Protein AF-0000000069096314 (afdb_homodimer)

Organism: Magallana gigas (NCBI:txid29159)

Secondary structure (DSSP, 8-state):
--SS-SHHHHHHHHHHHHHHHHHTTTS-HHHHHHHHHHHHHHHHHHHHHS--HHHHHHHHHHHHHHHHHTTTS-HHHHHHHHHHHHHHHHHHHHTB-TTSPBPTT----HHHHHHHHHHHHHHHTTGGG--HHHHHHHHHHHHHHHHHTT-HHHHHHHHHHHHHHHHHHT-HHHHHHHHHHHHHHHHHHHHHHHHHHHHHHS--------S-----TTHHHHHHHHHHHHHHHTT-------------/-----HHHHHHHHHHHHHHHHHHTTTS-HHHHHHHHHHHHHHHHHHHHHS--HHHHHHHHHHHHHHHHHTTTS-HHHHHHHHHHHHHHHHHHHHTB-TTSPBPTT----HHHHHHHHHHHHHHHTTGGG--HHHHHHHHHHHHHHHHHTT-HHHHHHHHHHHHHHHHHHT-HHHHHHHHHHHHHHHHHHHHHHHHHHHHHHS--------S-----SSHHHHHHHHHHHHHH----------------

Structure (mmCIF, N/CA/C/O backbone):
data_AF-0000000069096314-model_v1
#
loop_
_entity.id
_entity.type
_entity.pdbx_description
1 polymer 'Uncharacterized protein'
#
loop_
_atom_site.group_PDB
_atom_site.id
_atom_site.type_symbol
_atom_site.label_atom_id
_atom_site.label_alt_id
_atom_site.label_comp_id
_atom_site.label_asym_id
_atom_site.label_entity_id
_atom_site.label_seq_id
_atom_site.pdbx_PDB_ins_code
_atom_site.Cartn_x
_atom_site.Cartn_y
_atom_site.Cartn_z
_atom_site.occupancy
_atom_site.B_iso_or_equiv
_atom_site.auth_seq_id
_atom_site.auth_comp_id
_atom_site.auth_asym_id
_atom_site.auth_atom_id
_atom_site.pdbx_PDB_model_num
ATOM 1 N N . VAL A 1 1 ? 19.344 18.891 -11.758 1 21.78 1 VAL A N 1
ATOM 2 C CA . VAL A 1 1 ? 18.453 18.422 -12.82 1 21.78 1 VAL A CA 1
ATOM 3 C C . VAL A 1 1 ? 17 18.578 -12.391 1 21.78 1 VAL A C 1
ATOM 5 O O . VAL A 1 1 ? 16.094 18.031 -13.023 1 21.78 1 VAL A O 1
ATOM 8 N N . SER A 1 2 ? 16.719 19.344 -11.344 1 24.03 2 SER A N 1
ATOM 9 C CA . SER A 1 2 ? 15.938 19.688 -10.156 1 24.03 2 SER A CA 1
ATOM 10 C C . SER A 1 2 ? 14.758 20.594 -10.523 1 24.03 2 SER A C 1
ATOM 12 O O . SER A 1 2 ? 13.789 20.688 -9.773 1 24.03 2 SER A O 1
ATOM 14 N N . LEU A 1 3 ? 15.016 21.531 -11.461 1 27.05 3 LEU A N 1
ATOM 15 C CA . LEU A 1 3 ? 14.297 22.766 -11.74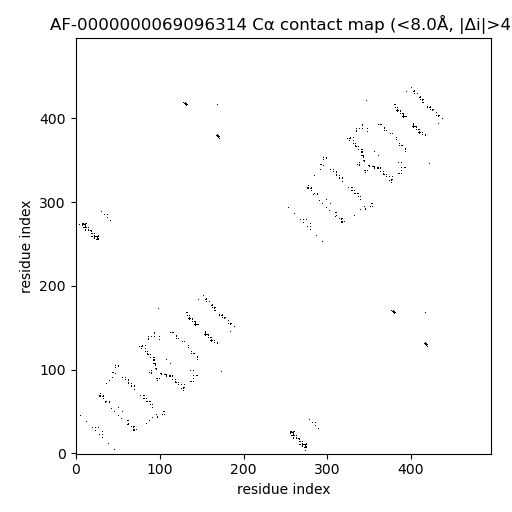2 1 27.05 3 LEU A CA 1
ATOM 16 C C . LEU A 1 3 ? 13.062 22.5 -12.594 1 27.05 3 LEU A C 1
ATOM 18 O O . LEU A 1 3 ? 12.297 23.422 -12.898 1 27.05 3 LEU A O 1
ATOM 22 N N . PHE A 1 4 ? 13.25 21.75 -13.586 1 34.09 4 PHE A N 1
ATOM 23 C CA . PHE A 1 4 ? 12.367 21.672 -14.742 1 34.09 4 PHE A CA 1
ATOM 24 C C . PHE A 1 4 ? 11.016 21.109 -14.359 1 34.09 4 PHE A C 1
ATOM 26 O O . PHE A 1 4 ? 10.711 19.953 -14.672 1 34.09 4 PHE A O 1
ATOM 33 N N . GLN A 1 5 ? 10.445 21.156 -13 1 36.91 5 GLN A N 1
ATOM 34 C CA . GLN A 1 5 ? 10.016 20.75 -11.664 1 36.91 5 GLN A CA 1
ATOM 35 C C . GLN A 1 5 ? 8.492 20.719 -11.562 1 36.91 5 GLN A C 1
ATOM 37 O O . GLN A 1 5 ? 7.91 19.703 -11.188 1 36.91 5 GLN A O 1
ATOM 42 N N . GLY A 1 6 ? 7.855 21.859 -11.016 1 39.91 6 GLY A N 1
ATOM 43 C CA . GLY A 1 6 ? 6.457 22.078 -10.688 1 39.91 6 GLY A CA 1
ATOM 44 C C . GLY A 1 6 ? 5.539 22.016 -11.891 1 39.91 6 GLY A C 1
ATOM 45 O O . GLY A 1 6 ? 4.57 21.266 -11.906 1 39.91 6 GLY A O 1
ATOM 46 N N . GLY A 1 7 ? 5.918 22.859 -12.93 1 44.72 7 GLY A N 1
ATOM 47 C CA . GLY A 1 7 ? 5.098 23.016 -14.117 1 44.72 7 GLY A CA 1
ATOM 48 C C . GLY A 1 7 ? 5.039 21.766 -14.977 1 44.72 7 GLY A C 1
ATOM 49 O O . GLY A 1 7 ? 3.98 21.438 -15.508 1 44.72 7 GLY A O 1
ATOM 50 N N . GLU A 1 8 ? 6.184 21.172 -15.156 1 50.31 8 GLU A N 1
ATOM 51 C CA . GLU A 1 8 ? 6.27 19.984 -16 1 50.31 8 GLU A CA 1
ATOM 52 C C . GLU A 1 8 ? 5.547 18.797 -15.375 1 50.31 8 GLU A C 1
ATOM 54 O O . GLU A 1 8 ? 4.848 18.062 -16.062 1 50.31 8 GLU A O 1
ATOM 59 N N . THR A 1 9 ? 5.582 18.734 -14.117 1 51.94 9 THR A N 1
ATOM 60 C CA . THR A 1 9 ? 4.836 17.688 -13.438 1 51.94 9 THR A CA 1
ATOM 61 C C . THR A 1 9 ? 3.334 17.891 -13.617 1 51.94 9 THR A C 1
ATOM 63 O O . THR A 1 9 ? 2.59 16.922 -13.789 1 51.94 9 THR A O 1
ATOM 66 N N . ASP A 1 10 ? 3.021 19.156 -13.703 1 57.94 10 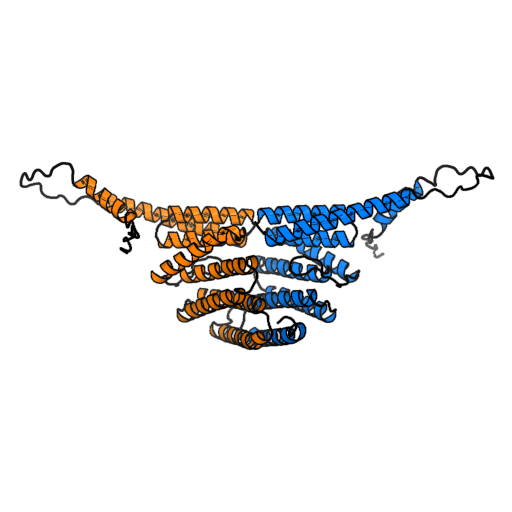ASP A N 1
ATOM 67 C CA . ASP A 1 10 ? 1.611 19.469 -13.906 1 57.94 10 ASP A CA 1
ATOM 68 C C . ASP A 1 10 ? 1.127 18.969 -15.273 1 57.94 10 ASP A C 1
ATOM 70 O O . ASP A 1 10 ? 0.017 18.453 -15.391 1 57.94 10 ASP A O 1
ATOM 74 N N . LYS A 1 11 ? 2.008 19.141 -16.219 1 55.97 11 LYS A N 1
ATOM 75 C CA . LYS A 1 11 ? 1.646 18.688 -17.562 1 55.97 11 LYS A CA 1
ATOM 76 C C . LYS A 1 11 ? 1.526 17.156 -17.609 1 55.97 11 LYS A C 1
ATOM 78 O O . LYS A 1 11 ? 0.611 16.625 -18.234 1 55.97 11 LYS A O 1
ATOM 83 N N . GLY A 1 12 ? 2.449 16.578 -16.953 1 50.84 12 GLY A N 1
ATOM 84 C CA . GLY A 1 12 ? 2.371 15.133 -16.875 1 50.84 12 GLY A CA 1
ATOM 85 C C . GLY A 1 12 ? 1.111 14.633 -16.188 1 50.84 12 GLY A C 1
ATOM 86 O O . GLY A 1 12 ? 0.46 13.711 -16.688 1 50.84 12 GLY A O 1
ATOM 87 N N . LEU A 1 13 ? 0.77 15.297 -15.172 1 59.88 13 LEU A N 1
ATOM 88 C CA . LEU A 1 13 ? -0.439 14.938 -14.438 1 59.88 13 LEU A CA 1
ATOM 89 C C . LEU A 1 13 ? -1.683 15.172 -15.289 1 59.88 13 LEU A C 1
ATOM 91 O O . LEU A 1 13 ? -2.633 14.383 -15.234 1 59.88 13 LEU A O 1
ATOM 95 N N . GLN A 1 14 ? -1.589 16.188 -16.047 1 59.88 14 GLN A N 1
ATOM 96 C CA . GLN A 1 14 ? -2.709 16.484 -16.938 1 59.88 14 GLN A CA 1
ATOM 97 C C . GLN A 1 14 ? -2.873 15.391 -18 1 59.88 14 GLN A C 1
ATOM 99 O O . GLN A 1 14 ? -3.996 15.008 -18.328 1 59.88 14 GLN A O 1
ATOM 104 N N . TYR A 1 15 ? -1.767 14.922 -18.453 1 55.12 15 TYR A N 1
ATOM 105 C CA . TYR A 1 15 ? -1.828 13.852 -19.453 1 55.12 15 TYR A CA 1
ATOM 106 C C . TYR A 1 15 ? -2.455 12.594 -18.859 1 55.12 15 TYR A C 1
ATOM 108 O O . TYR A 1 15 ? -3.346 11.992 -19.469 1 55.12 15 TYR A O 1
ATOM 116 N N . ILE A 1 16 ? -2.09 12.344 -17.688 1 59.66 16 ILE A N 1
ATOM 117 C CA . ILE A 1 16 ? -2.602 11.125 -17.062 1 59.66 16 ILE A CA 1
ATOM 118 C C . ILE A 1 16 ? -4.07 11.312 -16.688 1 59.66 16 ILE A C 1
ATOM 120 O O . ILE A 1 16 ? -4.891 10.414 -16.891 1 59.66 16 ILE A O 1
ATOM 124 N N . SER A 1 17 ? -4.301 12.43 -16.234 1 58.31 17 SER A N 1
ATOM 125 C CA . SER A 1 17 ? -5.68 12.727 -15.867 1 58.31 17 SER A CA 1
ATOM 126 C C . SER A 1 17 ? -6.605 12.672 -17.078 1 58.31 17 SER A C 1
ATOM 128 O O . SER A 1 17 ? -7.715 12.141 -17 1 58.31 17 SER A O 1
ATOM 130 N N . SER A 1 18 ? -6.109 13.211 -18.109 1 57.72 18 SER A N 1
ATOM 131 C CA . SER A 1 18 ? -6.891 13.164 -19.344 1 57.72 18 SER A CA 1
ATOM 132 C C . SER A 1 18 ? -7.082 11.727 -19.812 1 57.72 18 SER A C 1
ATOM 134 O O . SER A 1 18 ? -8.18 11.344 -20.219 1 57.72 18 SER A O 1
ATOM 136 N N . ALA A 1 19 ? -6.027 11.047 -19.688 1 57.69 19 ALA A N 1
ATOM 137 C CA . ALA A 1 19 ? -6.102 9.641 -20.078 1 57.69 19 ALA A CA 1
ATOM 138 C C . ALA A 1 19 ? -7.066 8.867 -19.188 1 57.69 19 ALA A C 1
ATOM 140 O O . ALA A 1 19 ? -7.77 7.969 -19.656 1 57.69 19 ALA A O 1
ATOM 141 N N . LEU A 1 20 ? -7.078 9.234 -18.016 1 59.91 20 LEU A N 1
ATOM 142 C CA . LEU A 1 20 ? -8.016 8.617 -17.078 1 59.91 20 LEU A CA 1
ATOM 143 C C . LEU A 1 20 ? -9.453 8.922 -17.484 1 59.91 20 LEU A C 1
ATOM 145 O O . LEU A 1 20 ? -10.336 8.062 -17.344 1 59.91 20 LEU A O 1
ATOM 149 N N . GLY A 1 21 ? -9.625 10.102 -17.844 1 56.59 21 GLY A N 1
ATOM 150 C CA . GLY A 1 21 ? -10.945 10.461 -18.359 1 56.59 21 GLY A CA 1
ATOM 151 C C . GLY A 1 21 ? -11.398 9.594 -19.516 1 56.59 21 GLY A C 1
ATOM 152 O O . GLY A 1 21 ? -12.539 9.125 -19.531 1 56.59 21 GLY A O 1
ATOM 153 N N . ASP A 1 22 ? -10.461 9.383 -20.344 1 53.47 22 ASP A N 1
ATOM 154 C CA . ASP A 1 22 ? -10.766 8.539 -21.5 1 53.47 22 ASP A CA 1
ATOM 155 C C . ASP A 1 22 ? -10.891 7.074 -21.094 1 53.47 22 ASP A C 1
ATOM 157 O O . ASP A 1 22 ? -11.719 6.344 -21.641 1 53.47 22 ASP A O 1
ATOM 161 N N . ALA A 1 23 ? -10.109 6.777 -20.172 1 51.31 23 ALA A N 1
ATOM 162 C CA . ALA A 1 23 ? -10.078 5.391 -19.734 1 51.31 23 ALA A CA 1
ATOM 163 C C . ALA A 1 23 ? -11.32 5.051 -18.906 1 51.31 23 ALA A C 1
ATOM 165 O O . ALA A 1 23 ? -11.695 3.879 -18.797 1 51.31 23 ALA A O 1
ATOM 166 N N . ASN A 1 24 ? -11.906 6.059 -18.391 1 55.5 24 ASN A N 1
ATOM 167 C CA . ASN A 1 24 ? -13.094 5.887 -17.547 1 55.5 24 ASN A CA 1
ATOM 168 C C . ASN A 1 24 ? -14.18 5.105 -18.266 1 55.5 24 ASN A C 1
ATOM 170 O O . ASN A 1 24 ? -15.008 4.449 -17.641 1 55.5 24 ASN A O 1
ATOM 174 N N . LEU A 1 25 ? -14.039 5.176 -19.438 1 50.81 25 LEU A N 1
ATOM 175 C CA . LEU A 1 25 ? -15.031 4.469 -20.234 1 50.81 25 LEU A CA 1
ATOM 176 C C . LEU A 1 25 ? -14.703 2.98 -20.312 1 50.81 25 LEU A C 1
ATOM 178 O O . LEU A 1 25 ? -15.57 2.168 -20.641 1 50.81 25 LEU A O 1
ATOM 182 N N . PHE A 1 26 ? -13.492 2.787 -19.938 1 52.03 26 PHE A N 1
ATOM 183 C CA . PHE A 1 26 ? -13.047 1.431 -20.234 1 52.03 26 PHE A CA 1
ATOM 184 C C . PHE A 1 26 ? -12.586 0.722 -18.969 1 52.03 26 PHE A C 1
ATOM 186 O O . PHE A 1 26 ? -12.523 -0.508 -18.922 1 52.03 26 PHE A O 1
ATOM 193 N N . LEU A 1 27 ? -12.398 1.479 -17.953 1 63.56 27 LEU A N 1
ATOM 194 C CA . LEU A 1 27 ? -11.875 0.896 -16.734 1 63.56 27 LEU A CA 1
ATOM 195 C C . LEU A 1 27 ? -12.953 0.842 -15.656 1 63.56 27 LEU A C 1
ATOM 197 O O . LEU A 1 27 ? -13.891 1.648 -15.664 1 63.56 27 LEU A O 1
ATOM 201 N N . SER A 1 28 ? -12.836 -0.155 -14.766 1 72 28 SER A N 1
ATOM 202 C CA . SER A 1 28 ? -13.742 -0.231 -13.633 1 72 28 SER A CA 1
ATOM 203 C C . SER A 1 28 ? -13.539 0.937 -12.672 1 72 28 SER A C 1
ATOM 205 O O . SER A 1 28 ? -12.484 1.586 -12.703 1 72 28 SER A O 1
ATOM 207 N N . GLY A 1 29 ? -14.555 1.239 -11.898 1 72.44 29 GLY A N 1
ATOM 208 C CA . GLY A 1 29 ? -14.422 2.256 -10.867 1 72.44 29 GLY A CA 1
ATOM 209 C C . GLY A 1 29 ? -13.242 2.025 -9.953 1 72.44 29 GLY A C 1
ATOM 210 O O . GLY A 1 29 ? -12.523 2.965 -9.609 1 72.44 29 GLY A O 1
ATOM 211 N N . LYS A 1 30 ? -13 0.816 -9.617 1 78.44 30 LYS A N 1
ATOM 212 C CA . LYS A 1 30 ? -11.891 0.444 -8.75 1 78.44 30 LYS A CA 1
ATOM 213 C C . LYS A 1 30 ? -10.555 0.785 -9.391 1 78.44 30 LYS A C 1
ATOM 215 O O . LYS A 1 30 ? -9.656 1.307 -8.727 1 78.44 30 LYS A O 1
ATOM 220 N N . ASP A 1 31 ? -10.523 0.533 -10.656 1 77.06 31 ASP A N 1
ATOM 221 C CA . ASP A 1 31 ? -9.273 0.787 -11.359 1 77.06 31 ASP A CA 1
ATOM 222 C C . ASP A 1 31 ? -9 2.285 -11.469 1 77.06 31 ASP A C 1
ATOM 224 O O . ASP A 1 31 ? -7.871 2.73 -11.234 1 77.06 31 ASP A O 1
ATOM 228 N N . ILE A 1 32 ? -9.977 2.939 -11.695 1 77.56 32 ILE A N 1
ATOM 229 C CA . ILE A 1 32 ? -9.836 4.387 -11.789 1 77.56 32 ILE A CA 1
ATOM 230 C C . ILE A 1 32 ? -9.477 4.961 -10.422 1 77.56 32 ILE A C 1
ATOM 232 O O . ILE A 1 32 ? -8.602 5.82 -10.312 1 77.56 32 ILE A O 1
ATOM 236 N N . GLY A 1 33 ? -10.195 4.449 -9.414 1 81 33 GLY A N 1
ATOM 237 C CA . GLY A 1 33 ? -9.891 4.891 -8.062 1 81 33 GLY A CA 1
ATOM 238 C C . GLY A 1 33 ? -8.445 4.66 -7.668 1 81 33 GLY A C 1
ATOM 239 O O . GLY A 1 33 ? -7.828 5.508 -7.016 1 81 33 GLY A O 1
ATOM 240 N N . ASN A 1 34 ? -7.859 3.625 -8.094 1 81.38 34 ASN A N 1
ATOM 241 C CA . ASN A 1 34 ? -6.465 3.293 -7.812 1 81.38 34 ASN A CA 1
ATOM 242 C C . ASN A 1 34 ? -5.508 4.258 -8.508 1 81.38 34 ASN A C 1
ATOM 244 O O . ASN A 1 34 ? -4.516 4.688 -7.918 1 81.38 34 ASN A O 1
ATOM 248 N N . ILE A 1 35 ? -5.77 4.508 -9.734 1 79 35 ILE A N 1
ATOM 249 C CA . ILE A 1 35 ? -4.922 5.43 -10.477 1 79 35 ILE A CA 1
ATOM 250 C C . ILE A 1 35 ? -5.023 6.828 -9.875 1 79 35 ILE A C 1
ATOM 252 O O . ILE A 1 35 ? -4.016 7.527 -9.742 1 79 35 ILE A O 1
ATOM 256 N N . LEU A 1 36 ? -6.188 7.172 -9.539 1 81.19 36 LEU A N 1
ATOM 257 C CA . LEU A 1 36 ? -6.398 8.469 -8.914 1 81.19 36 LEU A CA 1
ATOM 258 C C . LEU A 1 36 ? -5.609 8.586 -7.613 1 81.19 36 LEU A C 1
ATOM 260 O O . LEU A 1 36 ? -5.102 9.656 -7.285 1 81.19 36 LEU A O 1
ATOM 264 N N . PHE A 1 37 ? -5.543 7.508 -6.922 1 86.75 37 PHE A N 1
ATOM 265 C CA . PHE A 1 37 ? -4.773 7.516 -5.684 1 86.75 37 PHE A CA 1
ATOM 266 C C . PHE A 1 37 ? -3.311 7.844 -5.957 1 86.75 37 PHE A C 1
ATOM 268 O O . PHE A 1 37 ? -2.693 8.609 -5.215 1 86.75 37 PHE A O 1
ATOM 275 N N . ALA A 1 38 ? -2.811 7.281 -6.941 1 81.94 38 ALA A N 1
ATOM 276 C CA . ALA A 1 38 ? -1.432 7.578 -7.32 1 81.94 38 ALA A CA 1
ATOM 277 C C . ALA A 1 38 ? -1.261 9.055 -7.664 1 81.94 38 ALA A C 1
ATOM 279 O O . ALA A 1 38 ? -0.261 9.672 -7.293 1 81.94 38 ALA A O 1
ATOM 280 N N . LEU A 1 39 ? -2.211 9.562 -8.305 1 81.38 39 LEU A N 1
ATOM 281 C CA . LEU A 1 39 ? -2.156 10.969 -8.695 1 81.38 39 LEU A CA 1
ATOM 282 C C . LEU A 1 39 ? -2.23 11.875 -7.469 1 81.38 39 LEU A C 1
ATOM 284 O O . LEU A 1 39 ? -1.54 12.891 -7.402 1 81.38 39 LEU A O 1
ATOM 288 N N . VAL A 1 40 ? -3.094 11.484 -6.574 1 85.31 40 VAL A N 1
ATOM 289 C CA . VAL A 1 40 ? -3.219 12.242 -5.332 1 85.31 40 VAL A CA 1
ATOM 290 C C . VAL A 1 40 ? -1.871 12.281 -4.617 1 85.31 40 VAL A C 1
ATOM 292 O O . VAL A 1 40 ? -1.466 13.328 -4.102 1 85.31 40 VAL A O 1
ATOM 295 N N . ASN A 1 41 ? -1.185 11.188 -4.609 1 84.38 41 ASN A N 1
ATOM 296 C CA . ASN A 1 41 ? 0.117 11.133 -3.951 1 84.38 41 ASN A CA 1
ATOM 297 C C . ASN A 1 41 ? 1.13 12.047 -4.637 1 84.38 41 ASN A C 1
ATOM 299 O O . ASN A 1 41 ? 1.926 12.711 -3.969 1 84.38 41 ASN A O 1
ATOM 303 N N . ILE A 1 42 ? 1.081 12.078 -5.891 1 80.38 42 ILE A N 1
ATOM 304 C CA . ILE A 1 42 ? 1.993 12.938 -6.641 1 80.38 42 ILE A CA 1
ATOM 305 C C . ILE A 1 42 ? 1.676 14.398 -6.355 1 80.38 42 ILE A C 1
ATOM 307 O O . ILE A 1 42 ? 2.582 15.203 -6.125 1 80.38 42 ILE A O 1
ATOM 311 N N . LYS A 1 43 ? 0.451 14.727 -6.391 1 83.75 43 LYS A N 1
ATOM 312 C CA . LYS A 1 43 ? 0.036 16.094 -6.129 1 83.75 43 LYS A CA 1
ATOM 313 C C . LYS A 1 43 ? 0.408 16.531 -4.711 1 83.75 43 LYS A C 1
ATOM 315 O O . LYS A 1 43 ? 0.78 17.672 -4.48 1 83.75 43 LYS A O 1
ATOM 320 N N . LEU A 1 44 ? 0.26 15.609 -3.77 1 87.94 44 LEU A N 1
ATOM 321 C CA . LEU A 1 44 ? 0.63 15.914 -2.393 1 87.94 44 LEU A CA 1
ATOM 322 C C . LEU A 1 44 ? 2.123 16.203 -2.283 1 87.94 44 LEU A C 1
ATOM 324 O O . LEU A 1 44 ? 2.537 17.047 -1.487 1 87.94 44 LEU A O 1
ATOM 328 N N . GLU A 1 45 ? 2.881 15.523 -3.014 1 82.81 45 GLU A N 1
ATOM 329 C CA . GLU A 1 45 ? 4.316 15.781 -3.027 1 82.81 45 GLU A CA 1
ATOM 330 C C . GLU A 1 45 ? 4.629 17.156 -3.627 1 82.81 45 GLU A C 1
ATOM 332 O O . GLU A 1 45 ? 5.516 17.859 -3.143 1 82.81 45 GLU A O 1
ATOM 337 N N . LEU A 1 46 ? 3.943 17.484 -4.664 1 82.88 46 LEU A N 1
ATOM 338 C CA . LEU A 1 46 ? 4.098 18.812 -5.258 1 82.88 46 LEU A CA 1
ATOM 339 C C . LEU A 1 46 ? 3.688 19.891 -4.27 1 82.88 46 LEU A C 1
ATOM 341 O O . LEU A 1 46 ? 4.359 20.922 -4.156 1 82.88 46 LEU A O 1
ATOM 345 N N . TYR A 1 47 ? 2.59 19.641 -3.645 1 87.88 47 TYR A N 1
ATOM 346 C CA . TYR A 1 47 ? 2.107 20.578 -2.631 1 87.88 47 TYR A CA 1
ATOM 347 C C . TYR A 1 47 ? 3.143 20.766 -1.528 1 87.88 47 TYR A C 1
ATOM 349 O O . TYR A 1 47 ? 3.32 21.875 -1.02 1 87.88 47 TYR A O 1
ATOM 357 N N . ALA A 1 48 ? 3.789 19.688 -1.136 1 88.56 48 ALA A N 1
ATOM 358 C CA . ALA A 1 48 ? 4.801 19.75 -0.083 1 88.56 48 ALA A CA 1
ATOM 359 C C . ALA A 1 48 ? 5.973 20.641 -0.5 1 88.56 48 ALA A C 1
ATOM 361 O O . ALA A 1 48 ? 6.609 21.266 0.342 1 88.56 48 ALA A O 1
ATOM 362 N N . GLN A 1 49 ? 6.219 20.656 -1.752 1 84.81 49 GLN A N 1
ATOM 363 C CA . GLN A 1 49 ? 7.332 21.453 -2.252 1 84.81 49 GLN A CA 1
ATOM 364 C C . GLN A 1 49 ? 6.949 22.922 -2.371 1 84.81 49 GLN A C 1
ATOM 366 O O . GLN A 1 49 ? 7.758 23.812 -2.07 1 84.81 49 GLN A O 1
ATOM 371 N N . ASN A 1 50 ? 5.777 23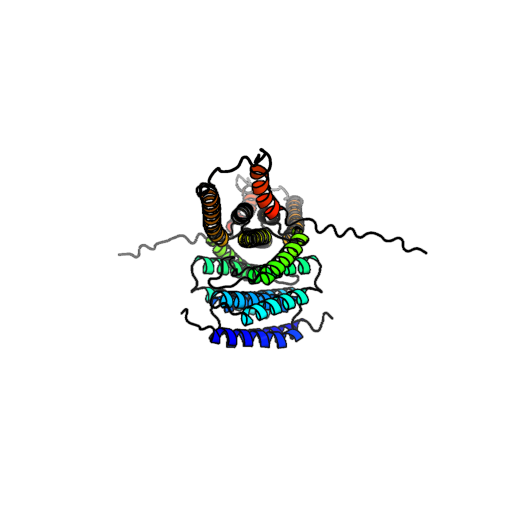.141 -2.859 1 86.62 50 ASN A N 1
ATOM 372 C CA . ASN A 1 50 ? 5.258 24.484 -3.021 1 86.62 50 ASN A CA 1
ATOM 373 C C . ASN A 1 50 ? 3.785 24.578 -2.629 1 86.62 50 ASN A C 1
ATOM 375 O O . ASN A 1 50 ? 2.904 24.531 -3.492 1 86.62 50 ASN A O 1
ATOM 379 N N . PRO A 1 51 ? 3.607 24.812 -1.329 1 89.88 51 PRO A N 1
ATOM 380 C CA . PRO A 1 51 ? 2.215 24.859 -0.875 1 89.88 51 PRO A CA 1
ATOM 381 C C . PRO A 1 51 ? 1.412 25.969 -1.564 1 89.88 51 PRO A C 1
ATOM 383 O O . PRO A 1 51 ? 1.859 27.109 -1.629 1 89.88 51 PRO A O 1
ATOM 386 N N . ASP A 1 52 ? 0.341 25.625 -2.141 1 87.75 52 ASP A N 1
ATOM 387 C CA . ASP A 1 52 ? -0.56 26.469 -2.908 1 87.75 52 ASP A CA 1
ATOM 388 C C . ASP A 1 52 ? -2.018 26.094 -2.664 1 87.75 52 ASP A C 1
ATOM 390 O O . ASP A 1 52 ? -2.385 24.922 -2.768 1 87.75 52 ASP A O 1
ATOM 394 N N . ASP A 1 53 ? -2.816 27.094 -2.398 1 88.69 53 ASP A N 1
ATOM 395 C CA . ASP A 1 53 ? -4.203 26.844 -2.016 1 88.69 53 ASP A CA 1
ATOM 396 C C . ASP A 1 53 ? -4.977 26.188 -3.152 1 88.69 53 ASP A C 1
ATOM 398 O O . ASP A 1 53 ? -5.867 25.375 -2.908 1 88.69 53 ASP A O 1
ATOM 402 N N . GLU A 1 54 ? -4.676 26.594 -4.316 1 86.88 54 GLU A N 1
ATOM 403 C CA . GLU A 1 54 ? -5.359 26 -5.457 1 86.88 54 GLU A CA 1
ATOM 404 C C . GLU A 1 54 ? -5.008 24.516 -5.598 1 86.88 54 GLU A C 1
ATOM 406 O O . GLU A 1 54 ? -5.883 23.688 -5.863 1 86.88 54 GLU A O 1
ATOM 411 N N . LEU A 1 55 ? -3.758 24.219 -5.418 1 88.06 55 LEU A N 1
ATOM 412 C CA . LEU A 1 55 ? -3.326 22.828 -5.473 1 88.06 55 LEU A CA 1
ATOM 413 C C . LEU A 1 55 ? -3.949 22.016 -4.336 1 88.06 55 LEU A C 1
ATOM 415 O O . LEU A 1 55 ? -4.359 20.875 -4.535 1 88.06 55 LEU A O 1
ATOM 419 N N . LYS A 1 56 ? -4.012 22.578 -3.191 1 92.94 56 LYS A N 1
ATOM 420 C CA . LYS A 1 56 ? -4.676 21.922 -2.061 1 92.94 56 LYS A CA 1
ATOM 421 C C . LYS A 1 56 ? -6.121 21.578 -2.398 1 92.94 56 LYS A C 1
ATOM 423 O O . LYS A 1 56 ? -6.562 20.453 -2.15 1 92.94 56 LYS A O 1
ATOM 428 N N . LYS A 1 57 ? -6.777 22.516 -2.951 1 92.06 57 LYS A N 1
ATOM 429 C CA . LYS A 1 57 ? -8.164 22.297 -3.344 1 92.06 57 LYS A CA 1
ATOM 430 C C . LYS A 1 57 ? -8.273 21.172 -4.379 1 92.06 57 LYS A C 1
ATOM 432 O O . LYS A 1 57 ? -9.172 20.328 -4.301 1 92.06 57 LYS A O 1
ATOM 437 N N . GLU A 1 58 ? -7.426 21.125 -5.324 1 87.38 58 GLU A N 1
ATOM 438 C CA . GLU A 1 58 ? -7.414 20.094 -6.352 1 87.38 58 GLU A CA 1
ATOM 439 C C . GLU A 1 58 ? -7.215 18.703 -5.734 1 87.38 58 GLU A C 1
ATOM 441 O O . GLU A 1 58 ? -7.84 17.734 -6.156 1 87.38 58 GLU A O 1
ATOM 446 N N . ILE A 1 59 ? -6.285 18.609 -4.793 1 90.69 59 ILE A N 1
ATOM 447 C CA . ILE A 1 59 ? -6.031 17.359 -4.102 1 90.69 59 ILE A CA 1
ATOM 448 C C . ILE A 1 59 ? -7.301 16.891 -3.391 1 90.69 59 ILE A C 1
ATOM 450 O O . ILE A 1 59 ? -7.719 15.742 -3.537 1 90.69 59 ILE A O 1
ATOM 454 N N . LEU A 1 60 ? -7.926 17.812 -2.699 1 94.88 60 LEU A N 1
ATOM 455 C CA . LEU A 1 60 ? -9.117 17.484 -1.92 1 94.88 60 LEU A CA 1
ATOM 456 C C . LEU A 1 60 ? -10.258 17.047 -2.83 1 94.88 60 LEU A C 1
ATOM 458 O O . LEU A 1 60 ? -10.984 16.094 -2.518 1 94.88 60 LEU A O 1
ATOM 462 N N . ASP A 1 61 ? -10.406 17.734 -3.963 1 90.88 61 ASP A N 1
ATOM 463 C CA . ASP A 1 61 ? -11.414 17.344 -4.941 1 90.88 61 ASP A CA 1
ATOM 464 C C . ASP A 1 61 ? -11.141 15.945 -5.496 1 90.88 61 ASP A C 1
ATOM 466 O O . ASP A 1 61 ? -12.062 15.148 -5.676 1 90.88 61 ASP A O 1
ATOM 470 N N . SER A 1 62 ? -9.914 15.656 -5.762 1 88.31 62 SER A N 1
ATOM 471 C CA . SER A 1 62 ? -9.516 14.344 -6.281 1 88.31 62 SER A CA 1
ATOM 472 C C . SER A 1 62 ? -9.773 13.242 -5.258 1 88.31 62 SER A C 1
ATOM 474 O O . SER A 1 62 ? -10.172 12.133 -5.621 1 88.31 62 SER A O 1
ATOM 476 N N . VAL A 1 63 ? -9.516 13.531 -4.016 1 93.44 63 VAL A N 1
ATOM 477 C CA . VAL A 1 63 ? -9.758 12.578 -2.939 1 93.44 63 VAL A CA 1
ATOM 478 C C . VAL A 1 63 ? -11.242 12.25 -2.865 1 93.44 63 VAL A C 1
ATOM 480 O O . VAL A 1 63 ? -11.625 11.078 -2.76 1 93.44 63 VAL A O 1
ATOM 483 N N . GLU A 1 64 ? -12.055 13.289 -2.939 1 93 64 GLU A N 1
ATOM 484 C CA . GLU A 1 64 ? -13.492 13.07 -2.893 1 93 64 GLU A CA 1
ATOM 485 C C . GLU A 1 64 ? -13.969 12.234 -4.074 1 93 64 GLU A C 1
ATOM 487 O O . GLU A 1 64 ? -14.82 11.352 -3.92 1 93 64 GLU A O 1
ATOM 492 N N . LEU A 1 65 ? -13.438 12.547 -5.207 1 89.56 65 LEU A N 1
ATOM 493 C CA . LEU A 1 65 ? -13.758 11.766 -6.398 1 89.56 65 LEU A CA 1
ATOM 494 C C . LEU A 1 65 ? -13.305 10.32 -6.238 1 89.56 65 LEU A C 1
ATOM 496 O O . LEU A 1 65 ? -14.031 9.391 -6.609 1 89.56 65 LEU A O 1
ATOM 500 N N . GLY A 1 66 ? -12.102 10.109 -5.734 1 88.75 66 GLY A N 1
ATOM 501 C CA . GLY A 1 66 ? -11.602 8.766 -5.488 1 88.75 66 GLY A CA 1
ATOM 502 C C . GLY A 1 66 ? -12.492 7.949 -4.578 1 88.75 66 GLY A C 1
ATOM 503 O O . GLY A 1 66 ? -12.781 6.785 -4.867 1 88.75 66 GLY A O 1
ATOM 504 N N . ILE A 1 67 ? -12.977 8.547 -3.52 1 92.44 67 ILE A N 1
ATOM 505 C CA . ILE A 1 67 ? -13.875 7.871 -2.586 1 92.44 67 ILE A CA 1
ATOM 506 C C . ILE A 1 67 ? -15.148 7.438 -3.311 1 92.44 67 ILE A C 1
ATOM 508 O O . ILE A 1 67 ? -15.625 6.316 -3.123 1 92.44 67 ILE A O 1
ATOM 512 N N . ARG A 1 68 ? -15.648 8.242 -4.199 1 90.5 68 ARG A N 1
ATOM 513 C CA . ARG A 1 68 ? -16.891 7.973 -4.91 1 90.5 68 ARG A CA 1
ATOM 514 C C . ARG A 1 68 ? -16.734 6.785 -5.852 1 90.5 68 ARG A C 1
ATOM 516 O O . ARG A 1 68 ? -17.688 6.02 -6.055 1 90.5 68 ARG A O 1
ATOM 523 N N . TYR A 1 69 ? -15.609 6.57 -6.406 1 87.31 69 TYR A N 1
ATOM 524 C CA . TYR A 1 69 ? -15.383 5.484 -7.355 1 87.31 69 TYR A CA 1
ATOM 525 C C . TYR A 1 69 ? -15.469 4.129 -6.664 1 87.31 69 TYR A C 1
ATOM 527 O O . TYR A 1 69 ? -15.68 3.104 -7.316 1 87.31 69 TYR A O 1
ATOM 535 N N . PHE A 1 70 ? -15.297 4.152 -5.32 1 89.94 70 PHE A N 1
ATOM 536 C CA . PHE A 1 70 ? -15.32 2.879 -4.609 1 89.94 70 PHE A CA 1
ATOM 537 C C . PHE A 1 70 ? -16.672 2.654 -3.945 1 89.94 70 PHE A C 1
ATOM 539 O O . PHE A 1 70 ? -16.875 1.648 -3.264 1 89.94 70 PHE A O 1
ATOM 546 N N . GLU A 1 71 ? -17.656 3.52 -4.168 1 88.25 71 GLU A N 1
ATOM 547 C CA . GLU A 1 71 ? -18.938 3.463 -3.482 1 88.25 71 GLU A CA 1
ATOM 548 C C . GLU A 1 71 ? -19.703 2.201 -3.855 1 88.25 71 GLU A C 1
ATOM 550 O O . GLU A 1 71 ? -20.453 1.661 -3.039 1 88.25 71 GLU A O 1
ATOM 555 N N . ASN A 1 72 ? -19.469 1.696 -5.031 1 87.12 72 ASN A N 1
ATOM 556 C CA . ASN A 1 72 ? -20.234 0.55 -5.496 1 87.12 72 ASN A CA 1
ATOM 557 C C . ASN A 1 72 ? -19.484 -0.759 -5.285 1 87.12 72 ASN A C 1
ATOM 559 O O . ASN A 1 72 ? -19.953 -1.825 -5.68 1 87.12 72 ASN A O 1
ATOM 563 N N . GLU A 1 73 ? -18.375 -0.705 -4.68 1 87 73 GLU A N 1
ATOM 564 C CA . GLU A 1 73 ? -17.641 -1.919 -4.344 1 87 73 GLU A CA 1
ATOM 565 C C . GLU A 1 73 ? -18.234 -2.6 -3.109 1 87 73 GLU A C 1
ATOM 567 O O . GLU A 1 73 ? -19.109 -2.041 -2.443 1 87 73 GLU A O 1
ATOM 572 N N . ASN A 1 74 ? -17.812 -3.848 -2.916 1 86.44 74 ASN A N 1
ATOM 573 C CA . ASN A 1 74 ? -18.234 -4.504 -1.683 1 86.44 74 ASN A CA 1
ATOM 574 C C . ASN A 1 74 ? -17.781 -3.723 -0.451 1 86.44 74 ASN A C 1
ATOM 576 O O . ASN A 1 74 ? -16.844 -2.934 -0.522 1 86.44 74 ASN A O 1
ATOM 580 N N . GLU A 1 75 ? -18.391 -3.916 0.657 1 86.69 75 GLU A N 1
ATOM 581 C CA . GLU A 1 75 ? -18.234 -3.117 1.868 1 86.69 75 GLU A CA 1
ATOM 582 C C . GLU A 1 75 ? -16.781 -3.094 2.328 1 86.69 75 GLU A C 1
ATOM 584 O O . GLU A 1 75 ? -16.25 -2.035 2.668 1 86.69 75 GLU A O 1
ATOM 589 N N . ASP A 1 76 ? -16.141 -4.184 2.355 1 82.56 76 ASP A N 1
ATOM 590 C CA . ASP A 1 76 ? -14.766 -4.27 2.82 1 82.56 76 ASP A CA 1
ATOM 591 C C . ASP A 1 76 ? -13.836 -3.416 1.957 1 82.56 76 ASP A C 1
ATOM 593 O O . ASP A 1 76 ? -13.023 -2.658 2.48 1 82.56 76 ASP A O 1
ATOM 597 N N . THR A 1 77 ? -14.031 -3.559 0.641 1 85.94 77 THR A N 1
ATOM 598 C CA . THR A 1 77 ? -13.219 -2.793 -0.297 1 85.94 77 THR A CA 1
ATOM 599 C C . THR A 1 77 ? -13.531 -1.303 -0.193 1 85.94 77 THR A C 1
ATOM 601 O O . THR A 1 77 ? -12.617 -0.474 -0.157 1 85.94 77 THR A O 1
ATOM 604 N N . ARG A 1 78 ? -14.742 -1.043 -0.105 1 91.5 78 ARG A N 1
ATOM 605 C CA . ARG A 1 78 ? -15.195 0.339 0.001 1 91.5 78 ARG A CA 1
ATOM 606 C C . ARG A 1 78 ? -14.633 1.009 1.248 1 91.5 78 ARG A C 1
ATOM 608 O O . ARG A 1 78 ? -14.062 2.1 1.168 1 91.5 78 ARG A O 1
ATOM 615 N N . ASN A 1 79 ? -14.727 0.338 2.35 1 92 79 ASN A N 1
ATOM 616 C CA . ASN A 1 79 ? -14.289 0.912 3.617 1 92 79 ASN A CA 1
ATOM 617 C C . ASN A 1 79 ? -12.766 1.021 3.688 1 92 79 ASN A C 1
ATOM 619 O O . ASN A 1 79 ? -12.234 1.988 4.234 1 92 79 ASN A O 1
ATOM 623 N N . ASN A 1 80 ? -12.102 0.099 3.133 1 89.56 80 ASN A N 1
ATOM 624 C CA . ASN A 1 80 ? -10.641 0.142 3.094 1 89.56 80 ASN A CA 1
ATOM 625 C C . ASN A 1 80 ? -10.141 1.352 2.312 1 89.56 80 ASN A C 1
ATOM 627 O O . ASN A 1 80 ? -9.273 2.088 2.791 1 89.56 80 ASN A O 1
ATOM 631 N N . TRP A 1 81 ? -10.688 1.489 1.209 1 91.5 81 TRP A N 1
ATOM 632 C CA . TRP A 1 81 ? -10.219 2.578 0.359 1 91.5 81 TRP A CA 1
ATOM 633 C C . TRP A 1 81 ? -10.68 3.928 0.897 1 91.5 81 TRP A C 1
ATOM 635 O O . TRP A 1 81 ? -9.977 4.93 0.76 1 91.5 81 TRP A O 1
ATOM 645 N N . ARG A 1 82 ? -11.828 3.908 1.507 1 93.56 82 ARG A N 1
ATOM 646 C CA . ARG A 1 82 ? -12.258 5.133 2.17 1 93.56 82 ARG A CA 1
ATOM 647 C C . ARG A 1 82 ? -11.266 5.555 3.244 1 93.56 82 ARG A C 1
ATOM 649 O O . ARG A 1 82 ? -10.883 6.727 3.32 1 93.56 82 ARG A O 1
ATOM 656 N N . CYS A 1 83 ? -10.805 4.621 3.98 1 93.5 83 CYS A N 1
ATOM 657 C CA . CYS A 1 83 ? -9.812 4.906 5.008 1 93.5 83 CYS A CA 1
ATOM 658 C C . CYS A 1 83 ? -8.523 5.441 4.391 1 93.5 83 CYS A C 1
ATOM 660 O O . CYS A 1 83 ? -7.926 6.383 4.91 1 93.5 83 CYS A O 1
ATOM 662 N N . ILE A 1 84 ? -8.164 4.867 3.322 1 93.44 84 ILE A N 1
ATOM 663 C CA . ILE A 1 84 ? -6.934 5.238 2.631 1 93.44 84 ILE A CA 1
ATOM 664 C C . ILE A 1 84 ? -7.027 6.684 2.145 1 93.44 84 ILE A C 1
ATOM 666 O O . ILE A 1 84 ? -6.102 7.473 2.336 1 93.44 84 ILE A O 1
ATOM 670 N N . TYR A 1 85 ? -8.148 7.031 1.619 1 95.06 85 TYR A N 1
ATOM 671 C CA . TYR A 1 85 ? -8.328 8.383 1.09 1 95.06 85 TYR A CA 1
ATOM 672 C C . TYR A 1 85 ? -8.5 9.391 2.217 1 95.06 85 TYR A C 1
ATOM 674 O O . TYR A 1 85 ? -8.047 10.531 2.111 1 95.06 85 TYR A O 1
ATOM 682 N N . LEU A 1 86 ? -9.164 8.984 3.246 1 95.94 86 LEU A N 1
ATOM 683 C CA . LEU A 1 86 ? -9.32 9.859 4.398 1 95.94 86 LEU A CA 1
ATOM 684 C C . LEU A 1 86 ? -7.965 10.227 4.996 1 95.94 86 LEU A C 1
ATOM 686 O O . LEU A 1 86 ? -7.773 11.344 5.473 1 95.94 86 LEU A O 1
ATOM 690 N N . ASP A 1 87 ? -7.09 9.32 4.965 1 95.25 87 ASP A N 1
ATOM 691 C CA . ASP A 1 87 ? -5.734 9.578 5.441 1 95.25 87 ASP A CA 1
ATOM 692 C C . ASP A 1 87 ? -5.082 10.711 4.656 1 95.25 87 ASP A C 1
ATOM 694 O O . ASP A 1 87 ? -4.512 11.633 5.242 1 95.25 87 ASP A O 1
ATOM 698 N N . LYS A 1 88 ? -5.207 10.633 3.365 1 95.25 88 LYS A N 1
ATOM 699 C CA . LYS A 1 88 ? -4.613 11.664 2.521 1 95.25 88 LYS A CA 1
ATOM 700 C C . LYS A 1 88 ? -5.312 13.008 2.725 1 95.25 88 LYS A C 1
ATOM 702 O O . LYS A 1 88 ? -4.664 14.055 2.75 1 95.25 88 LYS A O 1
ATOM 707 N N . LYS A 1 89 ? -6.613 12.922 2.844 1 96.5 89 LYS A N 1
ATOM 708 C CA . LYS A 1 89 ? -7.41 14.117 3.102 1 96.5 89 LYS A CA 1
ATOM 709 C C . LYS A 1 89 ? -6.988 14.789 4.402 1 96.5 89 LYS A C 1
ATOM 711 O O . LYS A 1 89 ? -6.801 16 4.445 1 96.5 89 LYS A O 1
ATOM 716 N N . THR A 1 90 ? -6.848 14.016 5.383 1 97.38 90 THR A N 1
ATOM 717 C CA . THR A 1 90 ? -6.445 14.516 6.695 1 97.38 90 THR A CA 1
ATOM 718 C C . THR A 1 90 ? -5.055 15.141 6.629 1 97.38 90 THR A C 1
ATOM 720 O O . THR A 1 90 ? -4.82 16.203 7.203 1 97.38 90 THR A O 1
ATOM 723 N N . CYS A 1 91 ? -4.16 14.492 5.953 1 95.38 91 CYS A N 1
ATOM 724 C CA . CYS A 1 91 ? -2.812 15.031 5.789 1 95.38 91 CYS A CA 1
ATOM 725 C C . CYS A 1 91 ? -2.848 16.406 5.125 1 95.38 91 CYS A C 1
ATOM 727 O O . CYS A 1 91 ? -2.17 17.328 5.566 1 95.38 91 CYS A O 1
ATOM 729 N N . CYS A 1 92 ? -3.656 16.5 4.168 1 95.62 92 CYS A N 1
ATOM 730 C CA . CYS A 1 92 ? -3.771 17.75 3.443 1 95.62 92 CYS A CA 1
ATOM 731 C C . CYS A 1 92 ? -4.277 18.859 4.355 1 95.62 92 CYS A C 1
ATOM 733 O O . CYS A 1 92 ? -3.729 19.969 4.355 1 95.62 92 CYS A O 1
ATOM 735 N N . TYR A 1 93 ? -5.223 18.609 5.141 1 97.12 93 TYR A N 1
ATOM 736 C CA . TYR A 1 93 ? -5.793 19.609 6.043 1 97.12 93 TYR A CA 1
ATOM 737 C C . TYR A 1 93 ? -4.805 19.984 7.141 1 97.12 93 TYR A C 1
ATOM 739 O O . TYR A 1 93 ? -4.758 21.125 7.586 1 97.12 93 TYR A O 1
ATOM 747 N N . LEU A 1 94 ? -4.035 19 7.516 1 97.19 94 LEU A N 1
ATOM 748 C CA . LEU A 1 94 ? -3.162 19.203 8.672 1 97.19 94 LEU A CA 1
ATOM 749 C C . LEU A 1 94 ? -1.791 19.719 8.227 1 97.19 94 LEU A C 1
ATOM 751 O O . LEU A 1 94 ? -0.896 19.891 9.055 1 97.19 94 LEU A O 1
ATOM 755 N N . GLY A 1 95 ? -1.57 19.906 6.992 1 95.25 95 GLY A N 1
ATOM 756 C CA . GLY A 1 95 ? -0.292 20.375 6.484 1 95.25 95 GLY A CA 1
ATOM 757 C C . GLY A 1 95 ? 0.81 19.344 6.59 1 95.25 95 GLY A C 1
ATOM 758 O O . GLY A 1 95 ? 1.937 19.656 6.977 1 95.25 95 GLY A O 1
ATOM 759 N N . LEU A 1 96 ? 0.457 18.141 6.324 1 93.81 96 LEU A N 1
ATOM 760 C CA . LEU A 1 96 ? 1.413 17.047 6.324 1 93.81 96 LEU A CA 1
ATOM 761 C C . LEU A 1 96 ? 1.612 16.5 4.91 1 93.81 96 LEU A C 1
ATOM 763 O O . LEU A 1 96 ? 0.67 16.453 4.117 1 93.81 96 LEU A O 1
ATOM 767 N N . ASN A 1 97 ? 2.836 16.109 4.664 1 89.94 97 ASN A N 1
ATOM 768 C CA . ASN A 1 97 ? 3.074 15.43 3.396 1 89.94 97 ASN A CA 1
ATOM 769 C C . ASN A 1 97 ? 2.734 13.938 3.486 1 89.94 97 ASN A C 1
ATOM 771 O O . ASN A 1 97 ? 2.189 13.484 4.492 1 89.94 97 ASN A O 1
ATOM 775 N N . SER A 1 98 ? 3.072 13.211 2.426 1 83.06 98 SER A N 1
ATOM 776 C CA . SER A 1 98 ? 2.684 11.812 2.332 1 83.06 98 SER A CA 1
ATOM 777 C C . SER A 1 98 ? 3.4 10.969 3.381 1 83.06 98 SER A C 1
ATOM 779 O O . SER A 1 98 ? 2.908 9.906 3.775 1 83.06 98 SER A O 1
ATOM 781 N N . ASP A 1 99 ? 4.504 11.477 3.936 1 81.12 99 ASP A N 1
ATOM 782 C CA . ASP A 1 99 ? 5.27 10.75 4.945 1 81.12 99 ASP A CA 1
ATOM 783 C C . ASP A 1 99 ? 4.844 11.156 6.355 1 81.12 99 ASP A C 1
ATOM 785 O O . ASP A 1 99 ? 5.336 10.602 7.34 1 81.12 99 ASP A O 1
ATOM 789 N N . GLY A 1 100 ? 3.932 12.047 6.395 1 86.19 100 GLY A N 1
ATOM 790 C CA . GLY A 1 100 ? 3.473 12.5 7.695 1 86.19 100 GLY A CA 1
ATOM 791 C C . GLY A 1 100 ? 4.324 13.617 8.273 1 86.19 100 GLY A C 1
ATOM 792 O O . GLY A 1 100 ? 4.16 14 9.43 1 86.19 100 GLY A O 1
ATOM 793 N N . LYS A 1 101 ? 5.191 14.117 7.473 1 87.69 101 LYS A N 1
ATOM 794 C CA . LYS A 1 101 ? 6.012 15.242 7.922 1 87.69 101 LYS A CA 1
ATOM 795 C C . LYS A 1 101 ? 5.305 16.578 7.672 1 87.69 101 LYS A C 1
ATOM 797 O O . LYS A 1 101 ? 4.59 16.734 6.68 1 87.69 101 LYS A O 1
ATOM 802 N N . PRO A 1 102 ? 5.586 17.5 8.586 1 90.25 102 PRO A N 1
ATOM 803 C CA . PRO A 1 102 ? 5.016 18.828 8.352 1 90.25 102 PRO A CA 1
ATOM 804 C C . PRO A 1 102 ? 5.539 19.469 7.07 1 90.25 102 PRO A C 1
ATOM 806 O O . PRO A 1 102 ? 6.727 19.359 6.758 1 90.25 102 PRO A O 1
ATOM 809 N N . ILE A 1 103 ? 4.633 20.078 6.363 1 92.31 103 ILE A N 1
ATOM 810 C CA . ILE A 1 103 ? 4.988 20.812 5.16 1 92.31 103 ILE A CA 1
ATOM 811 C C . ILE A 1 103 ? 5.379 22.25 5.531 1 92.31 103 ILE A C 1
ATOM 813 O O . ILE A 1 103 ? 4.57 22.984 6.094 1 92.31 103 ILE A O 1
ATOM 817 N N . GLU A 1 104 ? 6.605 22.531 5.137 1 89.81 104 GLU A N 1
ATOM 818 C CA . GLU A 1 104 ? 7.078 23.875 5.434 1 89.81 104 GLU A CA 1
ATOM 819 C C . GLU A 1 104 ? 6.301 24.922 4.645 1 89.81 104 GLU A C 1
ATOM 821 O O . GLU A 1 104 ? 6.098 24.781 3.438 1 89.81 104 GLU A O 1
ATOM 826 N N . GLY A 1 105 ? 5.793 25.906 5.355 1 88.56 105 GLY A N 1
ATOM 827 C CA . GLY A 1 105 ? 5.094 27 4.695 1 88.56 105 GLY A CA 1
ATOM 828 C C . GLY A 1 105 ? 3.602 26.75 4.562 1 88.56 105 GLY A C 1
ATOM 829 O O . GLY A 1 105 ? 2.85 27.656 4.195 1 88.56 105 GLY A O 1
ATOM 830 N N . ALA A 1 106 ? 3.213 25.609 4.828 1 91.69 106 ALA A N 1
ATOM 831 C CA . ALA A 1 106 ? 1.778 25.328 4.762 1 91.69 106 ALA A CA 1
ATOM 832 C C . ALA A 1 106 ? 1.041 26 5.922 1 91.69 106 ALA A C 1
ATOM 834 O O . ALA A 1 106 ? 1.494 25.938 7.066 1 91.69 106 ALA A O 1
ATOM 835 N N . VAL A 1 107 ? -0.036 26.625 5.555 1 90.81 107 VAL A N 1
ATOM 836 C CA . VAL A 1 107 ? -0.866 27.281 6.559 1 90.81 107 VAL A CA 1
ATOM 837 C C . VAL A 1 107 ? -2.09 26.422 6.859 1 90.81 107 VAL A C 1
ATOM 839 O O . VAL A 1 107 ? -2.816 26.031 5.945 1 90.81 107 VAL A O 1
ATOM 842 N N . VAL A 1 108 ? -2.248 26.188 8.117 1 95.81 108 VAL A N 1
ATOM 843 C CA . VAL A 1 108 ? -3.398 25.406 8.562 1 95.81 108 VAL A CA 1
ATOM 844 C C . VAL A 1 108 ? -4.422 26.328 9.227 1 95.81 108 VAL A C 1
ATOM 846 O O . VAL A 1 108 ? -4.191 26.812 10.336 1 95.81 108 VAL A O 1
ATOM 849 N N . SER A 1 109 ? -5.52 26.516 8.57 1 95 109 SER A N 1
ATOM 850 C CA . SER A 1 109 ? -6.57 27.391 9.086 1 95 109 SER A CA 1
ATOM 851 C C . SER A 1 109 ? -7.434 26.672 10.117 1 95 109 SER A C 1
ATOM 853 O O . SER A 1 109 ? -7.332 25.453 10.273 1 95 109 SER A O 1
ATOM 855 N N . GLU A 1 110 ? -8.234 27.422 10.789 1 95.12 110 GLU A N 1
ATOM 856 C CA . GLU A 1 110 ? -9.195 26.828 11.711 1 95.12 110 GLU A CA 1
ATOM 857 C C . GLU A 1 110 ? -10.195 25.938 10.977 1 95.12 110 GLU A C 1
ATOM 859 O O . GLU A 1 110 ? -10.609 24.906 11.492 1 95.12 110 GLU A O 1
ATOM 864 N N . GLU A 1 111 ? -10.547 26.391 9.82 1 96.31 111 GLU A N 1
ATOM 865 C CA . GLU A 1 111 ? -11.43 25.594 8.992 1 96.31 111 GLU A CA 1
ATOM 866 C C . GLU A 1 111 ? -10.789 24.25 8.633 1 96.31 111 GLU A C 1
ATOM 868 O O . GLU A 1 111 ? -11.453 23.219 8.625 1 96.31 111 GLU A O 1
ATOM 873 N N . ASP A 1 112 ? -9.531 24.312 8.336 1 96.81 112 ASP A N 1
ATOM 874 C CA . ASP A 1 112 ? -8.789 23.078 8.047 1 96.81 112 ASP A CA 1
ATOM 875 C C . ASP A 1 112 ? -8.812 22.141 9.242 1 96.81 112 ASP A C 1
ATOM 877 O O . ASP A 1 112 ? -8.977 20.922 9.078 1 96.81 112 ASP A O 1
ATOM 881 N N . LEU A 1 113 ? -8.617 22.656 10.383 1 97.62 113 LEU A N 1
ATOM 882 C CA . LEU A 1 113 ? -8.602 21.844 11.594 1 97.62 113 LEU A CA 1
ATOM 883 C C . LEU A 1 113 ? -9.961 21.188 11.828 1 97.62 113 LEU A C 1
ATOM 885 O O . LEU A 1 113 ? -10.039 20.016 12.211 1 97.62 113 LEU A O 1
ATOM 889 N N . ASP A 1 114 ? -10.977 21.938 11.594 1 97.75 114 ASP A N 1
ATOM 890 C CA . ASP A 1 114 ? -12.32 21.406 11.75 1 97.75 114 ASP A CA 1
ATOM 891 C C . ASP A 1 114 ? -12.57 20.266 10.766 1 97.75 114 ASP A C 1
ATOM 893 O O . ASP A 1 114 ? -13.133 19.219 11.133 1 97.75 114 ASP A O 1
ATOM 897 N N . ARG A 1 115 ? -12.164 20.469 9.562 1 97.81 115 ARG A N 1
ATOM 898 C CA . ARG A 1 115 ? -12.336 19.438 8.539 1 97.81 115 ARG A CA 1
ATOM 899 C C . ARG A 1 115 ? -11.484 18.203 8.852 1 97.81 115 ARG A C 1
ATOM 901 O O . ARG A 1 115 ? -11.914 17.078 8.617 1 97.81 115 ARG A O 1
ATOM 908 N N . ALA A 1 116 ? -10.289 18.406 9.32 1 98 116 ALA A N 1
ATOM 909 C CA . ALA A 1 116 ? -9.438 17.297 9.734 1 98 116 ALA A CA 1
ATOM 910 C C . ALA A 1 116 ? -10.094 16.484 10.852 1 98 116 ALA A C 1
ATOM 912 O O . ALA A 1 116 ? -10.039 15.258 10.844 1 98 116 ALA A O 1
ATOM 913 N N . LYS A 1 117 ? -10.68 17.203 11.766 1 97.56 117 LYS A N 1
ATOM 914 C CA . LYS A 1 117 ? -11.383 16.547 12.859 1 97.56 117 LYS A CA 1
ATOM 915 C C . LYS A 1 117 ? -12.5 15.648 12.328 1 97.56 117 LYS A C 1
ATOM 917 O O . LYS A 1 117 ? -12.656 14.516 12.789 1 97.56 117 LYS A O 1
ATOM 922 N N . ASP A 1 118 ? -13.234 16.219 11.43 1 97.81 118 ASP A N 1
ATOM 923 C CA . ASP A 1 118 ? -14.312 15.43 10.828 1 97.81 118 ASP A CA 1
ATOM 924 C C . ASP A 1 118 ? -13.773 14.172 10.156 1 97.81 118 ASP A C 1
ATOM 926 O O . ASP A 1 118 ? -14.344 13.094 10.297 1 97.81 118 ASP A O 1
ATOM 930 N N . CYS A 1 119 ? -12.703 14.273 9.438 1 97.56 119 CYS A N 1
ATOM 931 C CA . CYS A 1 119 ? -12.078 13.141 8.766 1 97.56 119 CYS A CA 1
ATOM 932 C C . CYS A 1 119 ? -11.617 12.102 9.781 1 97.56 119 CYS A C 1
ATOM 934 O O . CYS A 1 119 ? -11.812 10.898 9.578 1 97.56 119 CYS A O 1
ATOM 936 N N . LEU A 1 120 ? -11.023 12.602 10.844 1 97.5 120 LEU A N 1
ATOM 937 C CA . LEU A 1 120 ? -10.508 11.703 11.875 1 97.5 120 LEU A CA 1
ATOM 938 C C . LEU A 1 120 ? -11.648 10.969 12.57 1 97.5 120 LEU A C 1
ATOM 940 O O . LEU A 1 120 ? -11.523 9.789 12.891 1 97.5 120 LEU A O 1
ATOM 944 N N . GLN A 1 121 ? -12.695 11.656 12.797 1 97.06 121 GLN A N 1
ATOM 945 C CA . GLN A 1 121 ? -13.867 11.031 13.398 1 97.06 121 GLN A CA 1
ATOM 946 C C . GLN A 1 121 ? -14.461 9.961 12.484 1 97.06 121 GLN A C 1
ATOM 948 O O . GLN A 1 121 ? -14.844 8.883 12.938 1 97.06 121 GLN A O 1
ATOM 953 N N . GLU A 1 122 ? -14.562 10.289 11.258 1 96.62 122 GLU A N 1
ATOM 954 C CA . GLU A 1 122 ? -15.055 9.305 10.289 1 96.62 122 GLU A CA 1
ATOM 955 C C . GLU A 1 122 ? -14.141 8.086 10.234 1 96.62 122 GLU A C 1
ATOM 957 O O . GLU A 1 122 ? -14.609 6.945 10.203 1 96.62 122 GLU A O 1
ATOM 962 N N . ALA A 1 123 ? -12.812 8.32 10.172 1 95.75 123 ALA A N 1
ATOM 963 C CA . ALA A 1 123 ? -11.836 7.227 10.141 1 95.75 123 ALA A CA 1
ATOM 964 C C . ALA A 1 123 ? -11.961 6.348 11.383 1 95.75 123 ALA A C 1
ATOM 966 O O . ALA A 1 123 ? -11.781 5.129 11.305 1 95.75 123 ALA A O 1
ATOM 967 N N . GLU A 1 124 ? -12.219 6.961 12.492 1 93.88 124 GLU A N 1
ATOM 968 C CA . GLU A 1 124 ? -12.359 6.23 13.75 1 93.88 124 GLU A CA 1
ATOM 969 C C . GLU A 1 124 ? -13.508 5.223 13.68 1 93.88 124 GLU A C 1
ATOM 971 O O . GLU A 1 124 ? -13.43 4.148 14.281 1 93.88 124 GLU A O 1
ATOM 976 N N . GLN A 1 125 ? -14.492 5.539 12.938 1 93.88 125 GLN A N 1
ATOM 977 C CA . GLN A 1 125 ? -15.625 4.637 12.766 1 93.88 125 GLN A CA 1
ATOM 978 C C . GLN A 1 125 ? -15.25 3.434 11.906 1 93.88 125 GLN A C 1
ATOM 980 O O . GLN A 1 125 ? -15.945 2.418 11.914 1 93.88 125 GLN A O 1
ATOM 985 N N . LEU A 1 126 ? -14.172 3.555 11.227 1 92.56 126 LEU A N 1
ATOM 986 C CA . LEU A 1 126 ? -13.711 2.484 10.352 1 92.56 126 LEU A CA 1
ATOM 987 C C . LEU A 1 126 ? -12.531 1.744 10.969 1 92.56 126 LEU A C 1
ATOM 989 O O . LEU A 1 126 ? -11.766 1.086 10.266 1 92.56 126 LEU A O 1
ATOM 993 N N . ASP A 1 127 ? -12.359 1.801 12.211 1 88.38 127 ASP A N 1
ATOM 994 C CA . ASP A 1 127 ? -11.219 1.255 12.938 1 88.38 127 ASP A CA 1
ATOM 995 C C . ASP A 1 127 ? -11.102 -0.252 12.719 1 88.38 127 ASP A C 1
ATOM 997 O O . ASP A 1 127 ? -9.992 -0.786 12.633 1 88.38 127 ASP A O 1
ATOM 1001 N N . SER A 1 128 ? -12.227 -0.861 12.578 1 85.56 128 SER A N 1
ATOM 1002 C CA . SER A 1 128 ? -12.242 -2.316 12.469 1 85.56 128 SER A CA 1
ATOM 1003 C C . SER A 1 128 ? -11.602 -2.775 11.164 1 85.56 128 SER A C 1
ATOM 1005 O O . SER A 1 128 ? -11.156 -3.918 11.055 1 85.56 128 SER A O 1
ATOM 1007 N N . VAL A 1 129 ? -11.516 -1.907 10.211 1 87.25 129 VAL A N 1
ATOM 1008 C CA . VAL A 1 129 ? -10.992 -2.318 8.906 1 87.25 129 VAL A CA 1
ATOM 1009 C C . VAL A 1 129 ? -9.562 -1.811 8.742 1 87.25 129 VAL A C 1
ATOM 1011 O O . VAL A 1 129 ? -8.883 -2.156 7.77 1 87.25 129 VAL A O 1
ATOM 1014 N N . MET A 1 130 ? -9.031 -1.104 9.734 1 92 130 MET A N 1
ATOM 1015 C CA . MET A 1 130 ? -7.691 -0.548 9.602 1 92 130 MET A CA 1
ATOM 1016 C C . MET A 1 130 ? -6.633 -1.61 9.875 1 92 130 MET A C 1
ATOM 1018 O O . MET A 1 130 ? -6.652 -2.254 10.93 1 92 130 MET A O 1
ATOM 1022 N N . ASP A 1 131 ? -5.812 -1.739 8.953 1 93.69 131 ASP A N 1
ATOM 1023 C CA . ASP A 1 131 ? -4.637 -2.555 9.234 1 93.69 131 ASP A CA 1
ATOM 1024 C C . ASP A 1 131 ? -3.615 -1.78 10.07 1 93.69 131 ASP A C 1
ATOM 1026 O O . ASP A 1 131 ? -3.852 -0.627 10.43 1 93.69 131 ASP A O 1
ATOM 1030 N N . ILE A 1 132 ? -2.545 -2.379 10.375 1 95.19 132 ILE A N 1
ATOM 1031 C CA . ILE A 1 132 ? -1.563 -1.846 11.312 1 95.19 132 ILE A CA 1
ATOM 1032 C C . ILE A 1 132 ? -0.979 -0.544 10.766 1 95.19 132 ILE A C 1
ATOM 1034 O O . ILE A 1 132 ? -0.717 0.391 11.531 1 95.19 132 ILE A O 1
ATOM 1038 N N . ARG A 1 133 ? -0.727 -0.494 9.508 1 94.62 133 ARG A N 1
ATOM 1039 C CA . ARG A 1 133 ? -0.134 0.711 8.938 1 94.62 133 ARG A CA 1
ATOM 1040 C C . ARG A 1 133 ? -1.13 1.866 8.938 1 94.62 133 ARG A C 1
ATOM 1042 O O . ARG A 1 133 ? -0.772 3 9.266 1 94.62 133 ARG A O 1
ATOM 1049 N N . ARG A 1 134 ? -2.359 1.531 8.578 1 94.44 134 ARG A N 1
ATOM 1050 C CA . ARG A 1 134 ? -3.398 2.557 8.578 1 94.44 134 ARG A CA 1
ATOM 1051 C C . ARG A 1 134 ? -3.641 3.096 9.984 1 94.44 134 ARG A C 1
ATOM 1053 O O . ARG A 1 134 ? -3.842 4.297 10.164 1 94.44 134 ARG A O 1
ATOM 1060 N N . ARG A 1 135 ? -3.627 2.254 10.883 1 95.5 135 ARG A N 1
ATOM 1061 C CA . ARG A 1 135 ? -3.791 2.674 12.273 1 95.5 135 ARG A CA 1
ATOM 1062 C C . ARG A 1 135 ? -2.631 3.559 12.719 1 95.5 135 ARG A C 1
ATOM 1064 O O . ARG A 1 135 ? -2.832 4.539 13.438 1 95.5 135 ARG A O 1
ATOM 1071 N N . MET A 1 136 ? -1.441 3.158 12.305 1 96.5 136 MET A N 1
ATOM 1072 C CA . MET A 1 136 ? -0.271 3.982 12.586 1 96.5 136 MET A CA 1
ATOM 1073 C C . MET A 1 136 ? -0.454 5.395 12.039 1 96.5 136 MET A C 1
ATOM 1075 O O . MET A 1 136 ? -0.223 6.375 12.75 1 96.5 136 MET A O 1
ATOM 1079 N N . HIS A 1 137 ? -0.897 5.504 10.734 1 95.94 137 HIS A N 1
ATOM 1080 C CA . HIS A 1 137 ? -1.119 6.797 10.102 1 95.94 137 HIS A CA 1
ATOM 1081 C C . HIS A 1 137 ? -2.217 7.578 10.82 1 95.94 137 HIS A C 1
ATOM 1083 O O . HIS A 1 137 ? -2.117 8.797 10.969 1 95.94 137 HIS A O 1
ATOM 1089 N N . PHE A 1 138 ? -3.221 6.875 11.234 1 96.12 138 PHE A N 1
ATOM 1090 C CA . PHE A 1 138 ? -4.336 7.48 11.953 1 96.12 138 PHE A CA 1
ATOM 1091 C C . PHE A 1 138 ? -3.859 8.133 13.242 1 96.12 138 PHE A C 1
ATOM 1093 O O . PHE A 1 138 ? -4.199 9.281 13.531 1 96.12 138 PHE A O 1
ATOM 1100 N N . TYR A 1 139 ? -3.057 7.434 13.984 1 97.12 139 TYR A N 1
ATOM 1101 C CA . TYR A 1 139 ? -2.541 7.965 15.242 1 97.12 139 TYR A CA 1
ATOM 1102 C C . TYR A 1 139 ? -1.589 9.125 14.992 1 97.12 139 TYR A C 1
ATOM 1104 O O . TYR A 1 139 ? -1.567 10.094 15.758 1 97.12 139 TYR A O 1
ATOM 1112 N N . ARG A 1 140 ? -0.83 9 13.938 1 96.62 140 ARG A N 1
ATOM 1113 C CA . ARG A 1 140 ? 0.067 10.094 13.57 1 96.62 140 ARG A CA 1
ATOM 1114 C C . ARG A 1 140 ? -0.716 11.359 13.25 1 96.62 140 ARG A C 1
ATOM 1116 O O . ARG A 1 140 ? -0.341 12.453 13.688 1 96.62 140 ARG A O 1
ATOM 1123 N N . ALA A 1 141 ? -1.744 11.203 12.492 1 96.38 141 ALA A N 1
ATOM 1124 C CA . ALA A 1 141 ? -2.586 12.344 12.141 1 96.38 141 ALA A CA 1
ATOM 1125 C C . ALA A 1 141 ? -3.273 12.922 13.367 1 96.38 141 ALA A C 1
ATOM 1127 O O . ALA A 1 141 ? -3.365 14.141 13.523 1 96.38 141 ALA A O 1
ATOM 1128 N N . ARG A 1 142 ? -3.758 12.055 14.219 1 96.44 142 ARG A N 1
ATOM 1129 C CA . ARG A 1 142 ? -4.367 12.5 15.461 1 96.44 142 ARG A CA 1
ATOM 1130 C C . ARG A 1 142 ? -3.375 13.305 16.297 1 96.44 142 ARG A C 1
ATOM 1132 O O . ARG A 1 142 ? -3.742 14.305 16.922 1 96.44 142 ARG A O 1
ATOM 1139 N N . ALA A 1 143 ? -2.186 12.82 16.359 1 96.31 143 ALA A N 1
ATOM 1140 C CA . ALA A 1 143 ? -1.138 13.531 17.094 1 96.31 143 ALA A CA 1
ATOM 1141 C C . ALA A 1 143 ? -0.959 14.945 16.562 1 96.31 143 ALA A C 1
ATOM 1143 O O . ALA A 1 143 ? -0.893 15.906 17.344 1 96.31 143 ALA A O 1
ATOM 1144 N N . LYS A 1 144 ? -0.876 15.094 15.266 1 96.06 144 LYS A N 1
ATOM 1145 C CA . LYS A 1 144 ? -0.695 16.406 14.648 1 96.06 144 LYS A CA 1
ATOM 1146 C C . LYS A 1 144 ? -1.89 17.312 14.93 1 96.06 144 LYS A C 1
ATOM 1148 O O . LYS A 1 144 ? -1.723 18.5 15.18 1 96.06 144 LYS A O 1
ATOM 1153 N N . TYR A 1 145 ? -3.016 16.734 14.836 1 96.75 145 TYR A N 1
ATOM 1154 C CA . TYR A 1 145 ? -4.223 17.484 15.148 1 96.75 145 TYR A CA 1
ATOM 1155 C C . TYR A 1 145 ? -4.164 18.047 16.562 1 96.75 145 TYR A C 1
ATOM 1157 O O . TYR A 1 145 ? -4.371 19.25 16.781 1 96.75 145 TYR A O 1
ATOM 1165 N N . HIS A 1 146 ? -3.852 17.203 17.5 1 95.75 146 HIS A N 1
ATOM 1166 C CA . HIS A 1 146 ? -3.766 17.625 18.906 1 95.75 146 HIS A CA 1
ATOM 1167 C C . HIS A 1 146 ? -2.623 18.609 19.109 1 95.75 146 HIS A C 1
ATOM 1169 O O . HIS A 1 146 ? -2.717 19.516 19.938 1 95.75 146 HIS A O 1
ATOM 1175 N N . ASN A 1 147 ? -1.604 18.484 18.328 1 94 147 ASN A N 1
ATOM 1176 C CA . ASN A 1 147 ? -0.505 19.438 18.406 1 94 147 ASN A CA 1
ATOM 1177 C C . ASN A 1 147 ? -0.951 20.828 17.984 1 94 147 ASN A C 1
ATOM 1179 O O . ASN A 1 147 ? -0.566 21.828 18.609 1 94 147 ASN A O 1
ATOM 1183 N N . HIS A 1 148 ? -1.71 20.906 16.969 1 93.38 148 HIS A N 1
ATOM 1184 C CA . HIS A 1 148 ? -2.262 22.188 16.516 1 93.38 148 HIS A CA 1
ATOM 1185 C C . HIS A 1 148 ? -3.148 22.797 17.594 1 93.38 148 HIS A C 1
ATOM 1187 O O . HIS A 1 148 ? -3.23 24.031 17.703 1 93.38 148 HIS A O 1
ATOM 1193 N N . GLN A 1 149 ? -3.764 21.906 18.359 1 92 149 GLN A N 1
ATOM 1194 C CA . GLN A 1 149 ? -4.648 22.359 19.438 1 92 149 GLN A CA 1
ATOM 1195 C C . GLN A 1 149 ? -3.861 22.656 20.703 1 92 149 GLN A C 1
ATOM 1197 O O . GLN A 1 149 ? -4.449 22.953 21.75 1 92 149 GLN A O 1
ATOM 1202 N N . LYS A 1 150 ? -2.539 22.453 20.672 1 89.44 150 LYS A N 1
ATOM 1203 C CA . LYS A 1 150 ? -1.615 22.688 21.766 1 89.44 150 LYS A CA 1
ATOM 1204 C C . LYS A 1 150 ? -1.867 21.719 22.922 1 89.44 150 LYS A C 1
ATOM 1206 O O . LYS A 1 150 ? -1.612 22.047 24.078 1 89.44 150 LYS A O 1
ATOM 1211 N N . ASN A 1 151 ? -2.6 20.625 22.594 1 91.69 151 ASN A N 1
ATOM 1212 C CA . ASN A 1 151 ? -2.676 19.484 23.516 1 91.69 151 ASN A CA 1
ATOM 1213 C C . ASN A 1 151 ? -1.457 18.578 23.391 1 91.69 151 ASN A C 1
ATOM 1215 O O . ASN A 1 151 ? -1.569 17.453 22.922 1 91.69 151 ASN A O 1
ATOM 1219 N N . TYR A 1 152 ? -0.354 18.984 23.891 1 89.69 152 TYR A N 1
ATOM 1220 C CA . TYR A 1 152 ? 0.945 18.406 23.594 1 89.69 152 TYR A CA 1
ATOM 1221 C C . TYR A 1 152 ? 1.075 17.016 24.219 1 89.69 152 TYR A C 1
ATOM 1223 O O . TYR A 1 152 ? 1.598 16.094 23.594 1 89.69 152 TYR A O 1
ATOM 1231 N N . LYS A 1 153 ? 0.595 16.844 25.469 1 88.62 153 LYS A N 1
ATOM 1232 C CA . LYS A 1 153 ? 0.696 15.547 26.125 1 88.62 153 LYS A CA 1
ATOM 1233 C C . LYS A 1 153 ? -0.054 14.469 25.344 1 88.62 153 LYS A C 1
ATOM 1235 O O . LYS A 1 153 ? 0.474 13.383 25.125 1 88.62 153 LYS A O 1
ATOM 1240 N N . ILE A 1 154 ? -1.269 14.812 25 1 93.5 154 ILE A N 1
ATOM 1241 C CA . ILE A 1 154 ? -2.084 13.891 24.219 1 93.5 154 ILE A CA 1
ATOM 1242 C C . ILE A 1 154 ? -1.421 13.633 22.859 1 93.5 154 ILE A C 1
ATOM 1244 O O . ILE A 1 154 ? -1.406 12.5 22.375 1 93.5 154 ILE A O 1
ATOM 1248 N N . SER A 1 155 ? -0.874 14.68 22.266 1 95.5 155 SER A N 1
ATOM 1249 C CA . SER A 1 155 ? -0.182 14.594 20.984 1 95.5 155 SER A CA 1
ATOM 1250 C C . SER A 1 155 ? 0.978 13.609 21.047 1 95.5 155 SER A C 1
ATOM 1252 O O . SER A 1 155 ? 1.085 12.711 20.203 1 95.5 155 SER A O 1
ATOM 1254 N N . VAL A 1 156 ? 1.78 13.727 22.062 1 93.12 156 VAL A N 1
ATOM 1255 C CA . VAL A 1 156 ? 2.943 12.859 22.219 1 93.12 156 VAL A CA 1
ATOM 1256 C C . VAL A 1 156 ? 2.488 11.43 22.453 1 93.12 156 VAL A C 1
ATOM 1258 O O . VAL A 1 156 ? 3.09 10.477 21.953 1 93.12 156 VAL A O 1
ATOM 1261 N N . GLY A 1 157 ? 1.418 11.281 23.234 1 93.88 157 GLY A N 1
ATOM 1262 C CA . GLY A 1 157 ? 0.872 9.953 23.453 1 93.88 157 GLY A CA 1
ATOM 1263 C C . GLY A 1 157 ? 0.496 9.242 22.172 1 93.88 157 GLY A C 1
ATOM 1264 O O . GLY A 1 157 ? 0.81 8.062 22 1 93.88 157 GLY A O 1
ATOM 1265 N N . PHE A 1 158 ? -0.158 9.938 21.312 1 96.19 158 PHE A N 1
ATOM 1266 C CA . PHE A 1 158 ? -0.554 9.352 20.031 1 96.19 158 PHE A CA 1
ATOM 1267 C C . PHE A 1 158 ? 0.668 9.031 19.188 1 96.19 158 PHE A C 1
ATOM 1269 O O . PHE A 1 158 ? 0.679 8.039 18.453 1 96.19 158 PHE A O 1
ATOM 1276 N N . LEU A 1 159 ? 1.724 9.836 19.219 1 96.25 159 LEU A N 1
ATOM 1277 C CA . LEU A 1 159 ? 2.941 9.555 18.469 1 96.25 159 LEU A CA 1
ATOM 1278 C C . LEU A 1 159 ? 3.615 8.281 18.984 1 96.25 159 LEU A C 1
ATOM 1280 O O . LEU A 1 159 ? 4.156 7.5 18.203 1 96.25 159 LEU A O 1
ATOM 1284 N N . GLU A 1 160 ? 3.574 8.133 20.281 1 95.06 160 GLU A N 1
ATOM 1285 C CA . GLU A 1 160 ? 4.168 6.938 20.875 1 95.06 160 GLU A CA 1
ATOM 1286 C C . GLU A 1 160 ? 3.428 5.676 20.422 1 95.06 160 GLU A C 1
ATOM 1288 O O . GLU A 1 160 ? 4.055 4.656 20.125 1 95.06 160 GLU A O 1
ATOM 1293 N N . GLU A 1 161 ? 2.111 5.773 20.438 1 96.38 161 GLU A N 1
ATOM 1294 C CA . GLU A 1 161 ? 1.323 4.652 19.938 1 96.38 161 GLU A CA 1
ATOM 1295 C C . GLU A 1 161 ? 1.639 4.363 18.469 1 96.38 161 GLU A C 1
ATOM 1297 O O . GLU A 1 161 ? 1.775 3.201 18.078 1 96.38 161 GLU A O 1
ATOM 1302 N N . ALA A 1 162 ? 1.725 5.391 17.656 1 96.94 162 ALA A N 1
ATOM 1303 C CA . ALA A 1 162 ? 2.07 5.234 16.25 1 96.94 162 ALA A CA 1
ATOM 1304 C C . ALA A 1 162 ? 3.447 4.59 16.094 1 96.94 162 ALA A C 1
ATOM 1306 O O . ALA A 1 162 ? 3.645 3.738 15.219 1 96.94 162 ALA A O 1
ATOM 1307 N N . LEU A 1 163 ? 4.379 5.023 16.906 1 96.44 163 LEU A N 1
ATOM 1308 C CA . LEU A 1 163 ? 5.738 4.496 16.859 1 96.44 163 LEU A CA 1
ATOM 1309 C C . LEU A 1 163 ? 5.754 3.006 17.188 1 96.44 163 LEU A C 1
ATOM 1311 O O . LEU A 1 163 ? 6.48 2.236 16.562 1 96.44 163 LEU A O 1
ATOM 1315 N N . GLU A 1 164 ? 5.008 2.619 18.188 1 96.19 164 GLU A N 1
ATOM 1316 C CA . GLU A 1 164 ? 4.914 1.202 18.531 1 96.19 164 GLU A CA 1
ATOM 1317 C C . GLU A 1 164 ? 4.383 0.385 17.359 1 96.19 164 GLU A C 1
ATOM 1319 O O . GLU A 1 164 ? 4.879 -0.709 17.078 1 96.19 164 GLU A O 1
ATOM 1324 N N . LEU A 1 165 ? 3.402 0.875 16.719 1 96.56 165 LEU A N 1
ATOM 1325 C CA . LEU A 1 165 ? 2.84 0.187 15.562 1 96.56 165 LEU A CA 1
ATOM 1326 C C . LEU A 1 165 ? 3.854 0.121 14.422 1 96.56 165 LEU A C 1
ATOM 1328 O O . LEU A 1 165 ? 3.93 -0.883 13.711 1 96.56 165 LEU A O 1
ATOM 1332 N N . ALA A 1 166 ? 4.617 1.232 14.211 1 96.19 166 ALA A N 1
ATOM 1333 C CA . ALA A 1 166 ? 5.648 1.241 13.18 1 96.19 166 ALA A CA 1
ATOM 1334 C C . ALA A 1 166 ? 6.688 0.152 13.43 1 96.19 166 ALA A C 1
ATOM 1336 O O . ALA A 1 166 ? 7.133 -0.521 12.5 1 96.19 166 ALA A O 1
ATOM 1337 N N . LYS A 1 167 ? 7.047 -0.016 14.695 1 94 167 LYS A N 1
ATOM 1338 C CA . LYS A 1 167 ? 7.996 -1.055 15.086 1 94 167 LYS A CA 1
ATOM 1339 C C . LYS A 1 167 ? 7.422 -2.445 14.836 1 94 167 LYS A C 1
ATOM 1341 O O . LYS A 1 167 ? 8.086 -3.303 14.25 1 94 167 LYS A O 1
ATOM 1346 N N . MET A 1 168 ? 6.191 -2.582 15.227 1 93.38 168 MET A N 1
ATOM 1347 C CA . MET A 1 168 ? 5.527 -3.871 15.07 1 93.38 168 MET A CA 1
ATOM 1348 C C . MET A 1 168 ? 5.41 -4.246 13.594 1 93.38 168 MET A C 1
ATOM 1350 O O . MET A 1 168 ? 5.555 -5.414 13.234 1 93.38 168 MET A O 1
ATOM 1354 N N . GLY A 1 169 ? 5.094 -3.312 12.797 1 95.75 169 GLY A N 1
ATOM 1355 C CA . GLY A 1 169 ? 4.918 -3.561 11.375 1 95.75 169 GLY A CA 1
ATOM 1356 C C . GLY A 1 169 ? 6.223 -3.551 10.602 1 95.75 169 GLY A C 1
ATOM 1357 O O . GLY A 1 169 ? 6.242 -3.846 9.406 1 95.75 169 GLY A O 1
ATOM 1358 N N . SER A 1 170 ? 7.371 -3.18 11.211 1 92.81 170 SER A N 1
ATOM 1359 C CA . SER A 1 170 ? 8.68 -3.025 10.586 1 92.81 170 SER A CA 1
ATOM 1360 C C . SER A 1 170 ? 8.656 -1.965 9.492 1 92.81 170 SER A C 1
ATOM 1362 O O . SER A 1 170 ? 9.133 -2.199 8.383 1 92.81 170 SER A O 1
ATOM 1364 N N . PHE A 1 171 ? 7.926 -0.875 9.781 1 93.25 171 PHE A N 1
ATOM 1365 C CA . PHE A 1 171 ? 7.914 0.266 8.875 1 93.25 171 PHE A CA 1
ATOM 1366 C C . PHE A 1 171 ? 9.102 1.186 9.148 1 93.25 171 PHE A C 1
ATOM 1368 O O . PHE A 1 171 ? 8.938 2.273 9.703 1 93.25 171 PHE A O 1
ATOM 1375 N N . HIS A 1 172 ? 10.18 0.909 8.648 1 88.38 172 HIS A N 1
ATOM 1376 C CA . HIS A 1 172 ? 11.453 1.504 9.047 1 88.38 172 HIS A CA 1
ATOM 1377 C C . HIS A 1 172 ? 11.5 2.988 8.695 1 88.38 172 HIS A C 1
ATOM 1379 O O . HIS A 1 172 ? 11.977 3.801 9.492 1 88.38 172 HIS A O 1
ATOM 1385 N N . HIS A 1 173 ? 11.016 3.27 7.539 1 87.25 173 HIS A N 1
ATOM 1386 C CA . HIS A 1 173 ? 10.992 4.672 7.137 1 87.25 173 HIS A CA 1
ATOM 1387 C C . HIS A 1 173 ? 10.102 5.492 8.07 1 87.25 173 HIS A C 1
ATOM 1389 O O . HIS A 1 173 ? 10.508 6.547 8.555 1 87.25 173 HIS A O 1
ATOM 1395 N N . ASP A 1 174 ? 8.961 4.992 8.367 1 91.25 174 ASP A N 1
ATOM 1396 C CA . ASP A 1 174 ? 8.016 5.676 9.25 1 91.25 174 ASP A CA 1
ATOM 1397 C C . ASP A 1 174 ? 8.57 5.777 10.664 1 91.25 174 ASP A C 1
ATOM 1399 O O . ASP A 1 174 ? 8.359 6.785 11.344 1 91.25 174 ASP A O 1
ATOM 1403 N N . GLU A 1 175 ? 9.188 4.727 11.055 1 92.25 175 GLU A N 1
ATOM 1404 C CA . GLU A 1 175 ? 9.773 4.707 12.398 1 92.25 175 GLU A CA 1
ATOM 1405 C C . GLU A 1 175 ? 10.742 5.871 12.586 1 92.25 175 GLU A C 1
ATOM 1407 O O . GLU A 1 175 ? 10.688 6.57 13.602 1 92.25 175 GLU A O 1
ATOM 1412 N N . LYS A 1 176 ? 11.547 6.059 11.594 1 89.19 176 LYS A N 1
ATOM 1413 C CA . LYS A 1 176 ? 12.523 7.141 11.656 1 89.19 176 LYS A CA 1
ATOM 1414 C C . LYS A 1 176 ? 11.836 8.5 11.75 1 89.19 176 LYS A C 1
ATOM 1416 O O . LYS A 1 176 ? 12.234 9.344 12.547 1 89.19 176 LYS A O 1
ATOM 1421 N N . ILE A 1 177 ? 10.844 8.648 10.945 1 89.94 177 ILE A N 1
ATOM 1422 C CA . ILE A 1 177 ? 10.117 9.914 10.93 1 89.94 177 ILE A CA 1
ATOM 1423 C C . ILE A 1 177 ? 9.414 10.117 12.273 1 89.94 177 ILE A C 1
ATOM 1425 O O . ILE A 1 177 ? 9.438 11.219 12.828 1 89.94 177 ILE A O 1
ATOM 1429 N N . LEU A 1 178 ? 8.82 9.094 12.805 1 93.69 178 LEU A N 1
ATOM 1430 C CA . LEU A 1 178 ? 8.062 9.18 14.047 1 93.69 178 LEU A CA 1
ATOM 1431 C C . LEU A 1 178 ? 8.984 9.477 15.227 1 93.69 178 LEU A C 1
ATOM 1433 O O . LEU A 1 178 ? 8.617 10.219 16.141 1 93.69 178 LEU A O 1
ATOM 1437 N N . ILE A 1 179 ? 10.117 8.961 15.219 1 92.12 179 ILE A N 1
ATOM 1438 C CA . ILE A 1 179 ? 11.094 9.234 16.266 1 92.12 179 ILE A CA 1
ATOM 1439 C C . ILE A 1 179 ? 11.445 10.727 16.266 1 92.12 179 ILE A C 1
ATOM 1441 O O . ILE A 1 179 ? 11.492 11.359 17.328 1 92.12 179 ILE A O 1
ATOM 1445 N N . GLN A 1 180 ? 11.648 11.234 15.094 1 89.88 180 GLN A N 1
ATOM 1446 C CA . GLN A 1 180 ? 11.945 12.656 14.969 1 89.88 180 GLN A CA 1
ATOM 1447 C C . GLN A 1 180 ? 10.773 13.508 15.445 1 89.88 180 GLN A C 1
ATOM 1449 O O . GLN A 1 180 ? 10.969 14.523 16.125 1 89.88 180 GLN A O 1
ATOM 1454 N N . GLN A 1 181 ? 9.633 13.133 15.125 1 89.62 181 GLN A N 1
ATOM 1455 C CA . GLN A 1 181 ? 8.438 13.867 15.516 1 89.62 181 GLN A CA 1
ATOM 1456 C C . GLN A 1 181 ? 8.227 13.812 17.031 1 89.62 181 GLN A C 1
ATOM 1458 O O . GLN A 1 181 ? 7.828 14.812 17.641 1 89.62 181 GLN A O 1
ATOM 1463 N N . CYS A 1 182 ? 8.438 12.648 17.578 1 88.88 182 CYS A N 1
ATOM 1464 C CA . CYS A 1 182 ? 8.336 12.523 19.016 1 88.88 182 CYS A CA 1
ATOM 1465 C C . CYS A 1 182 ? 9.281 13.5 19.719 1 88.88 182 CYS A C 1
ATOM 1467 O O . CYS A 1 182 ? 8.891 14.172 20.672 1 88.88 182 CYS A O 1
ATOM 1469 N N . SER A 1 183 ? 10.453 13.602 19.203 1 86.81 183 SER A N 1
ATOM 1470 C CA . SER A 1 183 ? 11.43 14.523 19.766 1 86.81 183 SER A CA 1
ATOM 1471 C C . SER A 1 183 ? 10.977 15.969 19.625 1 86.81 183 SER A C 1
ATOM 1473 O O . SER A 1 183 ? 11.078 16.766 20.562 1 86.81 183 SER A O 1
ATOM 1475 N N . SER A 1 184 ? 10.523 16.297 18.484 1 86.19 184 SER A N 1
ATOM 1476 C CA . SER A 1 184 ? 10.086 17.656 18.203 1 86.19 184 SER A CA 1
ATOM 1477 C C . SER A 1 184 ? 8.867 18.031 19.047 1 86.19 184 SER A C 1
ATOM 1479 O O . SER A 1 184 ? 8.812 19.125 19.625 1 86.19 184 SER A O 1
ATOM 1481 N N . PHE A 1 185 ? 7.953 17.188 19.141 1 84.69 185 PHE A N 1
ATOM 1482 C CA . PHE A 1 185 ? 6.727 17.469 19.875 1 84.69 185 PHE A CA 1
ATOM 1483 C C . PHE A 1 185 ? 6.992 17.516 21.375 1 84.69 185 PHE A C 1
ATOM 1485 O O . PHE A 1 185 ? 6.387 18.328 22.094 1 84.69 185 PHE A O 1
ATOM 1492 N N . SER A 1 186 ? 7.871 16.703 21.797 1 79.81 186 SER A N 1
ATOM 1493 C CA . SER A 1 186 ? 8.242 16.734 23.219 1 79.81 186 SER A CA 1
ATOM 1494 C C . SER A 1 186 ? 8.914 18.047 23.578 1 79.81 186 SER A C 1
ATOM 1496 O O . SER A 1 186 ? 8.703 18.578 24.672 1 79.81 186 SER A O 1
ATOM 1498 N N . ARG A 1 187 ? 9.695 18.516 22.734 1 81.31 187 ARG A N 1
ATOM 1499 C CA . ARG A 1 187 ? 10.32 19.812 22.969 1 81.31 187 ARG A CA 1
ATOM 1500 C C . ARG A 1 187 ? 9.273 20.922 23.062 1 81.31 187 ARG A C 1
ATOM 1502 O O . ARG A 1 187 ? 9.375 21.797 23.922 1 81.31 187 ARG A O 1
ATOM 1509 N N . SER A 1 188 ? 8.398 20.828 22.188 1 74.5 188 SER A N 1
ATOM 1510 C CA . SER A 1 188 ? 7.32 21.812 22.219 1 74.5 188 SER A CA 1
ATOM 1511 C C . SER A 1 188 ? 6.539 21.734 23.531 1 74.5 188 SER A C 1
ATOM 1513 O O . SER A 1 188 ? 6.133 22.766 24.078 1 74.5 188 SER A O 1
ATOM 1515 N N . GLU A 1 189 ? 6.348 20.578 24 1 73.75 189 GLU A N 1
ATOM 1516 C CA . GLU A 1 189 ? 5.66 20.375 25.266 1 73.75 189 GLU A CA 1
ATOM 1517 C C . GLU A 1 189 ? 6.438 21 26.422 1 73.75 189 GLU A C 1
ATOM 1519 O O . GLU A 1 189 ? 5.863 21.703 27.25 1 73.75 189 GLU A O 1
ATOM 1524 N N . LYS A 1 190 ? 7.645 20.75 26.344 1 73.75 190 LYS A N 1
ATOM 1525 C CA . LYS A 1 190 ? 8.492 21.297 27.406 1 73.75 190 LYS A CA 1
ATOM 1526 C C . LYS A 1 190 ? 8.516 22.828 27.359 1 73.75 190 LYS A C 1
ATOM 1528 O O . LYS A 1 190 ? 8.438 23.484 28.406 1 73.75 190 LYS A O 1
ATOM 1533 N N . GLU A 1 191 ? 8.664 23.344 26.234 1 72.44 191 GLU A N 1
ATOM 1534 C CA . GLU A 1 191 ? 8.664 24.797 26.078 1 72.44 191 GLU A CA 1
ATOM 1535 C C . GLU A 1 191 ? 7.336 25.391 26.531 1 72.44 191 GLU A C 1
ATOM 1537 O O . GLU A 1 191 ? 7.316 26.453 27.172 1 72.44 191 GLU A O 1
ATOM 1542 N N . ALA A 1 192 ? 6.34 24.703 26.266 1 67.06 192 ALA A N 1
ATOM 1543 C CA . ALA A 1 192 ? 5.02 25.172 26.672 1 67.06 192 ALA A CA 1
ATOM 1544 C C . ALA A 1 192 ? 4.863 25.125 28.188 1 67.06 192 ALA A C 1
ATOM 1546 O O . ALA A 1 192 ? 4.289 26.047 28.781 1 67.06 192 ALA A O 1
ATOM 1547 N N . ILE A 1 193 ? 5.41 24.141 28.766 1 66.88 193 ILE A N 1
ATOM 1548 C CA . ILE A 1 193 ? 5.363 23.984 30.219 1 66.88 193 ILE A CA 1
ATOM 1549 C C . ILE A 1 193 ? 6.219 25.062 30.891 1 66.88 193 ILE A C 1
ATOM 1551 O O . ILE A 1 193 ? 5.801 25.672 31.875 1 66.88 193 ILE A O 1
ATOM 1555 N N . GLU A 1 194 ? 7.387 25.344 30.312 1 67.19 194 GLU A N 1
ATOM 1556 C CA . GLU A 1 194 ? 8.281 26.375 30.844 1 67.19 194 GLU A CA 1
ATOM 1557 C C . GLU A 1 194 ? 7.668 27.766 30.719 1 67.19 194 GLU A C 1
ATOM 1559 O O . GLU A 1 194 ? 7.727 28.562 31.656 1 67.19 194 GLU A O 1
ATOM 1564 N N . HIS A 1 195 ? 7.102 28.031 29.625 1 65 195 HIS A N 1
ATOM 1565 C CA . HIS A 1 195 ? 6.449 29.312 29.422 1 65 195 HIS A CA 1
ATOM 1566 C C . HIS A 1 195 ? 5.277 29.5 30.375 1 65 195 HIS A C 1
ATOM 1568 O O . HIS A 1 195 ? 5.07 30.594 30.906 1 65 195 HIS A O 1
ATOM 1574 N N . ALA A 1 196 ? 4.625 28.484 30.625 1 61.06 196 ALA A N 1
ATOM 1575 C CA . ALA A 1 196 ? 3.502 28.516 31.547 1 61.06 196 ALA A CA 1
ATOM 1576 C C . ALA A 1 196 ? 3.986 28.734 32.969 1 61.06 196 ALA A C 1
ATOM 1578 O O . ALA A 1 196 ? 3.35 29.453 33.75 1 61.06 196 ALA A O 1
ATOM 1579 N N . THR A 1 197 ? 5.086 28.188 33.281 1 61.22 197 THR A N 1
ATOM 1580 C CA . THR A 1 197 ? 5.66 28.359 34.594 1 61.22 197 THR A CA 1
ATOM 1581 C C . THR A 1 197 ? 6.211 29.766 34.781 1 61.22 197 THR A C 1
ATOM 1583 O O . THR A 1 197 ? 6.098 30.344 35.875 1 61.22 197 THR A O 1
ATOM 1586 N N . GLU A 1 198 ? 6.801 30.422 33.812 1 57.19 198 GLU A N 1
ATOM 1587 C CA . GLU A 1 198 ? 7.312 31.781 33.875 1 57.19 198 GLU A CA 1
ATOM 1588 C C . GLU A 1 198 ? 6.184 32.781 34.062 1 57.19 198 GLU A C 1
ATOM 1590 O O . GLU A 1 198 ? 6.32 33.75 34.781 1 57.19 198 GLU A O 1
ATOM 1595 N N . ILE A 1 199 ? 5.148 32.594 33.469 1 52.41 199 ILE A N 1
ATOM 1596 C CA . ILE A 1 199 ? 3.994 33.469 33.594 1 52.41 199 ILE A CA 1
ATOM 1597 C C . ILE A 1 199 ? 3.463 33.375 35.031 1 52.41 199 ILE A C 1
ATOM 1599 O O . ILE A 1 199 ? 3.07 34.406 35.625 1 52.41 199 ILE A O 1
ATOM 1603 N N . VAL A 1 200 ? 3.613 32.281 35.562 1 50.38 200 VAL A N 1
ATOM 1604 C CA . VAL A 1 200 ? 3.164 32.125 36.938 1 50.38 200 VAL A CA 1
ATOM 1605 C C . VAL A 1 200 ? 4.16 32.781 37.875 1 50.38 200 VAL A C 1
ATOM 1607 O O . VAL A 1 200 ? 3.77 33.406 38.875 1 50.38 200 VAL A O 1
ATOM 1610 N N . ASN A 1 201 ? 5.418 32.906 37.562 1 46.91 201 ASN A N 1
ATOM 1611 C CA . ASN A 1 201 ? 6.418 33.531 38.406 1 46.91 201 ASN A CA 1
ATOM 1612 C C . ASN A 1 201 ? 6.523 35.031 38.188 1 46.91 201 ASN A C 1
ATOM 1614 O O . ASN A 1 201 ? 7.387 35.688 38.75 1 46.91 201 ASN A O 1
ATOM 1618 N N . GLU A 1 202 ? 5.891 35.625 37.25 1 42.88 202 GLU A N 1
ATOM 1619 C CA . GLU A 1 202 ? 5.938 37.094 37.219 1 42.88 202 GLU A CA 1
ATOM 1620 C C . GLU A 1 202 ? 5.461 37.719 38.5 1 42.88 202 GLU A C 1
ATOM 1622 O O . GLU A 1 202 ? 4.41 37.344 39.031 1 42.88 202 GLU A O 1
ATOM 1627 N N . PRO A 1 203 ? 6.309 38.5 39.25 1 40.22 203 PRO A N 1
ATOM 1628 C CA . PRO A 1 203 ? 6.023 39.125 40.562 1 40.22 203 PRO A CA 1
ATOM 1629 C C . PRO A 1 203 ? 4.676 39.844 40.594 1 40.22 203 PRO A C 1
ATOM 1631 O O . PRO A 1 203 ? 4.227 40.344 39.562 1 40.22 203 PRO A O 1
ATOM 1634 N N . GLU A 1 204 ? 3.775 39.562 41.5 1 40.06 204 GLU A N 1
ATOM 1635 C CA . GLU A 1 204 ? 2.57 40.312 41.844 1 40.06 204 GLU A CA 1
ATOM 1636 C C . GLU A 1 204 ? 2.871 41.781 42 1 40.06 204 GLU A C 1
ATOM 1638 O O . GLU A 1 204 ? 3.807 42.188 42.688 1 40.06 204 GLU A O 1
ATOM 1643 N N . TYR A 1 205 ? 2.641 42.719 41.219 1 32.72 205 TYR A N 1
ATOM 1644 C CA . TYR A 1 205 ? 2.619 44.125 41.562 1 32.72 205 TYR A CA 1
ATOM 1645 C C . TYR A 1 205 ? 2.053 44.344 42.969 1 32.72 205 TYR A C 1
ATOM 1647 O O . TYR A 1 205 ? 1.126 43.656 43.375 1 32.72 205 TYR A O 1
ATOM 1655 N N . SER A 1 206 ? 2.783 44.938 43.938 1 30.55 206 SER A N 1
ATOM 1656 C CA . SER A 1 206 ? 2.49 45.438 45.281 1 30.55 206 SER A CA 1
ATOM 1657 C C . SER A 1 206 ? 1.166 46.219 45.312 1 30.55 206 SER A C 1
ATOM 1659 O O . SER A 1 206 ? 1.062 47.312 44.781 1 30.55 206 SER A O 1
ATOM 1661 N N . VAL A 1 207 ? 0.033 45.625 45.281 1 30.56 207 VAL A N 1
ATOM 1662 C CA . VAL A 1 207 ? -1.196 46.312 45.625 1 30.56 207 VAL A CA 1
ATOM 1663 C C . VAL A 1 207 ? -1.073 46.938 47.031 1 30.56 207 VAL A C 1
ATOM 1665 O O . VAL A 1 207 ? -0.744 46.219 48 1 30.56 207 VAL A O 1
ATOM 1668 N N . ASP A 1 208 ? -0.794 48.219 47.25 1 30.06 208 ASP A N 1
ATOM 1669 C CA . ASP A 1 208 ? -0.945 49.094 48.406 1 30.06 208 ASP A CA 1
ATOM 1670 C C . ASP A 1 208 ? -2.219 48.781 49.156 1 30.06 208 ASP A C 1
ATOM 1672 O O . ASP A 1 208 ? -3.309 48.75 48.594 1 30.06 208 ASP A O 1
ATOM 1676 N N . THR A 1 209 ? -2.111 48.156 50.406 1 29.45 209 THR A N 1
ATOM 1677 C CA . THR A 1 209 ? -3.076 47.75 51.438 1 29.45 209 THR A CA 1
ATOM 1678 C C . THR A 1 209 ? -3.879 48.938 51.906 1 29.45 209 THR A C 1
ATOM 1680 O O . THR A 1 209 ? -4.445 48.906 53 1 29.45 209 THR A O 1
ATOM 1683 N N . GLY A 1 210 ? -3.916 50.188 51.5 1 26.91 210 GLY A N 1
ATOM 1684 C CA . GLY A 1 210 ? -4.715 51.031 52.375 1 26.91 210 GLY A CA 1
ATOM 1685 C C . GLY A 1 210 ? -5.941 50.312 52.906 1 26.91 210 GLY A C 1
ATOM 1686 O O . GLY A 1 210 ? -5.953 49.906 54.062 1 26.91 210 GLY A O 1
ATOM 1687 N N . GLY A 1 211 ? -7.188 50.938 52.812 1 25.27 211 GLY A N 1
ATOM 1688 C CA . GLY A 1 211 ? -8.453 50.906 53.531 1 25.27 211 GLY A CA 1
ATOM 1689 C C . GLY A 1 211 ? -9.031 49.5 53.594 1 25.27 211 GLY A C 1
ATOM 1690 O O . GLY A 1 211 ? -8.648 48.594 52.844 1 25.27 211 GLY A O 1
ATOM 1691 N N . SER A 1 212 ? -9.664 49.094 54.875 1 26.28 212 SER A N 1
ATOM 1692 C CA . SER A 1 212 ? -10.219 47.906 55.469 1 26.28 212 SER A CA 1
ATOM 1693 C C . SER A 1 212 ? -11.031 47.094 54.5 1 26.28 212 SER A C 1
ATOM 1695 O O . SER A 1 212 ? -12.094 46.562 54.812 1 26.28 212 SER A O 1
ATOM 1697 N N . ARG A 1 213 ? -11.117 47.469 53.312 1 26.73 213 ARG A N 1
ATOM 1698 C CA . ARG A 1 213 ? -12.312 46.781 52.812 1 26.73 213 ARG A CA 1
ATOM 1699 C C . ARG A 1 213 ? -12.188 45.25 52.969 1 26.73 213 ARG A C 1
ATOM 1701 O O . ARG A 1 213 ? -11.141 44.688 52.656 1 26.73 213 ARG A O 1
ATOM 1708 N N . GLU A 1 214 ? -12.875 44.562 53.969 1 25.81 214 GLU A N 1
ATOM 1709 C CA . GLU A 1 214 ? -13.203 43.188 54.25 1 25.81 214 GLU A CA 1
ATOM 1710 C C . GLU A 1 214 ? -13.203 42.344 52.969 1 25.81 214 GLU A C 1
ATOM 1712 O O . GLU A 1 214 ? -14.133 42.406 52.156 1 25.81 214 GLU A O 1
ATOM 1717 N N . LEU A 1 215 ? -12.227 42.406 52.25 1 21.72 215 LEU A N 1
ATOM 1718 C CA . LEU A 1 215 ? -12.438 41.531 51.094 1 21.72 215 LEU A CA 1
ATOM 1719 C C . LEU A 1 215 ? -12.516 40.062 51.5 1 21.72 215 LEU A C 1
ATOM 1721 O O . LEU A 1 215 ? -11.555 39.531 52.062 1 21.72 215 LEU A O 1
ATOM 1725 N N . ASP A 1 216 ? -13.578 39.5 51.938 1 22.59 216 ASP A N 1
ATOM 1726 C CA . ASP A 1 216 ? -14.203 38.219 52.188 1 22.59 216 ASP A CA 1
ATOM 1727 C C . ASP A 1 216 ? -13.555 37.125 51.344 1 22.59 216 ASP A C 1
ATOM 1729 O O . ASP A 1 216 ? -12.812 37.406 50.406 1 22.59 216 ASP A O 1
ATOM 1733 N N . THR A 1 217 ? -14.312 35.969 50.906 1 25.02 217 THR A N 1
ATOM 1734 C CA . THR A 1 217 ? -14.281 34.562 50.594 1 25.02 217 THR A CA 1
ATOM 1735 C C . THR A 1 217 ? -13.5 34.312 49.312 1 25.02 217 THR A C 1
ATOM 1737 O O . THR A 1 217 ? -12.789 33.312 49.219 1 25.02 217 THR A O 1
ATOM 1740 N N . LYS A 1 218 ? -14.102 34.812 48.188 1 28.5 218 LYS A N 1
ATOM 1741 C CA . LYS A 1 218 ? -14.539 34.562 46.844 1 28.5 218 LYS A CA 1
ATOM 1742 C C . LYS A 1 218 ? -13.367 34.656 45.844 1 28.5 218 LYS A C 1
ATOM 1744 O O . LYS A 1 218 ? -13.406 34.062 44.75 1 28.5 218 LYS A O 1
ATOM 1749 N N . ASP A 1 219 ? -12.539 35.531 45.938 1 27.39 219 ASP A N 1
ATOM 1750 C CA . ASP A 1 219 ? -11.852 36.031 44.75 1 27.39 219 ASP A CA 1
ATOM 1751 C C . ASP A 1 219 ? -10.766 35.062 44.281 1 27.39 219 ASP A C 1
ATOM 1753 O O . ASP A 1 219 ? -10.57 34.875 43.094 1 27.39 219 ASP A O 1
ATOM 1757 N N . LEU A 1 220 ? -9.859 34.875 45.156 1 26.8 220 LEU A N 1
ATOM 1758 C CA . LEU A 1 220 ? -8.672 34.312 44.531 1 26.8 220 LEU A CA 1
ATOM 1759 C C . LEU A 1 220 ? -8.875 32.844 44.156 1 26.8 220 LEU A C 1
ATOM 1761 O O . LEU A 1 220 ? -8.008 32.219 43.531 1 26.8 220 LEU A O 1
ATOM 1765 N N . ASP A 1 221 ? -9.828 32.094 44.75 1 28.81 221 ASP A N 1
ATOM 1766 C CA . ASP A 1 221 ? -10.195 30.75 44.25 1 28.81 221 ASP A CA 1
ATOM 1767 C C . ASP A 1 221 ? -10.586 30.781 42.781 1 28.81 221 ASP A C 1
ATOM 1769 O O . ASP A 1 221 ? -10.328 29.828 42.062 1 28.81 221 ASP A O 1
ATOM 1773 N N . LYS A 1 222 ? -11.164 31.953 42.375 1 30.59 222 LYS A N 1
ATOM 1774 C CA . LYS A 1 222 ? -11.812 32.094 41.094 1 30.59 222 LYS A CA 1
ATOM 1775 C C . LYS A 1 222 ? -10.789 32.156 39.938 1 30.59 222 LYS A C 1
ATOM 1777 O O . LYS A 1 222 ? -11.008 31.609 38.875 1 30.59 222 LYS A O 1
ATOM 1782 N N . ARG A 1 223 ? -9.859 32.875 40.156 1 31.22 223 ARG A N 1
ATOM 1783 C CA . ARG A 1 223 ? -9.016 33.188 39 1 31.22 223 ARG A CA 1
ATOM 1784 C C . ARG A 1 223 ? -8.328 31.906 38.469 1 31.22 223 ARG A C 1
ATOM 1786 O O . ARG A 1 223 ? -8.297 31.672 37.281 1 31.22 223 ARG A O 1
ATOM 1793 N N . ALA A 1 224 ? -7.684 31.344 39.281 1 30.17 224 ALA A N 1
ATOM 1794 C CA . ALA A 1 224 ? -6.934 30.172 38.844 1 30.17 224 ALA A CA 1
ATOM 1795 C C . ALA A 1 224 ? -7.875 29.062 38.375 1 30.17 224 ALA A C 1
ATOM 1797 O O . ALA A 1 224 ? -7.605 28.391 37.375 1 30.17 224 ALA A O 1
ATOM 1798 N N . LEU A 1 225 ? -9.008 28.922 38.969 1 30.2 225 LEU A N 1
ATOM 1799 C CA . LEU A 1 225 ? -10.016 28 38.438 1 30.2 225 LEU A CA 1
ATOM 1800 C C . LEU A 1 225 ? -10.586 28.5 37.125 1 30.2 225 LEU A C 1
ATOM 1802 O O . LEU A 1 225 ? -10.898 27.703 36.219 1 30.2 225 LEU A O 1
ATOM 1806 N N . GLU A 1 226 ? -10.617 29.781 36.875 1 30.61 226 GLU A N 1
ATOM 1807 C CA . GLU A 1 226 ? -11.039 30.359 35.594 1 30.61 226 GLU A CA 1
ATOM 1808 C C . GLU A 1 226 ? -10.023 30.062 34.5 1 30.61 226 GLU A C 1
ATOM 1810 O O . GLU A 1 226 ? -10.406 29.781 33.344 1 30.61 226 GLU A O 1
ATOM 1815 N N . VAL A 1 227 ? -8.93 30.125 34.75 1 31.27 227 VAL A N 1
ATOM 1816 C CA . VAL A 1 227 ? -7.973 29.844 33.688 1 31.27 227 VAL A CA 1
ATOM 1817 C C . VAL A 1 227 ? -8.102 28.391 33.25 1 31.27 227 VAL A C 1
ATOM 1819 O O . VAL A 1 227 ? -8.133 28.078 32.062 1 31.27 227 VAL A O 1
ATOM 1822 N N . ILE A 1 228 ? -8.227 27.453 34.125 1 31.03 228 ILE A N 1
ATOM 1823 C CA . ILE A 1 228 ? -8.461 26.062 33.781 1 31.03 228 ILE A CA 1
ATOM 1824 C C . ILE A 1 228 ? -9.867 25.891 33.219 1 31.03 228 ILE A C 1
ATOM 1826 O O . ILE A 1 228 ? -10.062 25.219 32.219 1 31.03 228 ILE A O 1
ATOM 1830 N N . ALA A 1 229 ? -10.883 26.5 33.812 1 28.22 229 ALA A N 1
ATOM 1831 C CA . ALA A 1 229 ? -12.25 26.469 33.281 1 28.22 229 ALA A CA 1
ATOM 1832 C C . ALA A 1 229 ? -12.344 27.172 31.938 1 28.22 229 ALA A C 1
ATOM 1834 O O . ALA A 1 229 ? -13.039 26.688 31.047 1 28.22 229 ALA A O 1
ATOM 1835 N N . ALA A 1 230 ? -11.797 28.266 31.75 1 28.48 230 ALA A N 1
ATOM 1836 C CA . ALA A 1 230 ? -11.82 28.938 30.453 1 28.48 230 ALA A CA 1
ATOM 1837 C C . ALA A 1 230 ? -11.156 28.062 29.375 1 28.48 230 ALA A C 1
ATOM 1839 O O . ALA A 1 230 ? -11.625 28.016 28.234 1 28.48 230 ALA A O 1
ATOM 1840 N N . ALA A 1 231 ? -10.156 27.391 29.562 1 27.8 231 ALA A N 1
ATOM 1841 C CA . ALA A 1 231 ? -9.555 26.422 28.656 1 27.8 231 ALA A CA 1
ATOM 1842 C C . ALA A 1 231 ? -10.461 25.203 28.484 1 27.8 231 ALA A C 1
ATOM 1844 O O . ALA A 1 231 ? -10.555 24.625 27.391 1 27.8 231 ALA A O 1
ATOM 1845 N N . LEU A 1 232 ? -11.234 24.734 29.391 1 27.69 232 LEU A N 1
ATOM 1846 C CA . LEU A 1 232 ? -12.312 23.766 29.266 1 27.69 232 LEU A CA 1
ATOM 1847 C C . LEU A 1 232 ? -13.531 24.391 28.609 1 27.69 232 LEU A C 1
ATOM 1849 O O . LEU A 1 232 ? -14.281 23.703 27.891 1 27.69 232 LEU A O 1
ATOM 1853 N N . HIS A 1 233 ? -13.984 25.516 29.016 1 26.25 233 HIS A N 1
ATOM 1854 C CA . HIS A 1 233 ? -15.227 26.125 28.547 1 26.25 233 HIS A CA 1
ATOM 1855 C C . HIS A 1 233 ? -15.18 26.344 27.031 1 26.25 233 HIS A C 1
ATOM 1857 O O . HIS A 1 233 ? -16.172 26.797 26.438 1 26.25 233 HIS A O 1
ATOM 1863 N N . MET A 1 234 ? -14.258 26.594 26.406 1 25.25 234 MET A N 1
ATOM 1864 C CA . MET A 1 234 ? -14.664 26.938 25.047 1 25.25 234 MET A CA 1
ATOM 1865 C C . MET A 1 234 ? -15.484 25.812 24.422 1 25.25 234 MET A C 1
ATOM 1867 O O . MET A 1 234 ? -16.547 26.047 23.844 1 25.25 234 MET A O 1
ATOM 1871 N N . ASP A 1 235 ? -15.258 24.656 23.828 1 23.77 235 ASP A N 1
ATOM 1872 C CA . ASP A 1 235 ? -16.297 24 23.062 1 23.77 235 ASP A CA 1
ATOM 1873 C C . ASP A 1 235 ? -17.203 23.156 23.969 1 23.77 235 ASP A C 1
ATOM 1875 O O . ASP A 1 235 ? -16.812 22.062 24.375 1 23.77 235 ASP A O 1
ATOM 1879 N N . THR A 1 236 ? -17.734 23.719 24.969 1 22.7 236 THR A N 1
ATOM 1880 C CA . THR A 1 236 ? -18.953 23.125 25.5 1 22.7 236 THR A CA 1
ATOM 1881 C C . THR A 1 236 ? -20.062 23.125 24.438 1 22.7 236 THR A C 1
ATOM 1883 O O . THR A 1 236 ? -20.656 24.172 24.172 1 22.7 236 THR A O 1
ATOM 1886 N N . PHE A 1 237 ? -20 22.703 23.266 1 21.44 237 PHE A N 1
ATOM 1887 C CA . PHE A 1 237 ? -21.234 22.594 22.5 1 21.44 237 PHE A CA 1
ATOM 1888 C C . PHE A 1 237 ? -22.312 21.875 23.297 1 21.44 237 PHE A C 1
ATOM 1890 O O . PHE A 1 237 ? -22.203 20.656 23.531 1 21.44 237 PHE A O 1
ATOM 1897 N N . THR A 1 238 ? -22.922 22.547 24.266 1 20.06 238 THR A N 1
ATOM 1898 C CA . THR A 1 238 ? -24.172 22.219 24.953 1 20.06 238 THR A CA 1
ATOM 1899 C C . THR A 1 238 ? -25.312 22.125 23.953 1 20.06 238 THR A C 1
ATOM 1901 O O . THR A 1 238 ? -26.469 21.938 24.344 1 20.06 238 THR A O 1
ATOM 1904 N N . HIS A 1 239 ? -25.281 22.547 22.703 1 20.03 239 HIS A N 1
ATOM 1905 C CA . HIS A 1 239 ? -26.609 22.578 22.094 1 20.03 239 HIS A CA 1
ATOM 1906 C C . HIS A 1 239 ? -27.391 21.312 22.406 1 20.03 239 HIS A C 1
ATOM 1908 O O . HIS A 1 239 ? -27.062 20.234 21.906 1 20.03 239 HIS A O 1
ATOM 1914 N N . VAL A 1 240 ? -27.922 21.234 23.547 1 19.39 240 VAL A N 1
ATOM 1915 C CA . VAL A 1 240 ? -28.969 20.359 24.094 1 19.39 240 VAL A CA 1
ATOM 1916 C C . VAL A 1 240 ? -30.109 20.25 23.094 1 19.39 240 VAL A C 1
ATOM 1918 O O . VAL A 1 240 ? -30.297 21.125 22.234 1 19.39 240 VAL A O 1
ATOM 1921 N N . ILE A 1 241 ? -31.125 19.188 23.266 1 21.45 241 ILE A N 1
ATOM 1922 C CA . ILE A 1 241 ? -32.312 18.453 22.812 1 21.45 241 ILE A CA 1
ATOM 1923 C C . ILE A 1 241 ? -33.531 19.344 22.906 1 21.45 241 ILE A C 1
ATOM 1925 O O . ILE A 1 241 ? -34.656 18.891 22.656 1 21.45 241 ILE A O 1
ATOM 1929 N N . LYS A 1 242 ? -33.531 20.641 23.125 1 20.44 242 LYS A N 1
ATOM 1930 C CA . LYS A 1 242 ? -34.844 21.031 23.625 1 20.44 242 LYS A CA 1
ATOM 1931 C C . LYS A 1 242 ? -35.906 20.781 22.578 1 20.44 242 LYS A C 1
ATOM 1933 O O . LYS A 1 242 ? -35.875 21.359 21.484 1 20.44 242 LYS A O 1
ATOM 1938 N N . ARG A 1 243 ? -36.5 19.531 22.641 1 22.05 243 ARG A N 1
ATOM 1939 C CA . ARG A 1 243 ? -37.812 19.156 22.109 1 22.05 243 ARG A CA 1
ATOM 1940 C C . ARG A 1 243 ? -38.875 20.156 22.516 1 22.05 243 ARG A C 1
ATOM 1942 O O . ARG A 1 243 ? -39.094 20.391 23.703 1 22.05 243 ARG A O 1
ATOM 1949 N N . GLU A 1 244 ? -38.938 21.344 21.875 1 20.84 244 GLU A N 1
ATOM 1950 C CA . GLU A 1 244 ? -40.125 22.156 22.047 1 20.84 244 GLU A CA 1
ATOM 1951 C C . GLU A 1 244 ? -41.375 21.312 22.047 1 20.84 244 GLU A C 1
ATOM 1953 O O . GLU A 1 244 ? -41.531 20.391 21.234 1 20.84 244 GLU A O 1
ATOM 1958 N N . PRO A 1 245 ? -42.125 21.297 23.141 1 27.19 245 PRO A N 1
ATOM 1959 C CA . PRO A 1 245 ? -43.5 20.797 23.281 1 27.19 245 PRO A CA 1
ATOM 1960 C C . PRO A 1 245 ? -44.438 21.406 22.266 1 27.19 245 PRO A C 1
ATOM 1962 O O . PRO A 1 245 ? -44.562 22.625 22.172 1 27.19 245 PRO A O 1
ATOM 1965 N N . THR A 1 246 ? -44.188 21.312 21 1 22.19 246 THR A N 1
ATOM 1966 C CA . THR A 1 246 ? -45.25 21.953 20.234 1 22.19 246 THR A CA 1
ATOM 1967 C C . THR A 1 246 ? -46.625 21.688 20.891 1 22.19 246 THR A C 1
ATOM 1969 O O . THR A 1 246 ? -46.969 20.547 21.156 1 22.19 246 THR A O 1
ATOM 1972 N N . GLU A 1 247 ? -47.156 22.719 21.688 1 22.47 247 GLU A N 1
ATOM 1973 C CA . GLU A 1 247 ? -48.469 23.078 22.156 1 22.47 247 GLU A CA 1
ATOM 1974 C C . GLU A 1 247 ? -49.562 22.656 21.172 1 22.47 247 GLU A C 1
ATOM 1976 O O . GLU A 1 247 ? -49.406 22.891 19.969 1 22.47 247 GLU A O 1
ATOM 1981 N N . ASN A 1 248 ? -50.594 21.953 21.953 1 20.56 248 ASN A N 1
ATOM 1982 C CA . ASN A 1 248 ? -52 22.297 22.141 1 20.56 248 ASN A CA 1
ATOM 1983 C C . ASN A 1 248 ? -52.156 23.641 22.859 1 20.56 248 ASN A C 1
ATOM 1985 O O . ASN A 1 248 ? -51.5 23.891 23.859 1 20.56 248 ASN A O 1
ATOM 1989 N N . VAL B 1 1 ? -22.875 -4.543 -13.43 1 21.8 1 VAL B N 1
ATOM 1990 C CA . VAL B 1 1 ? -22.172 -3.344 -13.859 1 21.8 1 VAL B CA 1
ATOM 1991 C C . VAL B 1 1 ? -20.719 -3.697 -14.211 1 21.8 1 VAL B C 1
ATOM 1993 O O . VAL B 1 1 ? -19.875 -2.811 -14.344 1 21.8 1 VAL B O 1
ATOM 1996 N N . SER B 1 2 ? -20.422 -4.941 -14.227 1 26.77 2 SER B N 1
ATOM 1997 C CA . SER B 1 2 ? -19.531 -6.094 -14.297 1 26.77 2 SER B CA 1
ATOM 1998 C C . SER B 1 2 ? -18.875 -6.191 -15.664 1 26.77 2 SER B C 1
ATOM 2000 O O . SER B 1 2 ? -17.922 -6.965 -15.844 1 26.77 2 SER B O 1
ATOM 2002 N N . LEU B 1 3 ? -19.672 -5.781 -16.641 1 27.08 3 LEU B N 1
ATOM 2003 C CA . LEU B 1 3 ? -19.438 -6.328 -17.969 1 27.08 3 LEU B CA 1
ATOM 2004 C C . LEU B 1 3 ? -18.266 -5.645 -18.641 1 27.08 3 LEU B C 1
ATOM 2006 O O . LEU B 1 3 ? -18.266 -5.449 -19.859 1 27.08 3 LEU B O 1
ATOM 2010 N N . PHE B 1 4 ? -17.75 -4.602 -18.047 1 33.53 4 PHE B N 1
ATOM 2011 C CA . PHE B 1 4 ? -16.781 -3.967 -18.938 1 33.53 4 PHE B CA 1
ATOM 2012 C C . PHE B 1 4 ? -15.734 -4.965 -19.406 1 33.53 4 PHE B C 1
ATOM 2014 O O . PHE B 1 4 ? -15 -5.527 -18.594 1 33.53 4 PHE B O 1
ATOM 2021 N N . GLN B 1 5 ? -15.859 -5.52 -20.516 1 35.84 5 GLN B N 1
ATOM 2022 C CA . GLN B 1 5 ? -15.219 -6.562 -21.312 1 35.84 5 GLN B CA 1
ATOM 2023 C C . GLN B 1 5 ? -13.719 -6.305 -21.453 1 35.84 5 GLN B C 1
ATOM 2025 O O . GLN B 1 5 ? -13.273 -5.16 -21.391 1 35.84 5 GLN B O 1
ATOM 2030 N N . GLY B 1 6 ? -12.859 -7.328 -21.469 1 40.88 6 GLY B N 1
ATOM 2031 C CA . GLY B 1 6 ? -11.438 -7.488 -21.703 1 40.88 6 GLY B CA 1
ATOM 2032 C C . GLY B 1 6 ? -10.867 -6.441 -22.641 1 40.88 6 GLY B C 1
ATOM 2033 O O . GLY B 1 6 ? -9.867 -5.797 -22.328 1 40.88 6 GLY B O 1
ATOM 2034 N N . GLY B 1 7 ? -11.648 -6.203 -23.672 1 44.81 7 GLY B N 1
ATOM 2035 C CA . GLY B 1 7 ? -11.195 -5.312 -24.734 1 44.81 7 GLY B CA 1
ATOM 2036 C C . GLY B 1 7 ? -11.195 -3.85 -24.328 1 44.81 7 GLY B C 1
ATOM 2037 O O . GLY B 1 7 ? -10.289 -3.1 -24.688 1 44.81 7 GLY B O 1
ATOM 2038 N N . GLU B 1 8 ? -12.211 -3.428 -23.578 1 50.44 8 GLU B N 1
ATOM 2039 C CA . GLU B 1 8 ? -12.367 -2.027 -23.188 1 50.44 8 GLU B CA 1
ATOM 2040 C C . GLU B 1 8 ? -11.359 -1.633 -22.125 1 50.44 8 GLU B C 1
ATOM 2042 O O . GLU B 1 8 ? -10.781 -0.545 -22.172 1 50.44 8 GLU B O 1
ATOM 2047 N N . THR B 1 9 ? -11.008 -2.51 -21.297 1 52.16 9 THR B N 1
ATOM 2048 C CA . THR B 1 9 ? -9.977 -2.24 -20.297 1 52.16 9 THR B CA 1
ATOM 2049 C C . THR B 1 9 ? -8.617 -2.039 -20.953 1 52.16 9 THR B C 1
ATOM 2051 O O . THR B 1 9 ? -7.84 -1.182 -20.531 1 52.16 9 THR B O 1
ATOM 2054 N N . ASP B 1 10 ? -8.5 -2.73 -22.047 1 58.06 10 ASP B N 1
ATOM 2055 C CA . ASP B 1 10 ? -7.242 -2.607 -22.781 1 58.06 10 ASP B CA 1
ATOM 2056 C C . ASP B 1 10 ? -7.078 -1.203 -23.359 1 58.06 10 ASP B C 1
ATOM 2058 O O . ASP B 1 10 ? -5.98 -0.641 -23.344 1 58.06 10 ASP B O 1
ATOM 2062 N N . LYS B 1 11 ? -8.203 -0.699 -23.812 1 56.31 11 LYS B N 1
ATOM 2063 C CA . LYS B 1 11 ? -8.148 0.647 -24.391 1 56.31 11 LYS B CA 1
ATOM 2064 C C . LYS B 1 11 ? -7.859 1.685 -23.297 1 56.31 11 LYS B C 1
ATOM 2066 O O . LYS B 1 11 ? -7.082 2.615 -23.516 1 56.31 11 LYS B O 1
ATOM 2071 N N . GLY B 1 12 ? -8.477 1.442 -22.219 1 50.38 12 GLY B N 1
ATOM 2072 C CA . GLY B 1 12 ? -8.211 2.344 -21.109 1 50.38 12 GLY B CA 1
ATOM 2073 C C . GLY B 1 12 ? -6.762 2.311 -20.641 1 50.38 12 GLY B C 1
ATOM 2074 O O . GLY B 1 12 ? -6.156 3.357 -20.422 1 50.38 12 GLY B O 1
ATOM 2075 N N . LEU B 1 13 ? -6.238 1.16 -20.609 1 59.03 13 LEU B N 1
ATOM 2076 C CA . LEU B 1 13 ? -4.844 0.99 -20.203 1 59.03 13 LEU B CA 1
ATOM 2077 C C . LEU B 1 13 ? -3.906 1.632 -21.219 1 59.03 13 LEU B C 1
ATOM 2079 O O . LEU B 1 13 ? -2.887 2.217 -20.844 1 59.03 13 LEU B O 1
ATOM 2083 N N . GLN B 1 14 ? -4.324 1.537 -22.422 1 59.16 14 GLN B N 1
ATOM 2084 C CA . GLN B 1 14 ? -3.521 2.148 -23.469 1 59.16 14 GLN B CA 1
ATOM 2085 C C . GLN B 1 14 ? -3.508 3.668 -23.344 1 59.16 14 GLN B C 1
ATOM 2087 O O . GLN B 1 14 ? -2.471 4.305 -23.547 1 59.16 14 GLN B O 1
ATOM 2092 N N . TYR B 1 15 ? -4.617 4.172 -22.969 1 55.28 15 TYR B N 1
ATOM 2093 C CA . TYR B 1 15 ? -4.684 5.617 -22.797 1 55.28 15 TYR B CA 1
ATOM 2094 C C . TYR B 1 15 ? -3.773 6.074 -21.656 1 55.28 15 TYR B C 1
ATOM 2096 O O . TYR B 1 15 ? -3.008 7.027 -21.812 1 55.28 15 TYR B O 1
ATOM 2104 N N . ILE B 1 16 ? -3.785 5.32 -20.672 1 59.41 16 ILE B N 1
ATOM 2105 C CA . ILE B 1 16 ? -2.979 5.707 -19.516 1 59.41 16 ILE B CA 1
ATOM 2106 C C . ILE B 1 16 ? -1.499 5.488 -19.828 1 59.41 16 ILE B C 1
ATOM 2108 O O . ILE B 1 16 ? -0.659 6.332 -19.5 1 59.41 16 ILE B O 1
ATOM 2112 N N . SER B 1 17 ? -1.274 4.441 -20.453 1 58.59 17 SER B N 1
ATOM 2113 C CA . SER B 1 17 ? 0.107 4.141 -20.812 1 58.59 17 SER B CA 1
ATOM 2114 C C . SER B 1 17 ? 0.673 5.203 -21.75 1 58.59 17 SER B C 1
ATOM 2116 O O . SER B 1 17 ? 1.822 5.621 -21.609 1 58.59 17 SER B O 1
ATOM 2118 N N . SER B 1 18 ? -0.156 5.57 -22.641 1 57.91 18 SER B N 1
ATOM 2119 C CA . SER B 1 18 ? 0.272 6.617 -23.562 1 57.91 18 SER B CA 1
ATOM 2120 C C . SER B 1 18 ? 0.51 7.934 -22.828 1 57.91 18 SER B C 1
ATOM 2122 O O . SER B 1 18 ? 1.498 8.625 -23.094 1 57.91 18 SER B O 1
ATOM 2124 N N . ALA B 1 19 ? -0.368 8.164 -21.953 1 58.41 19 ALA B N 1
ATOM 2125 C CA . ALA B 1 19 ? -0.225 9.383 -21.172 1 58.41 19 ALA B CA 1
ATOM 2126 C C . ALA B 1 19 ? 1.032 9.336 -20.312 1 58.41 19 ALA B C 1
ATOM 2128 O O . ALA B 1 19 ? 1.696 10.359 -20.109 1 58.41 19 ALA B O 1
ATOM 2129 N N . LEU B 1 20 ? 1.314 8.195 -19.875 1 59.97 20 LEU B N 1
ATOM 2130 C CA . LEU B 1 20 ? 2.533 8.023 -19.094 1 59.97 20 LEU B CA 1
ATOM 2131 C C . LEU B 1 20 ? 3.77 8.289 -19.938 1 59.97 20 LEU B C 1
ATOM 2133 O O . LEU B 1 20 ? 4.75 8.859 -19.453 1 59.97 20 LEU B O 1
ATOM 2137 N N . GLY B 1 21 ? 3.684 7.809 -21.094 1 57.12 21 GLY B N 1
ATOM 2138 C CA . GLY B 1 21 ? 4.762 8.109 -22.031 1 57.12 21 GLY B CA 1
ATOM 2139 C C . GLY B 1 21 ? 4.996 9.594 -22.203 1 57.12 21 GLY B C 1
ATOM 2140 O O . GLY B 1 21 ? 6.137 10.055 -22.172 1 57.12 21 GLY B O 1
ATOM 2141 N N . ASP B 1 22 ? 3.93 10.266 -22.328 1 54.91 22 ASP B N 1
ATOM 2142 C CA . ASP B 1 22 ? 4.02 11.719 -22.5 1 54.91 22 ASP B CA 1
ATOM 2143 C C . ASP B 1 22 ? 4.426 12.391 -21.188 1 54.91 22 ASP B C 1
ATOM 2145 O O . ASP B 1 22 ? 5.168 13.375 -21.203 1 54.91 22 ASP B O 1
ATOM 2149 N N . ALA B 1 23 ? 3.947 11.797 -20.188 1 51.97 23 ALA B N 1
ATOM 2150 C CA . ALA B 1 23 ? 4.203 12.367 -18.875 1 51.97 23 ALA B CA 1
ATOM 2151 C C . ALA B 1 23 ? 5.648 12.141 -18.453 1 51.97 23 ALA B C 1
ATOM 2153 O O . ALA B 1 23 ? 6.176 12.859 -17.594 1 51.97 23 ALA B O 1
ATOM 2154 N N . ASN B 1 24 ? 6.219 11.141 -19.016 1 55.94 24 ASN B N 1
ATOM 2155 C CA . ASN B 1 24 ? 7.59 10.773 -18.672 1 55.94 24 ASN B CA 1
ATOM 2156 C C . ASN B 1 24 ? 8.539 11.961 -18.828 1 55.94 24 ASN B C 1
ATOM 2158 O O . ASN B 1 24 ? 9.57 12.031 -18.172 1 55.94 24 ASN B O 1
ATOM 2162 N N . LEU B 1 25 ? 8.086 12.758 -19.578 1 51.19 25 LEU B N 1
ATOM 2163 C CA . LEU B 1 25 ? 8.906 13.945 -19.797 1 51.19 25 LEU B CA 1
ATOM 2164 C C . LEU B 1 25 ? 8.758 14.938 -18.656 1 51.19 25 LEU B C 1
ATOM 2166 O O . LEU B 1 25 ? 9.602 15.812 -18.484 1 51.19 25 LEU B O 1
ATOM 2170 N N . PHE B 1 26 ? 7.734 14.617 -17.953 1 52.31 26 PHE B N 1
ATOM 2171 C CA . PHE B 1 26 ? 7.398 15.672 -17.016 1 52.31 26 PHE B CA 1
ATOM 2172 C C . PHE B 1 26 ? 7.379 15.141 -15.586 1 52.31 26 PHE B C 1
ATOM 2174 O O . PHE B 1 26 ? 7.469 15.906 -14.625 1 52.31 26 PHE B O 1
ATOM 2181 N N . LEU B 1 27 ? 7.375 13.875 -15.484 1 63.66 27 LEU B N 1
ATOM 2182 C CA . LEU B 1 27 ? 7.277 13.273 -14.156 1 63.66 27 LEU B CA 1
ATOM 2183 C C . LEU B 1 27 ? 8.602 12.648 -13.742 1 63.66 27 LEU B C 1
ATOM 2185 O O . LEU B 1 27 ? 9.398 12.25 -14.602 1 63.66 27 LEU B O 1
ATOM 2189 N N . SER B 1 28 ? 8.836 12.633 -12.438 1 71.94 28 SER B N 1
ATOM 2190 C CA . SER B 1 28 ? 10.023 11.953 -11.93 1 71.94 28 SER B CA 1
ATOM 2191 C C . SER B 1 28 ? 9.93 10.445 -12.156 1 71.94 28 SER B C 1
ATOM 2193 O O . SER B 1 28 ? 8.844 9.914 -12.383 1 71.94 28 SER B O 1
ATOM 2195 N N . GLY B 1 29 ? 11.062 9.797 -12.164 1 72.69 29 GLY B N 1
ATOM 2196 C CA . GLY B 1 29 ? 11.094 8.344 -12.258 1 72.69 29 GLY B CA 1
ATOM 2197 C C . GLY B 1 29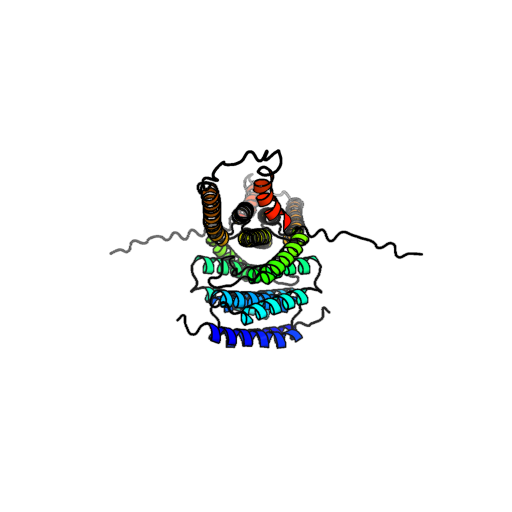 ? 10.227 7.664 -11.211 1 72.69 29 GLY B C 1
ATOM 2198 O O . GLY B 1 29 ? 9.516 6.707 -11.516 1 72.69 29 GLY B O 1
ATOM 2199 N N . LYS B 1 30 ? 10.234 8.18 -10.039 1 78.88 30 LYS B N 1
ATOM 2200 C CA . LYS B 1 30 ? 9.445 7.637 -8.938 1 78.88 30 LYS B CA 1
ATOM 2201 C C . LYS B 1 30 ? 7.953 7.73 -9.234 1 78.88 30 LYS B C 1
ATOM 2203 O O . LYS B 1 30 ? 7.203 6.789 -8.969 1 78.88 30 LYS B O 1
ATOM 2208 N N . ASP B 1 31 ? 7.617 8.828 -9.805 1 77.25 31 ASP B N 1
ATOM 2209 C CA . ASP B 1 31 ? 6.203 9.039 -10.102 1 77.25 31 ASP B CA 1
ATOM 2210 C C . ASP B 1 31 ? 5.727 8.102 -11.203 1 77.25 31 ASP B C 1
ATOM 2212 O O . ASP B 1 31 ? 4.66 7.492 -11.094 1 77.25 31 ASP B O 1
ATOM 2216 N N . ILE B 1 32 ? 6.527 7.973 -12.094 1 77.69 32 ILE B N 1
ATOM 2217 C CA . ILE B 1 32 ? 6.195 7.078 -13.195 1 77.69 32 ILE B CA 1
ATOM 2218 C C . ILE B 1 32 ? 6.141 5.637 -12.695 1 77.69 32 ILE B C 1
ATOM 2220 O O . ILE B 1 32 ? 5.223 4.887 -13.039 1 77.69 32 ILE B O 1
ATOM 2224 N N . GLY B 1 33 ? 7.156 5.301 -11.883 1 81.38 33 GLY B N 1
ATOM 2225 C CA . GLY B 1 33 ? 7.168 3.965 -11.305 1 81.38 33 GLY B CA 1
ATOM 2226 C C . GLY B 1 33 ? 5.918 3.646 -10.516 1 81.38 33 GLY B C 1
ATOM 2227 O O . GLY B 1 33 ? 5.395 2.533 -10.594 1 81.38 33 GLY B O 1
ATOM 2228 N N . ASN B 1 34 ? 5.383 4.574 -9.844 1 81.38 34 ASN B N 1
ATOM 2229 C CA . ASN B 1 34 ? 4.164 4.41 -9.055 1 81.38 34 ASN B CA 1
ATOM 2230 C C . ASN B 1 34 ? 2.945 4.184 -9.938 1 81.38 34 ASN B C 1
ATOM 2232 O O . ASN B 1 34 ? 2.096 3.346 -9.633 1 81.38 34 ASN B O 1
ATOM 2236 N N . ILE B 1 35 ? 2.836 4.969 -10.953 1 79 35 ILE B N 1
ATOM 2237 C CA . ILE B 1 35 ? 1.712 4.824 -11.875 1 79 35 ILE B CA 1
ATOM 2238 C C . ILE B 1 35 ? 1.794 3.471 -12.578 1 79 35 ILE B C 1
ATOM 2240 O O . ILE B 1 35 ? 0.78 2.789 -12.742 1 79 35 ILE B O 1
ATOM 2244 N N . LEU B 1 36 ? 2.951 3.137 -12.938 1 81.31 36 LEU B N 1
ATOM 2245 C CA . LEU B 1 36 ? 3.158 1.843 -13.578 1 81.31 36 LEU B CA 1
ATOM 2246 C C . LEU B 1 36 ? 2.729 0.704 -12.664 1 81.31 36 LEU B C 1
ATOM 2248 O O . LEU B 1 36 ? 2.195 -0.306 -13.125 1 81.31 36 LEU B O 1
ATOM 2252 N N . PHE B 1 37 ? 2.988 0.882 -11.414 1 86.81 37 PHE B N 1
ATOM 2253 C CA . PHE B 1 37 ? 2.58 -0.142 -10.461 1 86.81 37 PHE B CA 1
ATOM 2254 C C . PHE B 1 37 ? 1.068 -0.332 -10.484 1 86.81 37 PHE B C 1
ATOM 2256 O O . PHE B 1 37 ? 0.579 -1.462 -10.445 1 86.81 37 PHE B O 1
ATOM 2263 N N . ALA B 1 38 ? 0.385 0.711 -10.523 1 81.62 38 ALA B N 1
ATOM 2264 C CA . ALA B 1 38 ? -1.07 0.632 -10.609 1 81.62 38 ALA B CA 1
ATOM 2265 C C . ALA B 1 38 ? -1.506 -0.104 -11.875 1 81.62 38 ALA B C 1
ATOM 2267 O O . ALA B 1 38 ? -2.439 -0.908 -11.844 1 81.62 38 ALA B O 1
ATOM 2268 N N . LEU B 1 39 ? -0.822 0.155 -12.906 1 81.31 39 LEU B N 1
ATOM 2269 C CA . LEU B 1 39 ? -1.15 -0.489 -14.18 1 81.31 39 LEU B CA 1
ATOM 2270 C C . LEU B 1 39 ? -0.865 -1.985 -14.117 1 81.31 39 LEU B C 1
ATOM 2272 O O . LEU B 1 39 ? -1.637 -2.791 -14.641 1 81.31 39 LEU B O 1
ATOM 2276 N N . VAL B 1 40 ? 0.25 -2.281 -13.508 1 85.19 40 VAL B N 1
ATOM 2277 C CA . VAL B 1 40 ? 0.607 -3.686 -13.344 1 85.19 40 VAL B CA 1
ATOM 2278 C C . VAL B 1 40 ? -0.493 -4.41 -12.57 1 85.19 40 VAL B C 1
ATOM 2280 O O . VAL B 1 40 ? -0.875 -5.531 -12.93 1 85.19 40 VAL B O 1
ATOM 2283 N N . ASN B 1 41 ? -1.009 -3.795 -11.578 1 84.19 41 ASN B N 1
ATOM 2284 C CA . ASN B 1 41 ? -2.07 -4.406 -10.781 1 84.19 41 ASN B CA 1
ATOM 2285 C C . ASN B 1 41 ? -3.334 -4.625 -11.609 1 84.19 41 ASN B C 1
ATOM 2287 O O . ASN B 1 41 ? -3.996 -5.652 -11.484 1 84.19 41 ASN B O 1
ATOM 2291 N N . ILE B 1 42 ? -3.635 -3.695 -12.406 1 80 42 ILE B N 1
ATOM 2292 C CA . ILE B 1 42 ? -4.812 -3.812 -13.258 1 80 42 ILE B CA 1
ATOM 2293 C C . ILE B 1 42 ? -4.617 -4.945 -14.258 1 80 42 ILE B C 1
ATOM 2295 O O . ILE B 1 42 ? -5.52 -5.758 -14.469 1 80 42 ILE B O 1
ATOM 2299 N N . LYS B 1 43 ? -3.488 -4.984 -14.859 1 83.56 43 LYS B N 1
ATOM 2300 C CA . LYS B 1 43 ? -3.193 -6.031 -15.836 1 83.56 43 LYS B CA 1
ATOM 2301 C C . LYS B 1 43 ? -3.221 -7.41 -15.188 1 83.56 43 LYS B C 1
ATOM 2303 O O . LYS B 1 43 ? -3.656 -8.383 -15.805 1 83.56 43 LYS B O 1
ATOM 2308 N N . LEU B 1 44 ? -2.713 -7.496 -13.953 1 87.62 44 LEU B N 1
ATOM 2309 C CA . LEU B 1 44 ? -2.738 -8.773 -13.242 1 87.62 44 LEU B CA 1
ATOM 2310 C C . LEU B 1 44 ? -4.172 -9.227 -13 1 87.62 44 LEU B C 1
ATOM 2312 O O . LEU B 1 44 ? -4.461 -10.422 -13.039 1 87.62 44 LEU B O 1
ATOM 2316 N N . GLU B 1 45 ? -5.012 -8.328 -12.742 1 82.62 45 GLU B N 1
ATOM 2317 C CA . GLU B 1 45 ? -6.418 -8.664 -12.555 1 82.62 45 GLU B CA 1
ATOM 2318 C C . GLU B 1 45 ? -7.047 -9.148 -13.859 1 82.62 45 GLU B C 1
ATOM 2320 O O . GLU B 1 45 ? -7.855 -10.078 -13.859 1 82.62 45 GLU B O 1
ATOM 2325 N N . LEU B 1 46 ? -6.707 -8.516 -14.914 1 82.69 46 LEU B N 1
ATOM 2326 C CA . LEU B 1 46 ? -7.176 -8.953 -16.219 1 82.69 46 LEU B CA 1
ATOM 2327 C C . LEU B 1 46 ? -6.66 -10.352 -16.547 1 82.69 46 LEU B C 1
ATOM 2329 O O . LEU B 1 46 ? -7.402 -11.188 -17.062 1 82.69 46 LEU B O 1
ATOM 2333 N N . TYR B 1 47 ? -5.414 -10.516 -16.281 1 87.69 47 TYR B N 1
ATOM 2334 C CA . TYR B 1 47 ? -4.801 -11.82 -16.484 1 87.69 47 TYR B CA 1
ATOM 2335 C C . TYR B 1 47 ? -5.523 -12.898 -15.688 1 87.69 47 TYR B C 1
ATOM 2337 O O . TYR B 1 47 ? -5.695 -14.023 -16.156 1 87.69 47 TYR B O 1
ATOM 2345 N N . ALA B 1 48 ? -5.902 -12.57 -14.461 1 88.5 48 ALA B N 1
ATOM 2346 C CA . ALA B 1 48 ? -6.598 -13.516 -13.602 1 88.5 48 ALA B CA 1
ATOM 2347 C C . ALA B 1 48 ? -7.938 -13.93 -14.203 1 88.5 48 ALA B C 1
ATOM 2349 O O . ALA B 1 48 ? -8.398 -15.055 -14 1 88.5 48 ALA B O 1
ATOM 2350 N N . GLN B 1 49 ? -8.508 -13.039 -14.922 1 84.81 49 GLN B N 1
ATOM 2351 C CA . GLN B 1 49 ? -9.812 -13.32 -15.523 1 84.81 49 GLN B CA 1
ATOM 2352 C C . GLN B 1 49 ? -9.656 -14.148 -16.797 1 84.81 49 GLN B C 1
ATOM 2354 O O . GLN B 1 49 ? -10.461 -15.039 -17.062 1 84.81 49 GLN B O 1
ATOM 2359 N N . ASN B 1 50 ? -8.695 -13.781 -17.562 1 86.62 50 ASN B N 1
ATOM 2360 C CA . ASN B 1 50 ? -8.406 -14.484 -18.812 1 86.62 50 ASN B CA 1
ATOM 2361 C C . ASN B 1 50 ? -6.91 -14.648 -19.031 1 86.62 50 ASN B C 1
ATOM 2363 O O . ASN B 1 50 ? -6.293 -13.883 -19.766 1 86.62 50 ASN B O 1
ATOM 2367 N N . PRO B 1 51 ? -6.422 -15.75 -18.453 1 89.69 51 PRO B N 1
ATOM 2368 C CA . PRO B 1 51 ? -4.977 -15.945 -18.594 1 89.69 51 PRO B CA 1
ATOM 2369 C C . PRO B 1 51 ? -4.527 -16.047 -20.047 1 89.69 51 PRO B C 1
ATOM 2371 O O . PRO B 1 51 ? -5.105 -16.812 -20.828 1 89.69 51 PRO B O 1
ATOM 2374 N N . ASP B 1 52 ? -3.615 -15.266 -20.422 1 87.62 52 ASP B N 1
ATOM 2375 C CA . ASP B 1 52 ? -3.064 -15.133 -21.766 1 87.62 52 ASP B CA 1
ATOM 2376 C C . ASP B 1 52 ? -1.557 -14.891 -21.719 1 87.62 52 ASP B C 1
ATOM 2378 O O . ASP B 1 52 ? -1.087 -14 -21.016 1 87.62 52 ASP B O 1
ATOM 2382 N N . ASP B 1 53 ? -0.843 -15.648 -22.531 1 88.31 53 ASP B N 1
ATOM 2383 C CA . ASP B 1 53 ? 0.615 -15.609 -22.484 1 88.31 53 ASP B CA 1
ATOM 2384 C C . ASP B 1 53 ? 1.14 -14.234 -22.875 1 88.31 53 ASP B C 1
ATOM 2386 O O . ASP B 1 53 ? 2.16 -13.773 -22.359 1 88.31 53 ASP B O 1
ATOM 2390 N N . GLU B 1 54 ? 0.484 -13.672 -23.812 1 86.94 54 GLU B N 1
ATOM 2391 C CA . GLU B 1 54 ? 0.911 -12.344 -24.25 1 86.94 54 GLU B CA 1
ATOM 2392 C C . GLU B 1 54 ? 0.724 -11.312 -23.125 1 86.94 54 GLU B C 1
ATOM 2394 O O . GLU B 1 54 ? 1.593 -10.469 -22.906 1 86.94 54 GLU B O 1
ATOM 2399 N N . LEU B 1 55 ? -0.387 -11.398 -22.469 1 88 55 LEU B N 1
ATOM 2400 C CA . LEU B 1 55 ? -0.64 -10.5 -21.359 1 88 55 LEU B CA 1
ATOM 2401 C C . LEU B 1 55 ? 0.359 -10.75 -20.219 1 88 55 LEU B C 1
ATOM 2403 O O . LEU B 1 55 ? 0.848 -9.797 -19.609 1 88 55 LEU B O 1
ATOM 2407 N N . LYS B 1 56 ? 0.655 -11.961 -19.953 1 92.75 56 LYS B N 1
ATOM 2408 C CA . LYS B 1 56 ? 1.668 -12.305 -18.969 1 92.75 56 LYS B CA 1
ATOM 2409 C C . LYS B 1 56 ? 3.004 -11.641 -19.297 1 92.75 56 LYS B C 1
ATOM 2411 O O . LYS B 1 56 ? 3.635 -11.039 -18.422 1 92.75 56 LYS B O 1
ATOM 2416 N N . LYS B 1 57 ? 3.377 -11.758 -20.5 1 91.94 57 LYS B N 1
ATOM 2417 C CA . LYS B 1 57 ? 4.629 -11.156 -20.938 1 91.94 57 LYS B CA 1
ATOM 2418 C C . LYS B 1 57 ? 4.598 -9.641 -20.766 1 91.94 57 LYS B C 1
ATOM 2420 O O . LYS B 1 57 ? 5.586 -9.039 -20.328 1 91.94 57 LYS B O 1
ATOM 2425 N N . GLU B 1 58 ? 3.535 -9 -21.094 1 87.25 58 GLU B N 1
ATOM 2426 C CA . GLU B 1 58 ? 3.383 -7.559 -20.938 1 87.25 58 GLU B CA 1
ATOM 2427 C C . GLU B 1 58 ? 3.523 -7.141 -19.469 1 87.25 58 GLU B C 1
ATOM 2429 O O . GLU B 1 58 ? 4.133 -6.113 -19.172 1 87.25 58 GLU B O 1
ATOM 2434 N N . ILE B 1 59 ? 2.902 -7.898 -18.578 1 90.75 59 ILE B N 1
ATOM 2435 C CA . ILE B 1 59 ? 2.996 -7.621 -17.156 1 90.75 59 ILE B CA 1
ATOM 2436 C C . ILE B 1 59 ? 4.453 -7.695 -16.703 1 90.75 59 ILE B C 1
ATOM 2438 O O . ILE B 1 59 ? 4.961 -6.781 -16.047 1 90.75 59 ILE B O 1
ATOM 2442 N N . LEU B 1 60 ? 5.113 -8.734 -17.125 1 94.81 60 LEU B N 1
ATOM 2443 C CA . LEU B 1 60 ? 6.496 -8.961 -16.719 1 94.81 60 LEU B CA 1
ATOM 2444 C C . LEU B 1 60 ? 7.41 -7.863 -17.266 1 94.81 60 LEU B C 1
ATOM 2446 O O . LEU B 1 60 ? 8.297 -7.387 -16.547 1 94.81 60 LEU B O 1
ATOM 2450 N N . ASP B 1 61 ? 7.164 -7.449 -18.5 1 90.88 61 ASP B N 1
ATOM 2451 C CA . ASP B 1 61 ? 7.926 -6.344 -19.078 1 90.88 61 ASP B CA 1
ATOM 2452 C C . ASP B 1 61 ? 7.684 -5.051 -18.297 1 90.88 61 ASP B C 1
ATOM 2454 O O . ASP B 1 61 ? 8.617 -4.281 -18.062 1 90.88 61 ASP B O 1
ATOM 2458 N N . SER B 1 62 ? 6.488 -4.805 -17.922 1 88.25 62 SER B N 1
ATOM 2459 C CA . SER B 1 62 ? 6.133 -3.609 -17.172 1 88.25 62 SER B CA 1
ATOM 2460 C C . SER B 1 62 ? 6.781 -3.621 -15.789 1 88.25 62 SER B C 1
ATOM 2462 O O . SER B 1 62 ? 7.199 -2.574 -15.289 1 88.25 62 SER B O 1
ATOM 2464 N N . VAL B 1 63 ? 6.82 -4.77 -15.172 1 93.31 63 VAL B N 1
ATOM 2465 C CA . VAL B 1 63 ? 7.453 -4.918 -13.867 1 93.31 63 VAL B CA 1
ATOM 2466 C C . VAL B 1 63 ? 8.938 -4.574 -13.969 1 93.31 63 VAL B C 1
ATOM 2468 O O . VAL B 1 63 ? 9.469 -3.844 -13.133 1 93.31 63 VAL B O 1
ATOM 2471 N N . GLU B 1 64 ? 9.562 -5.102 -15.008 1 93.12 64 GLU B N 1
ATOM 2472 C CA . GLU B 1 64 ? 10.984 -4.82 -15.203 1 93.12 64 GLU B CA 1
ATOM 2473 C C . GLU B 1 64 ? 11.219 -3.33 -15.422 1 93.12 64 GLU B C 1
ATOM 2475 O O . GLU B 1 64 ? 12.188 -2.766 -14.898 1 93.12 64 GLU B O 1
ATOM 2480 N N . LEU B 1 65 ? 10.383 -2.756 -16.219 1 89.75 65 LEU B N 1
ATOM 2481 C CA . LEU B 1 65 ? 10.469 -1.317 -16.453 1 89.75 65 LEU B CA 1
ATOM 2482 C C . LEU B 1 65 ? 10.258 -0.542 -15.148 1 89.75 65 LEU B C 1
ATOM 2484 O O . LEU B 1 65 ? 10.969 0.429 -14.883 1 89.75 65 LEU B O 1
ATOM 2488 N N . GLY B 1 66 ? 9.273 -0.925 -14.375 1 88.62 66 GLY B N 1
ATOM 2489 C CA . GLY B 1 66 ? 9.016 -0.292 -13.094 1 88.62 66 GLY B CA 1
ATOM 2490 C C . GLY B 1 66 ? 10.211 -0.322 -12.156 1 88.62 66 GLY B C 1
ATOM 2491 O O . GLY B 1 66 ? 10.547 0.689 -11.539 1 88.62 66 GLY B O 1
ATOM 2492 N N . ILE B 1 67 ? 10.875 -1.441 -12.078 1 92.62 67 ILE B N 1
ATOM 2493 C CA . ILE B 1 67 ? 12.055 -1.584 -11.242 1 92.62 67 ILE B CA 1
ATOM 2494 C C . ILE B 1 67 ? 13.133 -0.604 -11.695 1 92.62 67 ILE B C 1
ATOM 2496 O O . ILE B 1 67 ? 13.781 0.046 -10.875 1 92.62 67 ILE B O 1
ATOM 2500 N N . ARG B 1 68 ? 13.273 -0.401 -12.961 1 90.62 68 ARG B N 1
ATOM 2501 C CA . ARG B 1 68 ? 14.312 0.458 -13.523 1 90.62 68 ARG B CA 1
ATOM 2502 C C . ARG B 1 68 ? 14.055 1.921 -13.18 1 90.62 68 ARG B C 1
ATOM 2504 O O . ARG B 1 68 ? 15 2.691 -12.984 1 90.62 68 ARG B O 1
ATOM 2511 N N . TYR B 1 69 ? 12.867 2.336 -13.062 1 87.44 69 TYR B N 1
ATOM 2512 C CA . TYR B 1 69 ? 12.531 3.727 -12.773 1 87.44 69 TYR B CA 1
ATOM 2513 C C . TYR B 1 69 ? 12.953 4.109 -11.359 1 87.44 69 TYR B C 1
ATOM 2515 O O . TYR B 1 69 ? 13.109 5.297 -11.055 1 87.44 69 TYR B O 1
ATOM 2523 N N . PHE B 1 70 ? 13.148 3.072 -10.508 1 90.12 70 PHE B N 1
ATOM 2524 C CA . PHE B 1 70 ? 13.508 3.381 -9.133 1 90.12 70 PHE B CA 1
ATOM 2525 C C . PHE B 1 70 ? 15.008 3.205 -8.914 1 90.12 70 PHE B C 1
ATOM 2527 O O . PHE B 1 70 ? 15.508 3.385 -7.801 1 90.12 70 PHE B O 1
ATOM 2534 N N . GLU B 1 71 ? 15.781 2.912 -9.961 1 88.62 71 GLU B N 1
ATOM 2535 C CA . GLU B 1 71 ? 17.203 2.594 -9.844 1 88.62 71 GLU B CA 1
ATOM 2536 C C . GLU B 1 71 ? 18 3.793 -9.328 1 88.62 71 GLU B C 1
ATOM 2538 O O . GLU B 1 71 ? 18.984 3.631 -8.625 1 88.62 71 GLU B O 1
ATOM 2543 N N . ASN B 1 72 ? 17.516 4.969 -9.609 1 87.31 72 ASN B N 1
ATOM 2544 C CA . ASN B 1 72 ? 18.266 6.16 -9.242 1 87.31 72 ASN B CA 1
ATOM 2545 C C . ASN B 1 72 ? 17.75 6.77 -7.941 1 87.31 72 ASN B C 1
ATOM 2547 O O . ASN B 1 72 ? 18.234 7.824 -7.516 1 87.31 72 ASN B O 1
ATOM 2551 N N . GLU B 1 73 ? 16.859 6.148 -7.305 1 87.19 73 GLU B N 1
ATOM 2552 C CA . GLU B 1 73 ? 16.391 6.605 -6 1 87.19 73 GLU B CA 1
ATOM 2553 C C . GLU B 1 73 ? 17.359 6.207 -4.891 1 87.19 73 GLU B C 1
ATOM 2555 O O . GLU B 1 73 ? 18.312 5.449 -5.129 1 87.19 73 GLU B O 1
ATOM 2560 N N . ASN B 1 74 ? 17.172 6.824 -3.738 1 86.56 74 ASN B N 1
ATOM 2561 C CA . ASN B 1 74 ? 17.984 6.387 -2.607 1 86.56 74 ASN B CA 1
ATOM 2562 C C . ASN B 1 74 ? 17.781 4.902 -2.316 1 86.56 74 ASN B C 1
ATOM 2564 O O . ASN B 1 74 ? 16.766 4.32 -2.693 1 86.56 74 ASN B O 1
ATOM 2568 N N . GLU B 1 75 ? 18.688 4.277 -1.658 1 86.81 75 GLU B N 1
ATOM 2569 C CA . GLU B 1 75 ? 18.766 2.832 -1.472 1 86.81 75 GLU B CA 1
ATOM 2570 C C . GLU B 1 75 ? 17.5 2.293 -0.824 1 86.81 75 GLU B C 1
ATOM 2572 O O . GLU B 1 75 ? 16.938 1.283 -1.27 1 86.81 75 GLU B O 1
ATOM 2577 N N . ASP B 1 76 ? 17.016 2.9 0.185 1 82.94 76 ASP B N 1
ATOM 2578 C CA . ASP B 1 76 ? 15.836 2.438 0.899 1 82.94 76 ASP B CA 1
ATOM 2579 C C . ASP B 1 76 ? 14.617 2.412 -0.02 1 82.94 76 ASP B C 1
ATOM 2581 O O . ASP B 1 76 ? 13.875 1.428 -0.05 1 82.94 76 ASP B O 1
ATOM 2585 N N . THR B 1 77 ? 14.469 3.516 -0.769 1 86.06 77 THR B N 1
ATOM 2586 C CA . THR B 1 77 ? 13.344 3.617 -1.695 1 86.06 77 THR B CA 1
ATOM 2587 C C . THR B 1 77 ? 13.484 2.602 -2.826 1 86.06 77 THR B C 1
ATOM 2589 O O . THR B 1 77 ? 12.516 1.919 -3.178 1 86.06 77 THR B O 1
ATOM 2592 N N . ARG B 1 78 ? 14.633 2.52 -3.293 1 91.56 78 ARG B N 1
ATOM 2593 C CA . ARG B 1 78 ? 14.922 1.592 -4.379 1 91.56 78 ARG B CA 1
ATOM 2594 C C . ARG B 1 78 ? 14.625 0.154 -3.967 1 91.56 78 ARG B C 1
ATOM 2596 O O . ARG B 1 78 ? 13.922 -0.57 -4.676 1 91.56 78 ARG B O 1
ATOM 2603 N N . ASN B 1 79 ? 15.102 -0.215 -2.822 1 92.06 79 ASN B N 1
ATOM 2604 C CA . ASN B 1 79 ? 14.945 -1.59 -2.359 1 92.06 79 ASN B CA 1
ATOM 2605 C C . ASN B 1 79 ? 13.5 -1.9 -1.993 1 92.06 79 ASN B C 1
ATOM 2607 O O . ASN B 1 79 ? 13.016 -3.006 -2.24 1 92.06 79 ASN B O 1
ATOM 2611 N N . ASN B 1 80 ? 12.836 -0.975 -1.469 1 89.75 80 ASN B N 1
ATOM 2612 C CA . ASN B 1 80 ? 11.43 -1.155 -1.133 1 89.75 80 ASN B CA 1
ATOM 2613 C C . ASN B 1 80 ? 10.586 -1.425 -2.375 1 89.75 80 ASN B C 1
ATOM 2615 O O . ASN B 1 80 ? 9.789 -2.367 -2.4 1 89.75 80 ASN B O 1
ATOM 2619 N N . TRP B 1 81 ? 10.797 -0.626 -3.307 1 91.75 81 TRP B N 1
ATOM 2620 C CA . TRP B 1 81 ? 9.984 -0.768 -4.512 1 91.75 81 TRP B CA 1
ATOM 2621 C C . TRP B 1 81 ? 10.398 -2 -5.309 1 91.75 81 TRP B C 1
ATOM 2623 O O . TRP B 1 81 ? 9.562 -2.645 -5.949 1 91.75 81 TRP B O 1
ATOM 2633 N N . ARG B 1 82 ? 11.672 -2.287 -5.234 1 93.88 82 ARG B N 1
ATOM 2634 C CA . ARG B 1 82 ? 12.102 -3.535 -5.855 1 93.88 82 ARG B CA 1
ATOM 2635 C C . ARG B 1 82 ? 11.383 -4.73 -5.246 1 93.88 82 ARG B C 1
ATOM 2637 O O . ARG B 1 82 ? 10.891 -5.602 -5.969 1 93.88 82 ARG B O 1
ATOM 2644 N N . CYS B 1 83 ? 11.25 -4.73 -3.967 1 93.56 83 CYS B N 1
ATOM 2645 C CA . CYS B 1 83 ? 10.531 -5.801 -3.285 1 93.56 83 CYS B CA 1
ATOM 2646 C C . CYS B 1 83 ? 9.078 -5.852 -3.729 1 93.56 83 CYS B C 1
ATOM 2648 O O . CYS B 1 83 ? 8.523 -6.93 -3.949 1 93.56 83 CYS B O 1
ATOM 2650 N N . ILE B 1 84 ? 8.516 -4.719 -3.854 1 93.62 84 ILE B N 1
ATOM 2651 C CA . ILE B 1 84 ? 7.113 -4.602 -4.23 1 93.62 84 ILE B CA 1
ATOM 2652 C C . ILE B 1 84 ? 6.902 -5.176 -5.629 1 93.62 84 ILE B C 1
ATOM 2654 O O . ILE B 1 84 ? 5.973 -5.953 -5.855 1 93.62 84 ILE B O 1
ATOM 2658 N N . TYR B 1 85 ? 7.777 -4.875 -6.512 1 95.19 85 TYR B N 1
ATOM 2659 C CA . TYR B 1 85 ? 7.652 -5.34 -7.891 1 95.19 85 TYR B CA 1
ATOM 2660 C C . TYR B 1 85 ? 7.992 -6.82 -7.996 1 95.19 85 TYR B C 1
ATOM 2662 O O . TYR B 1 85 ? 7.391 -7.547 -8.789 1 95.19 85 TYR B O 1
ATOM 2670 N N . LEU B 1 86 ? 8.945 -7.238 -7.23 1 96.06 86 LEU B N 1
ATOM 2671 C CA . LEU B 1 86 ? 9.297 -8.656 -7.227 1 96.06 86 LEU B CA 1
ATOM 2672 C C . LEU B 1 86 ? 8.117 -9.508 -6.777 1 96.06 86 LEU B C 1
ATOM 2674 O O . LEU B 1 86 ? 7.922 -10.617 -7.27 1 96.06 86 LEU B O 1
ATOM 2678 N N . ASP B 1 87 ? 7.375 -9 -5.891 1 95.31 87 ASP B N 1
ATOM 2679 C CA . ASP B 1 87 ? 6.172 -9.695 -5.434 1 95.31 87 ASP B CA 1
ATOM 2680 C C . ASP B 1 87 ? 5.203 -9.93 -6.59 1 95.31 87 ASP B C 1
ATOM 2682 O O . ASP B 1 87 ? 4.703 -11.039 -6.77 1 95.31 87 ASP B O 1
ATOM 2686 N N . LYS B 1 88 ? 4.984 -8.906 -7.34 1 95.25 88 LYS B N 1
ATOM 2687 C CA . LYS B 1 88 ? 4.07 -9.023 -8.469 1 95.25 88 LYS B CA 1
ATOM 2688 C C . LYS B 1 88 ? 4.629 -9.969 -9.531 1 95.25 88 LYS B C 1
ATOM 2690 O O . LYS B 1 88 ? 3.885 -10.758 -10.125 1 95.25 88 LYS B O 1
ATOM 2695 N N . LYS B 1 89 ? 5.918 -9.836 -9.734 1 96.44 89 LYS B N 1
ATOM 2696 C CA . LYS B 1 89 ? 6.602 -10.711 -10.68 1 96.44 89 LYS B CA 1
ATOM 2697 C C . LYS B 1 89 ? 6.457 -12.18 -10.273 1 96.44 89 LYS B C 1
ATOM 2699 O O . LYS B 1 89 ? 6.137 -13.031 -11.109 1 96.44 89 LYS B O 1
ATOM 2704 N N . THR B 1 90 ? 6.695 -12.414 -9.062 1 97.38 90 THR B N 1
ATOM 2705 C CA . THR B 1 90 ? 6.598 -13.766 -8.531 1 97.38 90 THR B CA 1
ATOM 2706 C C . THR B 1 90 ? 5.176 -14.305 -8.672 1 97.38 90 THR B C 1
ATOM 2708 O O . THR B 1 90 ? 4.973 -15.453 -9.062 1 97.38 90 THR B O 1
ATOM 2711 N N . CYS B 1 91 ? 4.211 -13.484 -8.359 1 95.31 91 CYS B N 1
ATOM 2712 C CA . CYS B 1 91 ? 2.816 -13.883 -8.5 1 95.31 91 CYS B CA 1
ATOM 2713 C C . CYS B 1 91 ? 2.506 -14.273 -9.945 1 95.31 91 CYS B C 1
ATOM 2715 O O . CYS B 1 91 ? 1.863 -15.297 -10.188 1 95.31 91 CYS B O 1
ATOM 2717 N N . CYS B 1 92 ? 3 -13.523 -10.82 1 95.62 92 CYS B N 1
ATOM 2718 C CA . CYS B 1 92 ? 2.764 -13.789 -12.234 1 95.62 92 CYS B CA 1
ATOM 2719 C C . CYS B 1 92 ? 3.354 -15.141 -12.641 1 95.62 92 CYS B C 1
ATOM 2721 O O . CYS B 1 92 ? 2.699 -15.922 -13.32 1 95.62 92 CYS B O 1
ATOM 2723 N N . TYR B 1 93 ? 4.5 -15.445 -12.219 1 97.06 93 TYR B N 1
ATOM 2724 C CA . TYR B 1 93 ? 5.156 -16.703 -12.562 1 97.06 93 TYR B CA 1
ATOM 2725 C C . TYR B 1 93 ? 4.457 -17.875 -11.906 1 97.06 93 TYR B C 1
ATOM 2727 O O . TYR B 1 93 ? 4.387 -18.969 -12.484 1 97.06 93 TYR B O 1
ATOM 2735 N N . LEU B 1 94 ? 3.943 -17.625 -10.742 1 97.19 94 LEU B N 1
ATOM 2736 C CA . LEU B 1 94 ? 3.389 -18.719 -9.961 1 97.19 94 LEU B CA 1
ATOM 2737 C C . LEU B 1 94 ? 1.898 -18.891 -10.242 1 97.19 94 LEU B C 1
ATOM 2739 O O . LEU B 1 94 ? 1.238 -19.734 -9.633 1 97.19 94 LEU B O 1
ATOM 2743 N N . GLY B 1 95 ? 1.35 -18.125 -11.102 1 95.12 95 GLY B N 1
ATOM 2744 C CA . GLY B 1 95 ? -0.066 -18.203 -11.422 1 95.12 95 GLY B CA 1
ATOM 2745 C C . GLY B 1 95 ? -0.963 -17.734 -10.289 1 95.12 95 GLY B C 1
ATOM 2746 O O . GLY B 1 95 ? -1.982 -18.359 -10 1 95.12 95 GLY B O 1
ATOM 2747 N N . LEU B 1 96 ? -0.545 -16.719 -9.641 1 93.81 96 LEU B N 1
ATOM 2748 C CA . LEU B 1 96 ? -1.325 -16.109 -8.57 1 93.81 96 LEU B CA 1
ATOM 2749 C C . LEU B 1 96 ? -1.82 -14.719 -8.977 1 93.81 96 LEU B C 1
ATOM 2751 O O . LEU B 1 96 ? -1.124 -13.992 -9.688 1 93.81 96 LEU B O 1
ATOM 2755 N N . ASN B 1 97 ? -3.016 -14.422 -8.508 1 90.06 97 ASN B N 1
ATOM 2756 C CA . ASN B 1 97 ? -3.492 -13.062 -8.711 1 90.06 97 ASN B CA 1
ATOM 2757 C C . ASN B 1 97 ? -2.953 -12.117 -7.641 1 90.06 97 ASN B C 1
ATOM 2759 O O . ASN B 1 97 ? -2.111 -12.508 -6.828 1 90.06 97 ASN B O 1
ATOM 2763 N N . SER B 1 98 ? -3.467 -10.906 -7.656 1 83 98 SER B N 1
ATOM 2764 C CA . SER B 1 98 ? -2.938 -9.867 -6.773 1 83 98 SER B CA 1
ATOM 2765 C C . SER B 1 98 ? -3.24 -10.18 -5.312 1 83 98 SER B C 1
ATOM 2767 O O . SER B 1 98 ? -2.529 -9.727 -4.414 1 83 98 SER B O 1
ATOM 2769 N N . ASP B 1 99 ? -4.215 -11.047 -5.055 1 81.31 99 ASP B N 1
ATOM 2770 C CA . ASP B 1 99 ? -4.59 -11.414 -3.693 1 81.31 99 ASP B CA 1
ATOM 2771 C C . ASP B 1 99 ? -3.857 -12.68 -3.248 1 81.31 99 ASP B C 1
ATOM 2773 O O . ASP B 1 99 ? -3.998 -13.117 -2.102 1 81.31 99 ASP B O 1
ATOM 2777 N N . GLY B 1 100 ? -3.098 -13.188 -4.137 1 86.38 100 GLY B N 1
ATOM 2778 C CA . GLY B 1 100 ? -2.373 -14.406 -3.805 1 86.38 100 GLY B CA 1
ATOM 2779 C C . GLY B 1 100 ? -3.178 -15.664 -4.055 1 86.38 100 GLY B C 1
ATOM 2780 O O . GLY B 1 100 ? -2.762 -16.766 -3.672 1 86.38 100 GLY B O 1
ATOM 2781 N N . LYS B 1 101 ? -4.281 -15.5 -4.68 1 87.81 101 LYS B N 1
ATOM 2782 C CA . LYS B 1 101 ? -5.086 -16.672 -5.023 1 87.81 101 LYS B CA 1
ATOM 2783 C C . LYS B 1 101 ? -4.641 -17.266 -6.352 1 87.81 101 LYS B C 1
ATOM 2785 O O . LYS B 1 101 ? -4.234 -16.547 -7.266 1 87.81 101 LYS B O 1
ATOM 2790 N N . PRO B 1 102 ? -4.785 -18.594 -6.414 1 90.19 102 PRO B N 1
ATOM 2791 C CA . PRO B 1 102 ? -4.465 -19.219 -7.699 1 90.19 102 PRO B CA 1
ATOM 2792 C C . PRO B 1 102 ? -5.383 -18.75 -8.828 1 90.19 102 PRO B C 1
ATOM 2794 O O . PRO B 1 102 ? -6.59 -18.594 -8.617 1 90.19 102 PRO B O 1
ATOM 2797 N N . ILE B 1 103 ? -4.785 -18.516 -9.945 1 92.5 103 ILE B N 1
ATOM 2798 C CA . ILE B 1 103 ? -5.539 -18.141 -11.141 1 92.5 103 ILE B CA 1
ATOM 2799 C C . ILE B 1 103 ? -5.996 -19.406 -11.875 1 92.5 103 ILE B C 1
ATOM 2801 O O . ILE B 1 103 ? -5.172 -20.219 -12.297 1 92.5 103 ILE B O 1
ATOM 2805 N N . GLU B 1 104 ? -7.301 -19.438 -12 1 89.69 104 GLU B N 1
ATOM 2806 C CA . GLU B 1 104 ? -7.848 -20.609 -12.688 1 89.69 104 GLU B CA 1
ATOM 2807 C C . GLU B 1 104 ? -7.441 -20.609 -14.164 1 89.69 104 GLU B C 1
ATOM 2809 O O . GLU B 1 104 ? -7.555 -19.594 -14.852 1 89.69 104 GLU B O 1
ATOM 2814 N N . GLY B 1 105 ? -6.871 -21.719 -14.602 1 88.38 105 GLY B N 1
ATOM 2815 C CA . GLY B 1 105 ? -6.512 -21.859 -16 1 88.38 105 GLY B CA 1
ATOM 2816 C C . GLY B 1 105 ? -5.09 -21.422 -16.297 1 88.38 105 GLY B C 1
ATOM 2817 O O . GLY B 1 105 ? -4.582 -21.656 -17.406 1 88.38 105 GLY B O 1
ATOM 2818 N N . ALA B 1 106 ? -4.52 -20.812 -15.375 1 91.5 106 ALA B N 1
ATOM 2819 C CA . ALA B 1 106 ? -3.135 -20.422 -15.594 1 91.5 106 ALA B CA 1
ATOM 2820 C C . ALA B 1 106 ? -2.203 -21.625 -15.586 1 91.5 106 ALA B C 1
ATOM 2822 O O . ALA B 1 106 ? -2.322 -22.5 -14.719 1 91.5 106 ALA B O 1
ATOM 2823 N N . VAL B 1 107 ? -1.344 -21.641 -16.578 1 90.69 107 VAL B N 1
ATOM 2824 C CA . VAL B 1 107 ? -0.363 -22.719 -16.672 1 90.69 107 VAL B CA 1
ATOM 2825 C C . VAL B 1 107 ? 0.993 -22.234 -16.172 1 90.69 107 VAL B C 1
ATOM 2827 O O . VAL B 1 107 ? 1.488 -21.188 -16.609 1 90.69 107 VAL B O 1
ATOM 2830 N N . VAL B 1 108 ? 1.509 -23 -15.281 1 95.56 108 VAL B N 1
ATOM 2831 C CA . VAL B 1 108 ? 2.824 -22.672 -14.734 1 95.56 108 VAL B CA 1
ATOM 2832 C C . VAL B 1 108 ? 3.863 -23.656 -15.281 1 95.56 108 VAL B C 1
ATOM 2834 O O . VAL B 1 108 ? 3.873 -24.828 -14.906 1 95.56 108 VAL B O 1
ATOM 2837 N N . SER B 1 109 ? 4.719 -23.156 -16.125 1 94.75 109 SER B N 1
ATOM 2838 C CA . SER B 1 109 ? 5.746 -23.984 -16.734 1 94.75 109 SER B CA 1
ATOM 2839 C C . SER B 1 109 ? 6.938 -24.172 -15.805 1 94.75 109 SER B C 1
ATOM 2841 O O . SER B 1 109 ? 7.031 -23.5 -14.773 1 94.75 109 SER B O 1
ATOM 2843 N N . GLU B 1 110 ? 7.773 -25.062 -16.156 1 95 110 GLU B N 1
ATOM 2844 C CA . GLU B 1 110 ? 9.016 -25.25 -15.398 1 95 110 GLU B CA 1
ATOM 2845 C C . GLU B 1 110 ? 9.883 -24 -15.453 1 95 110 GLU B C 1
ATOM 2847 O O . GLU B 1 110 ? 10.555 -23.656 -14.477 1 95 110 GLU B O 1
ATOM 2852 N N . GLU B 1 111 ? 9.852 -23.391 -16.594 1 96.25 111 GLU B N 1
ATOM 2853 C CA . GLU B 1 111 ? 10.586 -22.141 -16.734 1 96.25 111 GLU B CA 1
ATOM 2854 C C . GLU B 1 111 ? 10.039 -21.078 -15.789 1 96.25 111 GLU B C 1
ATOM 2856 O O . GLU B 1 111 ? 10.805 -20.312 -15.195 1 96.25 111 GLU B O 1
ATOM 2861 N N . ASP B 1 112 ? 8.75 -21.031 -15.695 1 96.75 112 ASP B N 1
ATOM 2862 C CA . ASP B 1 112 ? 8.125 -20.094 -14.758 1 96.75 112 ASP B CA 1
ATOM 2863 C C . ASP B 1 112 ? 8.578 -20.375 -13.328 1 96.75 112 ASP B C 1
ATOM 2865 O O . ASP B 1 112 ? 8.844 -19.438 -12.57 1 96.75 112 ASP B O 1
ATOM 2869 N N . LEU B 1 113 ? 8.641 -21.578 -12.953 1 97.56 113 LEU B N 1
ATOM 2870 C CA . LEU B 1 113 ? 9.039 -21.953 -11.602 1 97.56 113 LEU B CA 1
ATOM 2871 C C . LEU B 1 113 ? 10.484 -21.547 -11.336 1 97.56 113 LEU B C 1
ATOM 2873 O O . LEU B 1 113 ? 10.797 -21.062 -10.242 1 97.56 113 LEU B O 1
ATOM 2877 N N . ASP B 1 114 ? 11.297 -21.734 -12.32 1 97.69 114 ASP B N 1
ATOM 2878 C CA . ASP B 1 114 ? 12.688 -21.344 -12.172 1 97.69 114 ASP B CA 1
ATOM 2879 C C . ASP B 1 114 ? 12.812 -19.828 -11.992 1 97.69 114 ASP B C 1
ATOM 2881 O O . ASP B 1 114 ? 13.57 -19.359 -11.148 1 97.69 114 ASP B O 1
ATOM 2885 N N . ARG B 1 115 ? 12.086 -19.109 -12.766 1 97.75 115 ARG B N 1
ATOM 2886 C CA . ARG B 1 115 ? 12.102 -17.656 -12.664 1 97.75 115 ARG B CA 1
ATOM 2887 C C . ARG B 1 115 ? 11.531 -17.188 -11.328 1 97.75 115 ARG B C 1
ATOM 2889 O O . ARG B 1 115 ? 12.016 -16.219 -10.742 1 97.75 115 ARG B O 1
ATOM 2896 N N . ALA B 1 116 ? 10.484 -17.812 -10.875 1 97.94 116 ALA B N 1
ATOM 2897 C CA . ALA B 1 116 ? 9.922 -17.5 -9.57 1 97.94 116 ALA B CA 1
ATOM 2898 C C . ALA B 1 116 ? 10.938 -17.734 -8.461 1 97.94 116 ALA B C 1
ATOM 2900 O O . ALA B 1 116 ? 11.047 -16.922 -7.531 1 97.94 116 ALA B O 1
ATOM 2901 N N . LYS B 1 117 ? 11.648 -18.797 -8.586 1 97.56 117 LYS B N 1
ATOM 2902 C CA . LYS B 1 117 ? 12.695 -19.094 -7.617 1 97.56 117 LYS B CA 1
ATOM 2903 C C . LYS B 1 117 ? 13.734 -17.984 -7.562 1 97.56 117 LYS B C 1
ATOM 2905 O O . LYS B 1 117 ? 14.141 -17.562 -6.48 1 97.56 117 LYS B O 1
ATOM 2910 N N . ASP B 1 118 ? 14.133 -17.578 -8.727 1 97.81 118 ASP B N 1
ATOM 2911 C CA . ASP B 1 118 ? 15.094 -16.484 -8.797 1 97.81 118 ASP B CA 1
ATOM 2912 C C . ASP B 1 118 ? 14.555 -15.227 -8.117 1 97.81 118 ASP B C 1
ATOM 2914 O O . ASP B 1 118 ? 15.273 -14.555 -7.379 1 97.81 118 ASP B O 1
ATOM 2918 N N . CYS B 1 119 ? 13.32 -14.883 -8.352 1 97.56 119 CYS B N 1
ATOM 2919 C CA . CYS B 1 119 ? 12.68 -13.719 -7.742 1 97.56 119 CYS B CA 1
ATOM 29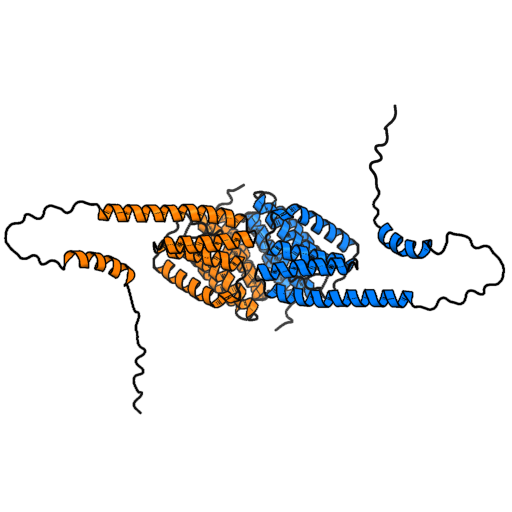20 C C . CYS B 1 119 ? 12.641 -13.852 -6.227 1 97.56 119 CYS B C 1
ATOM 2922 O O . CYS B 1 119 ? 12.922 -12.891 -5.508 1 97.56 119 CYS B O 1
ATOM 2924 N N . LEU B 1 120 ? 12.305 -15.047 -5.797 1 97.44 120 LEU B N 1
ATOM 2925 C CA . LEU B 1 120 ? 12.195 -15.297 -4.363 1 97.44 120 LEU B CA 1
ATOM 2926 C C . LEU B 1 120 ? 13.562 -15.195 -3.691 1 97.44 120 LEU B C 1
ATOM 2928 O O . LEU B 1 120 ? 13.672 -14.672 -2.58 1 97.44 120 LEU B O 1
ATOM 2932 N N . GLN B 1 121 ? 14.531 -15.68 -4.34 1 97.12 121 GLN B N 1
ATOM 2933 C CA . GLN B 1 121 ? 15.891 -15.578 -3.809 1 97.12 121 GLN B CA 1
ATOM 2934 C C . GLN B 1 121 ? 16.344 -14.125 -3.732 1 97.12 121 GLN B C 1
ATOM 2936 O O . GLN B 1 121 ? 16.969 -13.711 -2.752 1 97.12 121 GLN B O 1
ATOM 2941 N N . GLU B 1 122 ? 16.078 -13.398 -4.75 1 96.62 122 GLU B N 1
ATOM 2942 C CA . GLU B 1 122 ? 16.406 -11.977 -4.738 1 96.62 122 GLU B CA 1
ATOM 2943 C C . GLU B 1 122 ? 15.672 -11.25 -3.617 1 96.62 122 GLU B C 1
ATOM 2945 O O . GLU B 1 122 ? 16.25 -10.422 -2.916 1 96.62 122 GLU B O 1
ATOM 2950 N N . ALA B 1 123 ? 14.367 -11.531 -3.479 1 95.88 123 ALA B N 1
ATOM 2951 C CA . ALA B 1 123 ? 13.562 -10.914 -2.428 1 95.88 123 ALA B CA 1
ATOM 2952 C C . ALA B 1 123 ? 14.117 -11.25 -1.045 1 95.88 123 ALA B C 1
ATOM 2954 O O . ALA B 1 123 ? 14.078 -10.414 -0.135 1 95.88 123 ALA B O 1
ATOM 2955 N N . GLU B 1 124 ? 14.578 -12.445 -0.898 1 93.88 124 GLU B N 1
ATOM 2956 C CA . GLU B 1 124 ? 15.141 -12.883 0.377 1 93.88 124 GLU B CA 1
ATOM 2957 C C . GLU B 1 124 ? 16.344 -12.031 0.78 1 93.88 124 GLU B C 1
ATOM 2959 O O . GLU B 1 124 ? 16.562 -11.789 1.968 1 93.88 124 GLU B O 1
ATOM 2964 N N . GLN B 1 125 ? 17.047 -11.57 -0.176 1 93.88 125 GLN B N 1
ATOM 2965 C CA . GLN B 1 125 ? 18.188 -10.711 0.087 1 93.88 125 GLN B CA 1
ATOM 2966 C C . GLN B 1 125 ? 17.75 -9.328 0.559 1 93.88 125 GLN B C 1
ATOM 2968 O O . GLN B 1 125 ? 18.547 -8.578 1.127 1 93.88 125 GLN B O 1
ATOM 2973 N N . LEU B 1 126 ? 16.531 -9.023 0.344 1 92.56 126 LEU B N 1
ATOM 2974 C CA . LEU B 1 126 ? 15.984 -7.727 0.729 1 92.56 126 LEU B CA 1
ATOM 2975 C C . LEU B 1 126 ? 15.102 -7.852 1.971 1 92.56 126 LEU B C 1
ATOM 2977 O O . LEU B 1 126 ? 14.258 -6.992 2.229 1 92.56 126 LEU B O 1
ATOM 2981 N N . ASP B 1 127 ? 15.273 -8.836 2.738 1 88.5 127 ASP B N 1
ATOM 2982 C CA . ASP B 1 127 ? 14.438 -9.164 3.889 1 88.5 127 ASP B CA 1
ATOM 2983 C C . ASP B 1 127 ? 14.445 -8.023 4.91 1 88.5 127 ASP B C 1
ATOM 2985 O O . ASP B 1 127 ? 13.43 -7.75 5.551 1 88.5 127 ASP B O 1
ATOM 2989 N N . SER B 1 128 ? 15.562 -7.375 4.977 1 85.81 128 SER B N 1
ATOM 2990 C CA . SER B 1 128 ? 15.727 -6.332 5.988 1 85.81 128 SER B CA 1
ATOM 2991 C C . SER B 1 128 ? 14.82 -5.141 5.699 1 85.81 128 SER B C 1
ATOM 2993 O O . SER B 1 128 ? 14.5 -4.363 6.602 1 85.81 128 SER B O 1
ATOM 2995 N N . VAL B 1 129 ? 14.383 -5.012 4.496 1 87.75 129 VAL B N 1
ATOM 2996 C CA . VAL B 1 129 ? 13.586 -3.842 4.148 1 87.75 129 VAL B CA 1
ATOM 2997 C C . VAL B 1 129 ? 12.109 -4.227 4.051 1 87.75 129 VAL B C 1
ATOM 2999 O O . VAL B 1 129 ? 11.242 -3.361 3.898 1 87.75 129 VAL B O 1
ATOM 3002 N N . MET B 1 130 ? 11.773 -5.496 4.266 1 92.19 130 MET B N 1
ATOM 3003 C CA . MET B 1 130 ? 10.391 -5.926 4.133 1 92.19 130 MET B CA 1
ATOM 3004 C C . MET B 1 130 ? 9.586 -5.566 5.375 1 92.19 130 MET B C 1
ATOM 3006 O O . MET B 1 130 ? 9.961 -5.918 6.492 1 92.19 130 MET B O 1
ATOM 3010 N N . ASP B 1 131 ? 8.57 -4.895 5.125 1 93.75 131 ASP B N 1
ATOM 3011 C CA . ASP B 1 131 ? 7.617 -4.711 6.219 1 93.75 131 ASP B CA 1
ATOM 3012 C C . ASP B 1 131 ? 6.77 -5.965 6.426 1 93.75 131 ASP B C 1
ATOM 3014 O O . ASP B 1 131 ? 6.949 -6.965 5.727 1 93.75 131 ASP B O 1
ATOM 3018 N N . ILE B 1 132 ? 5.898 -5.938 7.344 1 95.19 132 ILE B N 1
ATOM 3019 C CA . ILE B 1 132 ? 5.145 -7.105 7.781 1 95.19 132 ILE B CA 1
ATOM 3020 C C . ILE B 1 132 ? 4.281 -7.625 6.633 1 95.19 132 ILE B C 1
ATOM 3022 O O . ILE B 1 132 ? 4.121 -8.836 6.469 1 95.19 132 ILE B O 1
ATOM 3026 N N . ARG B 1 133 ? 3.697 -6.746 5.891 1 94.62 133 ARG B N 1
ATOM 3027 C CA . ARG B 1 133 ? 2.834 -7.184 4.801 1 94.62 133 ARG B CA 1
ATOM 3028 C C . ARG B 1 133 ? 3.648 -7.824 3.684 1 94.62 133 ARG B C 1
ATOM 3030 O O . ARG B 1 133 ? 3.254 -8.852 3.133 1 94.62 133 ARG B O 1
ATOM 3037 N N . ARG B 1 134 ? 4.777 -7.188 3.387 1 94.5 134 ARG B N 1
ATOM 3038 C CA . ARG B 1 134 ? 5.641 -7.73 2.344 1 94.5 134 ARG B CA 1
ATOM 3039 C C . ARG B 1 134 ? 6.184 -9.102 2.736 1 94.5 134 ARG B C 1
ATOM 3041 O O . ARG B 1 134 ? 6.277 -10 1.9 1 94.5 134 ARG B O 1
ATOM 3048 N N . ARG B 1 135 ? 6.516 -9.211 3.918 1 95.56 135 ARG B N 1
ATOM 3049 C CA . ARG B 1 135 ? 6.988 -10.5 4.406 1 95.56 135 ARG B CA 1
ATOM 3050 C C . ARG B 1 135 ? 5.887 -11.555 4.328 1 95.56 135 ARG B C 1
ATOM 3052 O O . ARG B 1 135 ? 6.148 -12.711 3.98 1 95.56 135 ARG B O 1
ATOM 3059 N N . MET B 1 136 ? 4.691 -11.133 4.688 1 96.56 136 MET B N 1
ATOM 3060 C CA . MET B 1 136 ? 3.545 -12.031 4.555 1 96.56 136 MET B CA 1
ATOM 3061 C C . MET B 1 136 ? 3.4 -12.523 3.119 1 96.56 136 MET B C 1
ATOM 3063 O O . MET B 1 136 ? 3.25 -13.719 2.883 1 96.56 136 MET B O 1
ATOM 3067 N N . HIS B 1 137 ? 3.459 -11.562 2.121 1 96.06 137 HIS B N 1
ATOM 3068 C CA . HIS B 1 137 ? 3.344 -11.914 0.709 1 96.06 137 HIS B CA 1
ATOM 3069 C C . HIS B 1 137 ? 4.484 -12.82 0.273 1 96.06 137 HIS B C 1
ATOM 3071 O O . HIS B 1 137 ? 4.281 -13.75 -0.517 1 96.06 137 HIS B O 1
ATOM 3077 N N . PHE B 1 138 ? 5.645 -12.547 0.797 1 96.12 138 PHE B N 1
ATOM 3078 C CA . PHE B 1 138 ? 6.828 -13.344 0.488 1 96.12 138 PHE B CA 1
ATOM 3079 C C . PHE B 1 138 ? 6.633 -14.789 0.924 1 96.12 138 PHE B C 1
ATOM 3081 O O . PHE B 1 138 ? 6.887 -15.711 0.151 1 96.12 138 PHE B O 1
ATOM 3088 N N . TYR B 1 139 ? 6.145 -14.984 2.109 1 97.19 139 TYR B N 1
ATOM 3089 C CA . TYR B 1 139 ? 5.914 -16.328 2.617 1 97.19 139 TYR B CA 1
ATOM 3090 C C . TYR B 1 139 ? 4.797 -17.031 1.848 1 97.19 139 TYR B C 1
ATOM 3092 O O . TYR B 1 139 ? 4.859 -18.234 1.595 1 97.19 139 TYR B O 1
ATOM 3100 N N . ARG B 1 140 ? 3.811 -16.25 1.5 1 96.75 140 ARG B N 1
ATOM 3101 C CA . ARG B 1 140 ? 2.723 -16.812 0.7 1 96.75 140 ARG B CA 1
ATOM 3102 C C . ARG B 1 140 ? 3.232 -17.312 -0.647 1 96.75 140 ARG B C 1
ATOM 3104 O O . ARG B 1 140 ? 2.855 -18.391 -1.096 1 96.75 140 ARG B O 1
ATOM 3111 N N . ALA B 1 141 ? 4.023 -16.5 -1.279 1 96.44 141 ALA B N 1
ATOM 3112 C CA . ALA B 1 141 ? 4.594 -16.891 -2.57 1 96.44 141 ALA B CA 1
ATOM 3113 C C . ALA B 1 141 ? 5.508 -18.094 -2.43 1 96.44 141 ALA B C 1
ATOM 3115 O O . ALA B 1 141 ? 5.488 -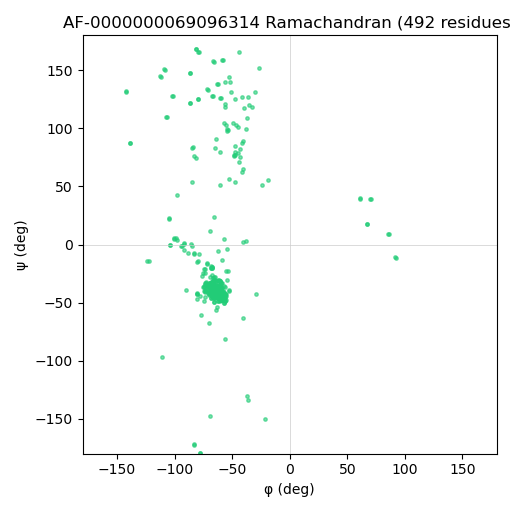19 -3.271 1 96.44 141 ALA B O 1
ATOM 3116 N N . ARG B 1 142 ? 6.309 -18.109 -1.383 1 96.5 142 ARG B N 1
ATOM 3117 C CA . ARG B 1 142 ? 7.168 -19.266 -1.122 1 96.5 142 ARG B CA 1
ATOM 3118 C C . ARG B 1 142 ? 6.344 -20.531 -0.94 1 96.5 142 ARG B C 1
ATOM 3120 O O . ARG B 1 142 ? 6.734 -21.609 -1.407 1 96.5 142 ARG B O 1
ATOM 3127 N N . ALA B 1 143 ? 5.273 -20.406 -0.244 1 96.38 143 ALA B N 1
ATOM 3128 C CA . ALA B 1 143 ? 4.383 -21.547 -0.042 1 96.38 143 ALA B CA 1
ATOM 3129 C C . ALA B 1 143 ? 3.898 -22.094 -1.376 1 96.38 143 ALA B C 1
ATOM 3131 O O . ALA B 1 143 ? 3.926 -23.312 -1.593 1 96.38 143 ALA B O 1
ATOM 3132 N N . LYS B 1 144 ? 3.453 -21.234 -2.248 1 96.12 144 LYS B N 1
ATOM 3133 C CA . LYS B 1 144 ? 2.957 -21.656 -3.555 1 96.12 144 LYS B CA 1
ATOM 3134 C C . LYS B 1 144 ? 4.062 -22.312 -4.375 1 96.12 144 LYS B C 1
ATOM 3136 O O . LYS B 1 144 ? 3.824 -23.312 -5.066 1 96.12 144 LYS B O 1
ATOM 3141 N N . TYR B 1 145 ? 5.188 -21.719 -4.301 1 96.88 145 TYR B N 1
ATOM 3142 C CA . TYR B 1 145 ? 6.328 -22.312 -4.996 1 96.88 145 TYR B CA 1
ATOM 3143 C C . TYR B 1 145 ? 6.582 -23.734 -4.531 1 96.88 145 TYR B C 1
ATOM 3145 O O . TYR B 1 145 ? 6.691 -24.656 -5.348 1 96.88 145 TYR B O 1
ATOM 3153 N N . HIS B 1 146 ? 6.656 -23.906 -3.242 1 95.81 146 HIS B N 1
ATOM 3154 C CA . HIS B 1 146 ? 6.895 -25.234 -2.684 1 95.81 146 HIS B CA 1
ATOM 3155 C C . HIS B 1 146 ? 5.734 -26.188 -2.99 1 95.81 146 HIS B C 1
ATOM 3157 O O . HIS B 1 146 ? 5.938 -27.375 -3.172 1 95.81 146 HIS B O 1
ATOM 3163 N N . ASN B 1 147 ? 4.559 -25.641 -3.09 1 93.94 147 ASN B N 1
ATOM 3164 C CA . ASN B 1 147 ? 3.41 -26.453 -3.469 1 93.94 147 ASN B CA 1
ATOM 3165 C C . ASN B 1 147 ? 3.559 -27.016 -4.883 1 93.94 147 ASN B C 1
ATOM 3167 O O . ASN B 1 147 ? 3.238 -28.172 -5.133 1 93.94 147 ASN B O 1
ATOM 3171 N N . HIS B 1 148 ? 4 -26.203 -5.773 1 93.25 148 HIS B N 1
ATOM 3172 C CA . HIS B 1 148 ? 4.258 -26.641 -7.141 1 93.25 148 HIS B CA 1
ATOM 3173 C C . HIS B 1 148 ? 5.312 -27.75 -7.176 1 93.25 148 HIS B C 1
ATOM 3175 O O . HIS B 1 148 ? 5.273 -28.625 -8.039 1 93.25 148 HIS B O 1
ATOM 3181 N N . GLN B 1 149 ? 6.215 -27.656 -6.203 1 91.88 149 GLN B N 1
ATOM 3182 C CA . GLN B 1 149 ? 7.289 -28.641 -6.121 1 91.88 149 GLN B CA 1
ATOM 3183 C C . GLN B 1 149 ? 6.84 -29.875 -5.348 1 91.88 149 GLN B C 1
ATOM 3185 O O . GLN B 1 149 ? 7.641 -30.781 -5.086 1 91.88 149 GLN B O 1
ATOM 3190 N N . LYS B 1 150 ? 5.578 -29.875 -4.879 1 89.62 150 LYS B N 1
ATOM 3191 C CA . LYS B 1 150 ? 4.957 -30.984 -4.137 1 89.62 150 LYS B CA 1
ATOM 3192 C C . LYS B 1 150 ? 5.625 -31.172 -2.777 1 89.62 150 LYS B C 1
ATOM 3194 O O . LYS B 1 150 ? 5.652 -32.281 -2.244 1 89.62 150 LYS B O 1
ATOM 3199 N N . ASN B 1 151 ? 6.367 -30.109 -2.348 1 91.62 151 ASN B N 1
ATOM 3200 C CA . ASN B 1 151 ? 6.82 -30.062 -0.962 1 91.62 151 ASN B CA 1
ATOM 3201 C C . ASN B 1 151 ? 5.734 -29.516 -0.04 1 91.62 151 ASN B C 1
ATOM 3203 O O . ASN B 1 151 ? 5.855 -28.406 0.481 1 91.62 151 ASN B O 1
ATOM 3207 N N . TYR B 1 152 ? 4.766 -30.281 0.261 1 89.56 152 TYR B N 1
ATOM 3208 C CA . TYR B 1 152 ? 3.516 -29.828 0.86 1 89.56 152 TYR B CA 1
ATOM 3209 C C . TYR B 1 152 ? 3.727 -29.406 2.309 1 89.56 152 TYR B C 1
ATOM 3211 O O . TYR B 1 152 ? 3.18 -28.391 2.756 1 89.56 152 TYR B O 1
ATOM 3219 N N . LYS B 1 153 ? 4.535 -30.172 3.078 1 88.81 153 LYS B N 1
ATOM 3220 C CA . LYS B 1 153 ? 4.773 -29.828 4.477 1 88.81 153 LYS B CA 1
ATOM 3221 C C . LYS B 1 153 ? 5.418 -28.453 4.602 1 88.81 153 LYS B C 1
ATOM 3223 O O . LYS B 1 153 ? 4.992 -27.625 5.418 1 88.81 153 LYS B O 1
ATOM 3228 N N . ILE B 1 154 ? 6.434 -28.266 3.797 1 93.69 154 ILE B N 1
ATOM 3229 C CA . ILE B 1 154 ? 7.121 -26.984 3.785 1 93.69 154 ILE B CA 1
ATOM 3230 C C . ILE B 1 154 ? 6.16 -25.891 3.326 1 93.69 154 ILE B C 1
ATOM 3232 O O . ILE B 1 154 ? 6.152 -24.781 3.879 1 93.69 154 ILE B O 1
ATOM 3236 N N . SER B 1 155 ? 5.344 -26.188 2.338 1 95.56 155 SER B N 1
ATOM 3237 C CA . SER B 1 155 ? 4.352 -25.266 1.802 1 95.56 155 SER B CA 1
ATOM 3238 C C . SER B 1 155 ? 3.383 -24.797 2.885 1 95.56 155 SER B C 1
ATOM 3240 O O . SER B 1 155 ? 3.166 -23.594 3.062 1 95.56 155 SER B O 1
ATOM 3242 N N . VAL B 1 156 ? 2.885 -25.734 3.625 1 93.25 156 VAL B N 1
ATOM 3243 C CA . VAL B 1 156 ? 1.92 -25.422 4.676 1 93.25 156 VAL B CA 1
ATOM 3244 C C . VAL B 1 156 ? 2.598 -24.609 5.777 1 93.25 156 VAL B C 1
ATOM 3246 O O . VAL B 1 156 ? 2.004 -23.672 6.328 1 93.25 156 VAL B O 1
ATOM 3249 N N . GLY B 1 157 ? 3.834 -24.969 6.078 1 93.94 157 GLY B N 1
ATOM 3250 C CA . GLY B 1 157 ? 4.582 -24.203 7.059 1 93.94 157 GLY B CA 1
ATOM 3251 C C . GLY B 1 157 ? 4.691 -22.734 6.703 1 93.94 157 GLY B C 1
ATOM 3252 O O . GLY B 1 157 ? 4.488 -21.859 7.559 1 93.94 157 GLY B O 1
ATOM 3253 N N . PHE B 1 158 ? 5.004 -22.453 5.477 1 96.25 158 PHE B N 1
ATOM 3254 C CA . PHE B 1 158 ? 5.121 -21.062 5.031 1 96.25 158 PHE B CA 1
ATOM 3255 C C . PHE B 1 158 ? 3.768 -20.375 5.074 1 96.25 158 PHE B C 1
ATOM 3257 O O . PHE B 1 158 ? 3.688 -19.172 5.367 1 96.25 158 PHE B O 1
ATOM 3264 N N . LEU B 1 159 ? 2.676 -21.047 4.789 1 96.31 159 LEU B N 1
ATOM 3265 C CA . LEU B 1 159 ? 1.347 -20.453 4.859 1 96.31 159 LEU B CA 1
ATOM 3266 C C . LEU B 1 159 ? 0.993 -20.094 6.297 1 96.31 159 LEU B C 1
ATOM 3268 O O . LEU B 1 159 ? 0.366 -19.047 6.543 1 96.31 159 LEU B O 1
ATOM 3272 N N . GLU B 1 160 ? 1.381 -20.953 7.199 1 95.25 160 GLU B N 1
ATOM 3273 C CA . GLU B 1 160 ? 1.113 -20.688 8.609 1 95.25 160 GLU B CA 1
ATOM 3274 C C . GLU B 1 160 ? 1.861 -19.438 9.078 1 95.25 160 GLU B C 1
ATOM 3276 O O . GLU B 1 160 ? 1.314 -18.625 9.828 1 95.25 160 GLU B O 1
ATOM 3281 N N . GLU B 1 161 ? 3.119 -19.344 8.656 1 96.31 161 GLU B N 1
ATOM 3282 C CA . GLU B 1 161 ? 3.879 -18.141 8.977 1 96.31 161 GLU B CA 1
ATOM 3283 C C . GLU B 1 161 ? 3.221 -16.906 8.375 1 96.31 161 GLU B C 1
ATOM 3285 O O . GLU B 1 161 ? 3.125 -15.859 9.039 1 96.31 161 GLU B O 1
ATOM 3290 N N . ALA B 1 162 ? 2.803 -16.969 7.133 1 97 162 ALA B N 1
ATOM 3291 C CA . ALA B 1 162 ? 2.115 -15.867 6.477 1 97 162 ALA B CA 1
ATOM 3292 C C . ALA B 1 162 ? 0.837 -15.492 7.223 1 97 162 ALA B C 1
ATOM 3294 O O . ALA B 1 162 ? 0.522 -14.312 7.383 1 97 162 ALA B O 1
ATOM 3295 N N . LEU B 1 163 ? 0.113 -16.516 7.66 1 96.56 163 LEU B N 1
ATOM 3296 C CA . LEU B 1 163 ? -1.137 -16.297 8.383 1 96.56 163 LEU B CA 1
ATOM 3297 C C . LEU B 1 163 ? -0.886 -15.562 9.695 1 96.56 163 LEU B C 1
ATOM 3299 O O . LEU B 1 163 ? -1.657 -14.68 10.078 1 96.56 163 LEU B O 1
ATOM 3303 N N . GLU B 1 164 ? 0.132 -15.953 10.398 1 96.31 164 GLU B N 1
ATOM 3304 C CA . GLU B 1 164 ? 0.486 -15.273 11.641 1 96.31 164 GLU B CA 1
ATOM 3305 C C . GLU B 1 164 ? 0.783 -13.797 11.391 1 96.31 164 GLU B C 1
ATOM 3307 O O . GLU B 1 164 ? 0.366 -12.93 12.164 1 96.31 164 GLU B O 1
ATOM 3312 N N . LEU B 1 165 ? 1.495 -13.516 10.367 1 96.62 165 LEU B N 1
ATOM 3313 C CA . LEU B 1 165 ? 1.81 -12.133 10.023 1 96.62 165 LEU B CA 1
ATOM 3314 C C . LEU B 1 165 ? 0.548 -11.367 9.641 1 96.62 165 LEU B C 1
ATOM 3316 O O . LEU B 1 165 ? 0.408 -10.188 9.969 1 96.62 165 LEU B O 1
ATOM 3320 N N . ALA B 1 166 ? -0.371 -12.039 8.891 1 96.31 166 ALA B N 1
ATOM 3321 C CA . ALA B 1 166 ? -1.634 -11.406 8.523 1 96.31 166 ALA B CA 1
ATOM 3322 C C . ALA B 1 166 ? -2.43 -11.008 9.766 1 96.31 166 ALA B C 1
ATOM 3324 O O . ALA B 1 166 ? -3.021 -9.922 9.812 1 96.31 166 ALA B O 1
ATOM 3325 N N . LYS B 1 167 ? -2.41 -11.883 10.766 1 94 167 LYS B N 1
ATOM 3326 C CA . LYS B 1 167 ? -3.094 -11.602 12.023 1 94 167 LYS B CA 1
ATOM 3327 C C . LYS B 1 167 ? -2.439 -10.438 12.758 1 94 167 LYS B C 1
ATOM 3329 O O . LYS B 1 167 ? -3.125 -9.523 13.219 1 94 167 LYS B O 1
ATOM 3334 N N . MET B 1 168 ? -1.138 -10.492 12.781 1 93.31 168 MET B N 1
ATOM 3335 C CA . MET B 1 168 ? -0.385 -9.453 13.469 1 93.31 168 MET B CA 1
ATOM 3336 C C . MET B 1 168 ? -0.619 -8.094 12.82 1 93.31 168 MET B C 1
ATOM 3338 O O . MET B 1 168 ? -0.699 -7.074 13.508 1 93.31 168 MET B O 1
ATOM 3342 N N . GLY B 1 169 ? -0.648 -8.062 11.539 1 95.62 169 GLY B N 1
ATOM 3343 C CA . GLY B 1 169 ? -0.828 -6.816 10.812 1 95.62 169 GLY B CA 1
ATOM 3344 C C . GLY B 1 169 ? -2.283 -6.41 10.68 1 95.62 169 GLY B C 1
ATOM 3345 O O . GLY B 1 169 ? -2.586 -5.324 10.172 1 95.62 169 GLY B O 1
ATOM 3346 N N . SER B 1 170 ? -3.266 -7.27 11.07 1 92.75 170 SER B N 1
ATOM 3347 C CA . SER B 1 170 ? -4.703 -7.07 10.922 1 92.75 170 SER B CA 1
ATOM 3348 C C . SER B 1 170 ? -5.098 -6.941 9.453 1 92.75 170 SER B C 1
ATOM 3350 O O . SER B 1 170 ? -5.832 -6.023 9.078 1 92.75 170 SER B O 1
ATOM 3352 N N . PHE B 1 171 ? -4.449 -7.766 8.633 1 93.25 171 PHE B N 1
ATOM 3353 C CA . PHE B 1 171 ? -4.816 -7.832 7.223 1 93.25 171 PHE B CA 1
ATOM 3354 C C . PHE B 1 171 ? -5.988 -8.789 7.012 1 93.25 171 PHE B C 1
ATOM 3356 O O . PHE B 1 171 ? -5.809 -9.898 6.504 1 93.25 171 PHE B O 1
ATOM 3363 N N . HIS B 1 172 ? -7.129 -8.359 7.188 1 88.06 172 HIS B N 1
ATOM 3364 C CA . HIS B 1 172 ? -8.305 -9.211 7.32 1 88.06 172 HIS B CA 1
ATOM 3365 C C . HIS B 1 172 ? -8.617 -9.93 6.012 1 88.06 172 HIS B C 1
ATOM 3367 O O . HIS B 1 172 ? -8.961 -11.117 6.016 1 88.06 172 HIS B O 1
ATOM 3373 N N . HIS B 1 173 ? -8.5 -9.18 4.961 1 87.5 173 HIS B N 1
ATOM 3374 C CA . HIS B 1 173 ? -8.75 -9.797 3.662 1 87.5 173 HIS B CA 1
ATOM 3375 C C . HIS B 1 173 ? -7.754 -10.914 3.385 1 87.5 173 HIS B C 1
ATOM 3377 O O . HIS B 1 173 ? -8.141 -12.023 2.998 1 87.5 173 HIS B O 1
ATOM 3383 N N . ASP B 1 174 ? -6.516 -10.672 3.652 1 91.38 174 ASP B N 1
ATOM 3384 C CA . ASP B 1 174 ? -5.465 -11.664 3.436 1 91.38 174 ASP B CA 1
ATOM 3385 C C . ASP B 1 174 ? -5.637 -12.859 4.371 1 91.38 174 ASP B C 1
ATOM 3387 O O . ASP B 1 174 ? -5.391 -14 3.977 1 91.38 174 ASP B O 1
ATOM 3391 N N . GLU B 1 175 ? -6.012 -12.539 5.559 1 92.25 175 GLU B N 1
ATOM 3392 C CA . GLU B 1 175 ? -6.219 -13.602 6.539 1 92.25 175 GLU B CA 1
ATOM 3393 C C . GLU B 1 175 ? -7.238 -14.617 6.043 1 92.25 175 GLU B C 1
ATOM 3395 O O . GLU B 1 175 ? -7.008 -15.828 6.129 1 92.25 175 GLU B O 1
ATOM 3400 N N . LYS B 1 176 ? -8.289 -14.094 5.512 1 89.44 176 LYS B N 1
ATOM 3401 C CA . LYS B 1 176 ? -9.336 -14.969 4.996 1 89.44 176 LYS B CA 1
ATOM 3402 C C . LYS B 1 176 ? -8.82 -15.852 3.865 1 89.44 176 LYS B C 1
ATOM 3404 O O . LYS B 1 176 ? -9.094 -17.047 3.824 1 89.44 176 LYS B O 1
ATOM 3409 N N . ILE B 1 177 ? -8.102 -15.242 2.994 1 90.06 177 ILE B N 1
ATOM 3410 C CA . ILE B 1 177 ? -7.555 -15.969 1.853 1 90.06 177 ILE B CA 1
ATOM 3411 C C . ILE B 1 177 ? -6.555 -17.016 2.336 1 90.06 177 ILE B C 1
ATOM 3413 O O . ILE B 1 177 ? -6.566 -18.156 1.869 1 90.06 177 ILE B O 1
ATOM 3417 N N . LEU B 1 178 ? -5.715 -16.656 3.275 1 93.69 178 LEU B N 1
ATOM 3418 C CA . LEU B 1 178 ? -4.672 -17.547 3.775 1 93.69 178 LEU B CA 1
ATOM 3419 C C . LEU B 1 178 ? -5.277 -18.734 4.516 1 93.69 178 LEU B C 1
ATOM 3421 O O . LEU B 1 178 ? -4.773 -19.859 4.422 1 93.69 178 LEU B O 1
ATOM 3425 N N . ILE B 1 179 ? -6.305 -18.531 5.191 1 92.19 179 ILE B N 1
ATOM 3426 C CA . ILE B 1 179 ? -6.996 -19.625 5.883 1 92.19 179 ILE B CA 1
ATOM 3427 C C . ILE B 1 179 ? -7.512 -20.625 4.863 1 92.19 179 ILE B C 1
ATOM 3429 O O . ILE B 1 179 ? -7.352 -21.844 5.047 1 92.19 179 ILE B O 1
ATOM 3433 N N . GLN B 1 180 ? -8.094 -20.125 3.82 1 90.12 180 GLN B N 1
ATOM 3434 C CA . GLN B 1 180 ? -8.586 -21 2.76 1 90.12 180 GLN B CA 1
ATOM 3435 C C . GLN B 1 180 ? -7.438 -21.766 2.111 1 90.12 180 GLN B C 1
ATOM 3437 O O . GLN B 1 180 ? -7.574 -22.953 1.818 1 90.12 180 GLN B O 1
ATOM 3442 N N . GLN B 1 181 ? -6.379 -21.141 1.886 1 89.88 181 GLN B N 1
ATOM 3443 C CA . GLN B 1 181 ? -5.223 -21.766 1.262 1 89.88 181 GLN B CA 1
ATOM 3444 C C . GLN B 1 181 ? -4.621 -22.844 2.168 1 89.88 181 GLN B C 1
ATOM 3446 O O . GLN B 1 181 ? -4.199 -23.906 1.694 1 89.88 181 GLN B O 1
ATOM 3451 N N . CYS B 1 182 ? -4.527 -22.5 3.434 1 88.81 182 CYS B N 1
ATOM 3452 C CA . CYS B 1 182 ? -4.035 -23.484 4.383 1 88.81 182 CYS B CA 1
ATOM 3453 C C . CYS B 1 182 ? -4.875 -24.766 4.332 1 88.81 182 CYS B C 1
ATOM 3455 O O . CYS B 1 182 ? -4.332 -25.875 4.305 1 88.81 182 CYS B O 1
ATOM 3457 N N . SER B 1 183 ? -6.152 -24.578 4.246 1 86.88 183 SER B N 1
ATOM 3458 C CA . SER B 1 183 ? -7.051 -25.734 4.164 1 86.88 183 SER B CA 1
ATOM 3459 C C . SER B 1 183 ? -6.836 -26.516 2.871 1 86.88 183 SER B C 1
ATOM 3461 O O . SER B 1 183 ? -6.781 -27.734 2.885 1 86.88 183 SER B O 1
ATOM 3463 N N . SER B 1 184 ? -6.746 -25.844 1.814 1 86.19 184 SER B N 1
ATOM 3464 C CA . SER B 1 184 ? -6.57 -26.469 0.512 1 86.19 184 SER B CA 1
ATOM 3465 C C . SER B 1 184 ? -5.227 -27.188 0.424 1 86.19 184 SER B C 1
ATOM 3467 O O . SER B 1 184 ? -5.152 -28.328 -0.061 1 86.19 184 SER B O 1
ATOM 3469 N N . PHE B 1 185 ? -4.215 -26.594 0.875 1 84.62 185 PHE B N 1
ATOM 3470 C CA . PHE B 1 185 ? -2.881 -27.172 0.787 1 84.62 185 PHE B CA 1
ATOM 3471 C C . PHE B 1 185 ? -2.744 -28.359 1.73 1 84.62 185 PHE B C 1
ATOM 3473 O O . PHE B 1 185 ? -2.074 -29.344 1.406 1 84.62 185 PHE B O 1
ATOM 3480 N N . SER B 1 186 ? -3.361 -28.266 2.83 1 79.62 186 SER B N 1
ATOM 3481 C CA . SER B 1 186 ? -3.346 -29.375 3.77 1 79.62 186 SER B CA 1
ATOM 3482 C C . SER B 1 186 ? -4.055 -30.594 3.191 1 79.62 186 SER B C 1
ATOM 3484 O O . SER B 1 186 ? -3.627 -31.734 3.408 1 79.62 186 SER B O 1
ATOM 3486 N N . ARG B 1 187 ? -5.078 -30.359 2.539 1 80.88 187 ARG B N 1
ATOM 3487 C CA . ARG B 1 187 ? -5.777 -31.469 1.882 1 80.88 187 ARG B CA 1
ATOM 3488 C C . ARG B 1 187 ? -4.895 -32.125 0.83 1 80.88 187 ARG B C 1
ATOM 3490 O O . ARG B 1 187 ? -4.867 -33.344 0.715 1 80.88 187 ARG B O 1
ATOM 3497 N N . SER B 1 188 ? -4.293 -31.312 0.114 1 74.31 188 SER B N 1
ATOM 3498 C CA . SER B 1 188 ? -3.375 -31.844 -0.889 1 74.31 188 SER B CA 1
ATOM 3499 C C . SER B 1 188 ? -2.27 -32.656 -0.242 1 74.31 188 SER B C 1
ATOM 3501 O O . SER B 1 188 ? -1.864 -33.688 -0.78 1 74.31 188 SER B O 1
ATOM 3503 N N . GLU B 1 189 ? -1.82 -32.219 0.865 1 73.56 189 GLU B N 1
ATOM 3504 C CA . GLU B 1 189 ? -0.798 -32.969 1.607 1 73.56 189 GLU B CA 1
ATOM 3505 C C . GLU B 1 189 ? -1.311 -34.312 2.051 1 73.56 189 GLU B C 1
ATOM 3507 O O . GLU B 1 189 ? -0.626 -35.344 1.877 1 73.56 189 GLU B O 1
ATOM 3512 N N . LYS B 1 190 ? -2.443 -34.25 2.496 1 73.88 190 LYS B N 1
ATOM 3513 C CA . LYS B 1 190 ? -3.045 -35.5 2.955 1 73.88 190 LYS B CA 1
ATOM 3514 C C . LYS B 1 190 ? -3.262 -36.469 1.795 1 73.88 190 LYS B C 1
ATOM 3516 O O . LYS B 1 190 ? -2.994 -37.656 1.917 1 73.88 190 LYS B O 1
ATOM 3521 N N . GLU B 1 191 ? -3.762 -36 0.755 1 72.62 191 GLU B N 1
ATOM 3522 C CA . GLU B 1 191 ? -3.986 -36.844 -0.425 1 72.62 191 GLU B CA 1
ATOM 3523 C C . GLU B 1 191 ? -2.674 -37.406 -0.956 1 72.62 191 GLU B C 1
ATOM 3525 O O . GLU B 1 191 ? -2.615 -38.562 -1.362 1 72.62 191 GLU B O 1
ATOM 3530 N N . ALA B 1 192 ? -1.709 -36.625 -0.862 1 67 192 ALA B N 1
ATOM 3531 C CA . ALA B 1 192 ? -0.396 -37.094 -1.321 1 67 192 ALA B CA 1
ATOM 3532 C C . ALA B 1 192 ? 0.167 -38.156 -0.405 1 67 192 ALA B C 1
ATOM 3534 O O . ALA B 1 192 ? 0.765 -39.125 -0.875 1 67 192 ALA B O 1
ATOM 3535 N N . ILE B 1 193 ? -0.077 -38 0.829 1 66.81 193 ILE B N 1
ATOM 3536 C CA . ILE B 1 193 ? 0.373 -39 1.813 1 66.81 193 ILE B CA 1
ATOM 3537 C C . ILE B 1 193 ? -0.4 -40.281 1.638 1 66.81 193 ILE B C 1
ATOM 3539 O O . ILE B 1 193 ? 0.185 -41.375 1.669 1 66.81 193 ILE B O 1
ATOM 3543 N N . GLU B 1 194 ? -1.684 -40.188 1.396 1 67.19 194 GLU B N 1
ATOM 3544 C CA . GLU B 1 194 ? -2.523 -41.375 1.191 1 67.19 194 GLU B CA 1
ATOM 3545 C C . GLU B 1 194 ? -2.139 -42.094 -0.088 1 67.19 194 GLU B C 1
ATOM 3547 O O . GLU B 1 194 ? -2.045 -43.344 -0.099 1 67.19 194 GLU B O 1
ATOM 3552 N N . HIS B 1 195 ? -1.948 -41.375 -1.121 1 65.94 195 HIS B N 1
ATOM 3553 C CA . HIS B 1 195 ? -1.541 -42 -2.383 1 65.94 195 HIS B CA 1
ATOM 3554 C C . HIS B 1 195 ? -0.186 -42.688 -2.252 1 65.94 195 HIS B C 1
ATOM 3556 O O . HIS B 1 195 ? 0.021 -43.75 -2.801 1 65.94 195 HIS B O 1
ATOM 3562 N N . ALA B 1 196 ? 0.636 -42.125 -1.51 1 60.81 196 ALA B N 1
ATOM 3563 C CA . ALA B 1 196 ? 1.952 -42.719 -1.271 1 60.81 196 ALA B CA 1
ATOM 3564 C C . ALA B 1 196 ? 1.842 -43.969 -0.434 1 60.81 196 ALA B C 1
ATOM 3566 O O . ALA B 1 196 ? 2.564 -44.938 -0.671 1 60.81 196 ALA B O 1
ATOM 3567 N N . THR B 1 197 ? 0.926 -43.969 0.416 1 61.31 197 THR B N 1
ATOM 3568 C CA . THR B 1 197 ? 0.702 -45.156 1.255 1 61.31 197 THR B CA 1
ATOM 3569 C C . THR B 1 197 ? 0.045 -46.25 0.453 1 61.31 197 THR B C 1
ATOM 3571 O O . THR B 1 197 ? 0.366 -47.438 0.641 1 61.31 197 THR B O 1
ATOM 3574 N N . GLU B 1 198 ? -0.849 -46 -0.484 1 57.88 198 GLU B N 1
ATOM 3575 C CA . GLU B 1 198 ? -1.496 -47 -1.337 1 57.88 198 GLU B CA 1
ATOM 3576 C C . GLU B 1 198 ? -0.493 -47.656 -2.287 1 57.88 198 GLU B C 1
ATOM 3578 O O . GLU B 1 198 ? -0.55 -48.844 -2.529 1 57.88 198 GLU B O 1
ATOM 3583 N N . ILE B 1 199 ? 0.344 -46.938 -2.805 1 52.28 199 ILE B N 1
ATOM 3584 C CA . ILE B 1 199 ? 1.379 -47.469 -3.68 1 52.28 199 ILE B CA 1
ATOM 3585 C C . ILE B 1 199 ? 2.27 -48.438 -2.895 1 52.28 199 ILE B C 1
ATOM 3587 O O . ILE B 1 199 ? 2.668 -49.5 -3.406 1 52.28 199 ILE B O 1
ATOM 3591 N N . VAL B 1 200 ? 2.416 -48.125 -1.698 1 50.25 200 VAL B N 1
ATOM 3592 C CA . VAL B 1 200 ? 3.223 -49.031 -0.871 1 50.25 200 VAL B CA 1
ATOM 3593 C C . VAL B 1 200 ? 2.428 -50.281 -0.536 1 50.25 200 VAL B C 1
ATOM 3595 O O . VAL B 1 200 ? 2.982 -51.375 -0.495 1 50.25 200 VAL B O 1
ATOM 3598 N N . ASN B 1 201 ? 1.096 -50.25 -0.53 1 46.97 201 ASN B N 1
ATOM 3599 C CA . ASN B 1 201 ? 0.279 -51.438 -0.21 1 46.97 201 ASN B CA 1
ATOM 3600 C C . ASN B 1 201 ? -0.082 -52.219 -1.464 1 46.97 201 ASN B C 1
ATOM 3602 O O . ASN B 1 201 ? -0.839 -53.188 -1.395 1 46.97 201 ASN B O 1
ATOM 3606 N N . GLU B 1 202 ? 0.184 -51.875 -2.676 1 42.34 202 GLU B N 1
ATOM 3607 C CA . GLU B 1 202 ? -0.071 -52.781 -3.799 1 42.34 202 GLU B CA 1
ATOM 3608 C C . GLU B 1 202 ? 0.647 -54.125 -3.613 1 42.34 202 GLU B C 1
ATOM 3610 O O . GLU B 1 202 ? 1.844 -54.156 -3.318 1 42.34 202 GLU B O 1
ATOM 3615 N N . PRO B 1 203 ? -0.067 -55.312 -3.572 1 39.81 203 PRO B N 1
ATOM 3616 C CA . PRO B 1 203 ? 0.475 -56.656 -3.35 1 39.81 203 PRO B CA 1
ATOM 3617 C C . PRO B 1 203 ? 1.64 -56.969 -4.281 1 39.81 203 PRO B C 1
ATOM 3619 O O . PRO B 1 203 ? 1.699 -56.469 -5.406 1 39.81 203 PRO B O 1
ATOM 3622 N N . GLU B 1 204 ? 2.773 -57.469 -3.861 1 39.03 204 GLU B N 1
ATOM 3623 C CA . GLU B 1 204 ? 3.869 -58.094 -4.602 1 39.03 204 GLU B CA 1
ATOM 3624 C C . GLU B 1 204 ? 3.354 -59.156 -5.551 1 39.03 204 GLU B C 1
ATOM 3626 O O . GLU B 1 204 ? 2.598 -60.031 -5.145 1 39.03 204 GLU B O 1
ATOM 3631 N N . TYR B 1 205 ? 3.203 -59.188 -6.777 1 32.44 205 TYR B N 1
ATOM 3632 C CA . TYR B 1 205 ? 3.057 -60.344 -7.664 1 32.44 205 TYR B CA 1
ATOM 3633 C C . TYR B 1 205 ? 3.93 -61.5 -7.203 1 32.44 205 TYR B C 1
ATOM 3635 O O . TYR B 1 205 ? 5.039 -61.281 -6.699 1 32.44 205 TYR B O 1
ATOM 3643 N N . SER B 1 206 ? 3.379 -62.781 -6.992 1 29.83 206 SER B N 1
ATOM 3644 C CA . SER B 1 206 ? 3.924 -64.125 -6.723 1 29.83 206 SER B CA 1
ATOM 3645 C C . SER B 1 206 ? 5.059 -64.438 -7.684 1 29.83 206 SER B C 1
ATOM 3647 O O . SER B 1 206 ? 4.824 -64.688 -8.867 1 29.83 206 SER B O 1
ATOM 3649 N N . VAL B 1 207 ? 6.25 -64 -7.617 1 30.56 207 VAL B N 1
ATOM 3650 C CA . VAL B 1 207 ? 7.379 -64.625 -8.297 1 30.56 207 VAL B CA 1
ATOM 3651 C C . VAL B 1 207 ? 7.465 -66.062 -7.906 1 30.56 207 VAL B C 1
ATOM 3653 O O . VAL B 1 207 ? 7.469 -66.438 -6.719 1 30.56 207 VAL B O 1
ATOM 3656 N N . ASP B 1 208 ? 7.043 -67.125 -8.711 1 29.66 208 ASP B N 1
ATOM 3657 C CA . ASP B 1 208 ? 7.34 -68.562 -8.766 1 29.66 208 ASP B CA 1
ATOM 3658 C C . ASP B 1 208 ? 8.781 -68.812 -8.352 1 29.66 208 ASP B C 1
ATOM 3660 O O . ASP B 1 208 ? 9.703 -68.125 -8.812 1 29.66 208 ASP B O 1
ATOM 3664 N N . THR B 1 209 ? 9.031 -69.625 -7.18 1 29.16 209 THR B N 1
ATOM 3665 C CA . THR B 1 209 ? 10.211 -70.062 -6.453 1 29.16 209 THR B CA 1
ATOM 3666 C C . THR B 1 209 ? 11.102 -70.938 -7.355 1 29.16 209 THR B C 1
ATOM 3668 O O . THR B 1 209 ? 11.984 -71.625 -6.875 1 29.16 209 THR B O 1
ATOM 3671 N N . GLY B 1 210 ? 10.891 -71.375 -8.562 1 26.56 210 GLY B N 1
ATOM 3672 C CA . GLY B 1 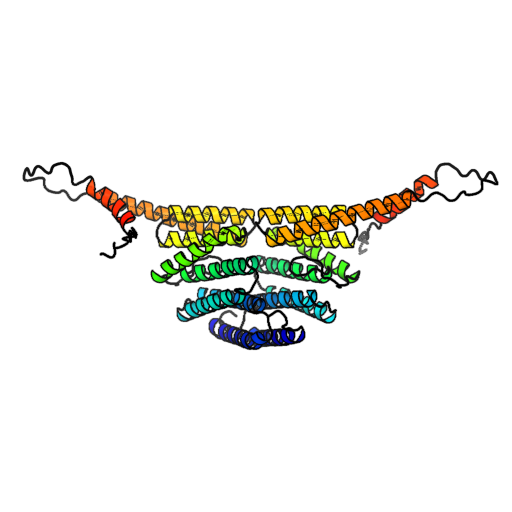210 ? 11.812 -72.438 -8.914 1 26.56 210 GLY B CA 1
ATOM 3673 C C . GLY B 1 210 ? 13.203 -72.25 -8.359 1 26.56 210 GLY B C 1
ATOM 3674 O O . GLY B 1 210 ? 13.57 -72.812 -7.34 1 26.56 210 GLY B O 1
ATOM 3675 N N . GLY B 1 211 ? 14.289 -72.438 -9.164 1 25.59 211 GLY B N 1
ATOM 3676 C CA . GLY B 1 211 ? 15.68 -72.75 -8.891 1 25.59 211 GLY B CA 1
ATOM 3677 C C . GLY B 1 211 ? 16.312 -71.812 -7.879 1 25.59 211 GLY B C 1
ATOM 3678 O O . GLY B 1 211 ? 15.797 -70.688 -7.637 1 25.59 211 GLY B O 1
ATOM 3679 N N . SER B 1 212 ? 17.25 -72.438 -6.859 1 26 212 SER B N 1
ATOM 3680 C CA . SER B 1 212 ? 17.969 -72 -5.66 1 26 212 SER B CA 1
ATOM 3681 C C . SER B 1 212 ? 18.516 -70.562 -5.812 1 26 212 SER B C 1
ATOM 3683 O O . SER B 1 212 ? 19.688 -70.312 -5.523 1 26 212 SER B O 1
ATOM 3685 N N . ARG B 1 213 ? 18.219 -70 -6.852 1 26.12 213 ARG B N 1
ATOM 3686 C CA . ARG B 1 213 ? 19.219 -68.875 -6.805 1 26.12 213 ARG B CA 1
ATOM 3687 C C . ARG B 1 213 ? 19.125 -68.125 -5.5 1 26.12 213 ARG B C 1
ATOM 3689 O O . ARG B 1 213 ? 18.016 -67.75 -5.066 1 26.12 213 ARG B O 1
ATOM 3696 N N . GLU B 1 214 ? 19.984 -68.375 -4.449 1 24.78 214 GLU B N 1
ATOM 3697 C CA . GLU B 1 214 ? 20.375 -67.688 -3.217 1 24.78 214 GLU B CA 1
ATOM 3698 C C . GLU B 1 214 ? 20.016 -66.188 -3.273 1 24.78 214 GLU B C 1
ATOM 3700 O O . GLU B 1 214 ? 20.672 -65.438 -3.984 1 24.78 214 GLU B O 1
ATOM 3705 N N . LEU B 1 215 ? 18.781 -66 -3.51 1 22.25 215 LEU B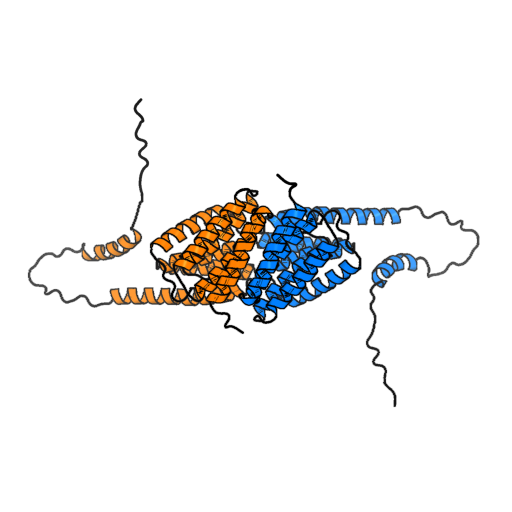 N 1
ATOM 3706 C CA . LEU B 1 215 ? 18.594 -64.562 -3.467 1 22.25 215 LEU B CA 1
ATOM 3707 C C . LEU B 1 215 ? 18.953 -63.969 -2.09 1 22.25 215 LEU B C 1
ATOM 3709 O O . LEU B 1 215 ? 18.328 -64.312 -1.092 1 22.25 215 LEU B O 1
ATOM 3713 N N . ASP B 1 216 ? 20.156 -63.75 -1.742 1 22.28 216 ASP B N 1
ATOM 3714 C CA . ASP B 1 216 ? 20.75 -63.062 -0.603 1 22.28 216 ASP B CA 1
ATOM 3715 C C . ASP B 1 216 ? 19.812 -62 -0.04 1 22.28 216 ASP B C 1
ATOM 3717 O O . ASP B 1 216 ? 18.922 -61.531 -0.742 1 22.28 216 ASP B O 1
ATOM 3721 N N . THR B 1 217 ? 19.766 -61.562 1.23 1 25.36 217 THR B N 1
ATOM 3722 C CA . THR B 1 217 ? 19.172 -60.719 2.268 1 25.36 217 THR B CA 1
ATOM 3723 C C . THR B 1 217 ? 18.844 -59.344 1.728 1 25.36 217 THR B C 1
ATOM 3725 O O . THR B 1 217 ? 17.844 -58.75 2.113 1 25.36 217 THR B O 1
ATOM 3728 N N . LYS B 1 218 ? 20 -58.594 1.293 1 28.59 218 LYS B N 1
ATOM 3729 C CA . LYS B 1 218 ? 20.562 -57.25 1.221 1 28.59 218 LYS B CA 1
ATOM 3730 C C . LYS B 1 218 ? 19.781 -56.375 0.233 1 28.59 218 LYS B C 1
ATOM 3732 O O . LYS B 1 218 ? 19.766 -55.156 0.355 1 28.59 218 LYS B O 1
ATOM 3737 N N . ASP B 1 219 ? 19.391 -56.906 -0.805 1 27.59 219 ASP B N 1
ATOM 3738 C CA . ASP B 1 219 ? 19.094 -56.094 -1.987 1 27.59 219 ASP B CA 1
ATOM 3739 C C . ASP B 1 219 ? 17.734 -55.406 -1.852 1 27.59 219 ASP B C 1
ATOM 3741 O O . ASP B 1 219 ? 17.547 -54.281 -2.355 1 27.59 219 ASP B O 1
ATOM 3745 N N . LEU B 1 220 ? 16.828 -56.125 -1.427 1 26.95 220 LEU B N 1
ATOM 3746 C CA . LEU B 1 220 ? 15.531 -55.531 -1.721 1 26.95 220 LEU B CA 1
ATOM 3747 C C . LEU B 1 220 ? 15.258 -54.344 -0.804 1 26.95 220 LEU B C 1
ATOM 3749 O O . LEU B 1 220 ? 14.617 -53.375 -1.215 1 26.95 220 LEU B O 1
ATOM 3753 N N . ASP B 1 221 ? 15.617 -54.469 0.412 1 29.16 221 ASP B N 1
ATOM 3754 C CA . ASP B 1 221 ? 15.219 -53.469 1.382 1 29.16 221 ASP B CA 1
ATOM 3755 C C . ASP B 1 221 ? 15.906 -52.125 1.089 1 29.16 221 ASP B C 1
ATOM 3757 O O . ASP B 1 221 ? 15.328 -51.062 1.311 1 29.16 221 ASP B O 1
ATOM 3761 N N . LYS B 1 222 ? 17.078 -52.188 0.441 1 30.03 222 LYS B N 1
ATOM 3762 C CA . LYS B 1 222 ? 17.969 -51.094 0.052 1 30.03 222 LYS B CA 1
ATOM 3763 C C . LYS B 1 222 ? 17.406 -50.312 -1.132 1 30.03 222 LYS B C 1
ATOM 3765 O O . LYS B 1 222 ? 17.562 -49.094 -1.21 1 30.03 222 LYS B O 1
ATOM 3770 N N . ARG B 1 223 ? 16.875 -50.938 -1.98 1 30.58 223 ARG B N 1
ATOM 3771 C CA . ARG B 1 223 ? 16.469 -50.281 -3.215 1 30.58 223 ARG B CA 1
ATOM 3772 C C . ARG B 1 223 ? 15.367 -49.25 -2.947 1 30.58 223 ARG B C 1
ATOM 3774 O O . ARG B 1 223 ? 15.398 -48.125 -3.486 1 30.58 223 ARG B O 1
ATOM 3781 N N . ALA B 1 224 ? 14.477 -49.625 -2.309 1 29.53 224 ALA B N 1
ATOM 3782 C CA . ALA B 1 224 ? 13.375 -48.719 -2.049 1 29.53 224 ALA B CA 1
ATOM 3783 C C . ALA B 1 224 ? 13.836 -47.531 -1.211 1 29.53 224 ALA B C 1
ATOM 3785 O O . ALA B 1 224 ? 13.414 -46.406 -1.447 1 29.53 224 ALA B O 1
ATOM 3786 N N . LEU B 1 225 ? 14.773 -47.688 -0.38 1 29.67 225 LEU B N 1
ATOM 3787 C CA . LEU B 1 225 ? 15.43 -46.531 0.242 1 29.67 225 LEU B CA 1
ATOM 3788 C C . LEU B 1 225 ? 16.203 -45.719 -0.793 1 29.67 225 LEU B C 1
ATOM 3790 O O . LEU B 1 225 ? 16.25 -44.5 -0.706 1 29.67 225 LEU B O 1
ATOM 3794 N N . GLU B 1 226 ? 16.672 -46.312 -1.795 1 30.11 226 GLU B N 1
ATOM 3795 C CA . GLU B 1 226 ? 17.359 -45.625 -2.889 1 30.11 226 GLU B CA 1
ATOM 3796 C C . GLU B 1 226 ? 16.375 -44.781 -3.697 1 30.11 226 GLU B C 1
ATOM 3798 O O . GLU B 1 226 ? 16.703 -43.656 -4.098 1 30.11 226 GLU B O 1
ATOM 3803 N N . VAL B 1 227 ? 15.312 -45.219 -3.916 1 30.7 227 VAL B N 1
ATOM 3804 C CA . VAL B 1 227 ? 14.422 -44.375 -4.715 1 30.7 227 VAL B CA 1
ATOM 3805 C C . VAL B 1 227 ? 14.07 -43.094 -3.938 1 30.7 227 VAL B C 1
ATOM 3807 O O . VAL B 1 227 ? 14.109 -42 -4.484 1 30.7 227 VAL B O 1
ATOM 3810 N N . ILE B 1 228 ? 13.672 -43.219 -2.746 1 30.36 228 ILE B N 1
ATOM 3811 C CA . ILE B 1 228 ? 13.344 -42.031 -1.949 1 30.36 228 ILE B CA 1
ATOM 3812 C C . ILE B 1 228 ? 14.602 -41.219 -1.685 1 30.36 228 ILE B C 1
ATOM 3814 O O . ILE B 1 228 ? 14.594 -39.969 -1.807 1 30.36 228 ILE B O 1
ATOM 3818 N N . ALA B 1 229 ? 15.594 -41.812 -1.397 1 27.53 229 ALA B N 1
ATOM 3819 C CA . ALA B 1 229 ? 16.844 -41.062 -1.324 1 27.53 229 ALA B CA 1
ATOM 3820 C C . ALA B 1 229 ? 17.188 -40.438 -2.672 1 27.53 229 ALA B C 1
ATOM 3822 O O . ALA B 1 229 ? 17.625 -39.281 -2.734 1 27.53 229 ALA B O 1
ATOM 3823 N N . ALA B 1 230 ? 16.953 -41.094 -3.691 1 27.44 230 ALA B N 1
ATOM 3824 C CA . ALA B 1 230 ? 17.188 -40.5 -5.008 1 27.44 230 ALA B CA 1
ATOM 3825 C C . ALA B 1 230 ? 16.266 -39.312 -5.25 1 27.44 230 ALA B C 1
ATOM 3827 O O . ALA B 1 230 ? 16.656 -38.312 -5.855 1 27.44 230 ALA B O 1
ATOM 3828 N N . ALA B 1 231 ? 15.086 -39.219 -4.926 1 26.39 231 ALA B N 1
ATOM 3829 C CA . ALA B 1 231 ? 14.219 -38.062 -5.062 1 26.39 231 ALA B CA 1
ATOM 3830 C C . ALA B 1 231 ? 14.68 -36.938 -4.156 1 26.39 231 ALA B C 1
ATOM 3832 O O . ALA B 1 231 ? 14.594 -35.75 -4.523 1 26.39 231 ALA B O 1
ATOM 3833 N N . LEU B 1 232 ? 15.156 -37.031 -2.988 1 26.5 232 LEU B N 1
ATOM 3834 C CA . LEU B 1 232 ? 15.898 -36.094 -2.17 1 26.5 232 LEU B CA 1
ATOM 3835 C C . LEU B 1 232 ? 17.266 -35.781 -2.771 1 26.5 232 LEU B C 1
ATOM 3837 O O . LEU B 1 232 ? 17.766 -34.688 -2.666 1 26.5 232 LEU B O 1
ATOM 3841 N N . HIS B 1 233 ? 17.922 -36.75 -3.182 1 24.33 233 HIS B N 1
ATOM 3842 C CA . HIS B 1 233 ? 19.297 -36.562 -3.615 1 24.33 233 HIS B CA 1
ATOM 3843 C C . HIS B 1 233 ? 19.359 -35.75 -4.906 1 24.33 233 HIS B C 1
ATOM 3845 O O . HIS B 1 233 ? 20.438 -35.625 -5.508 1 24.33 233 HIS B O 1
ATOM 3851 N N . MET B 1 234 ? 18.359 -35.625 -5.645 1 22.62 234 MET B N 1
ATOM 3852 C CA . MET B 1 234 ? 18.734 -34.812 -6.797 1 22.62 234 MET B CA 1
ATOM 3853 C C . MET B 1 234 ? 19.484 -33.562 -6.359 1 22.62 234 MET B C 1
ATOM 3855 O O . MET B 1 234 ? 18.906 -32.656 -5.742 1 22.62 234 MET B O 1
ATOM 3859 N N . ASP B 1 235 ? 20.812 -33.594 -6.027 1 22.06 235 ASP B N 1
ATOM 3860 C CA . ASP B 1 235 ? 22.062 -33.344 -5.32 1 22.06 235 ASP B CA 1
ATOM 3861 C C . ASP B 1 235 ? 22.516 -31.906 -5.465 1 22.06 235 ASP B C 1
ATOM 3863 O O . ASP B 1 235 ? 21.969 -31.156 -6.273 1 22.06 235 ASP B O 1
ATOM 3867 N N . THR B 1 236 ? 24.125 -31.766 -5.484 1 21.64 236 THR B N 1
ATOM 3868 C CA . THR B 1 236 ? 25.453 -31.234 -5.16 1 21.64 236 THR B CA 1
ATOM 3869 C C . THR B 1 236 ? 25.922 -30.281 -6.25 1 21.64 236 THR B C 1
ATOM 3871 O O . THR B 1 236 ? 26.328 -30.719 -7.332 1 21.64 236 THR B O 1
ATOM 3874 N N . PHE B 1 237 ? 25.359 -29.516 -6.762 1 19.81 237 PHE B N 1
ATOM 3875 C CA . PHE B 1 237 ? 26.203 -28.672 -7.586 1 19.81 237 PHE B CA 1
ATOM 3876 C C . PHE B 1 237 ? 27.469 -28.281 -6.832 1 19.81 237 PHE B C 1
ATOM 3878 O O . PHE B 1 237 ? 27.422 -27.484 -5.891 1 19.81 237 PHE B O 1
ATOM 3885 N N . THR B 1 238 ? 28.484 -29.25 -6.566 1 19.75 238 THR B N 1
ATOM 3886 C CA . THR B 1 238 ? 29.891 -29.156 -6.191 1 19.75 238 THR B CA 1
ATOM 3887 C C . THR B 1 238 ? 30.656 -28.297 -7.188 1 19.75 238 THR B C 1
ATOM 3889 O O . THR B 1 238 ? 31.875 -28.172 -7.09 1 19.75 238 THR B O 1
ATOM 3892 N N . HIS B 1 239 ? 30.297 -27.75 -8.242 1 18.66 239 HIS B N 1
ATOM 3893 C CA . HIS B 1 239 ? 31.406 -27.141 -8.969 1 18.66 239 HIS B CA 1
ATOM 3894 C C . HIS B 1 239 ? 32.344 -26.375 -8.023 1 18.66 239 HIS B C 1
ATOM 3896 O O . HIS B 1 239 ? 31.922 -25.406 -7.391 1 18.66 239 HIS B O 1
ATOM 3902 N N . VAL B 1 240 ? 33.25 -27.125 -7.371 1 18.81 240 VAL B N 1
ATOM 3903 C CA . VAL B 1 240 ? 34.562 -26.75 -6.848 1 18.81 240 VAL B CA 1
ATOM 3904 C C . VAL B 1 240 ? 35.281 -25.844 -7.84 1 18.81 240 VAL B C 1
ATOM 3906 O O . VAL B 1 240 ? 35.531 -26.234 -8.992 1 18.81 240 VAL B O 1
ATOM 3909 N N . ILE B 1 241 ? 35.125 -24.609 -7.77 1 19.59 241 ILE B N 1
ATOM 3910 C CA . ILE B 1 241 ? 36.125 -23.672 -8.32 1 19.59 241 ILE B CA 1
ATOM 3911 C C . ILE B 1 241 ? 37.531 -24.156 -7.992 1 19.59 241 ILE B C 1
ATOM 3913 O O . ILE B 1 241 ? 37.906 -24.188 -6.824 1 19.59 241 ILE B O 1
ATOM 3917 N N . LYS B 1 242 ? 37.875 -25.328 -8.5 1 20.02 242 LYS B N 1
ATOM 3918 C CA . LYS B 1 242 ? 39.312 -25.594 -8.57 1 20.02 242 LYS B CA 1
ATOM 3919 C C . LYS B 1 242 ? 40.062 -24.375 -9.109 1 20.02 242 LYS B C 1
ATOM 3921 O O . LYS B 1 242 ? 39.75 -23.891 -10.203 1 20.02 242 LYS B O 1
ATOM 3926 N N . ARG B 1 243 ? 40.656 -23.656 -8.148 1 20.8 243 ARG B N 1
ATOM 3927 C CA . ARG B 1 243 ? 41.75 -22.688 -8.242 1 20.8 243 ARG B CA 1
ATOM 3928 C C . ARG B 1 243 ? 42.906 -23.234 -9.07 1 20.8 243 ARG B C 1
ATOM 3930 O O . ARG B 1 243 ? 43.531 -24.219 -8.68 1 20.8 243 ARG B O 1
ATOM 3937 N N . GLU B 1 244 ? 42.688 -23.688 -10.289 1 20.42 244 GLU B N 1
ATOM 3938 C CA . GLU B 1 244 ? 43.969 -23.906 -10.945 1 20.42 244 GLU B CA 1
ATOM 3939 C C . GLU B 1 244 ? 44.969 -22.781 -10.672 1 20.42 244 GLU B C 1
ATOM 3941 O O . GLU B 1 244 ? 44.562 -21.609 -10.602 1 20.42 244 GLU B O 1
ATOM 3946 N N . PRO B 1 245 ? 46.219 -23.125 -10.18 1 25.3 245 PRO B N 1
ATOM 3947 C CA . PRO B 1 245 ? 47.438 -22.328 -10.047 1 25.3 245 PRO B CA 1
ATOM 3948 C C . PRO B 1 245 ? 47.781 -21.547 -11.32 1 25.3 245 PRO B C 1
ATOM 3950 O O . PRO B 1 245 ? 47.594 -22.062 -12.422 1 25.3 245 PRO B O 1
ATOM 3953 N N . THR B 1 246 ? 47.281 -20.406 -11.586 1 20.44 246 THR B N 1
ATOM 3954 C CA . THR B 1 246 ? 48.125 -19.719 -12.555 1 20.44 246 THR B CA 1
ATOM 3955 C C . THR B 1 246 ? 49.625 -19.922 -12.234 1 20.44 246 THR B C 1
ATOM 3957 O O . THR B 1 246 ? 50.062 -19.609 -11.133 1 20.44 246 THR B O 1
ATOM 3960 N N . GLU B 1 247 ? 50.219 -21 -12.734 1 20.3 247 GLU B N 1
ATOM 3961 C CA . GLU B 1 247 ? 51.594 -21.062 -13.188 1 20.3 247 GLU B CA 1
ATOM 3962 C C . GLU B 1 247 ? 52 -19.797 -13.961 1 20.3 247 GLU B C 1
ATOM 3964 O O . GLU B 1 247 ? 51.375 -19.484 -14.984 1 20.3 247 GLU B O 1
ATOM 3969 N N . ASN B 1 248 ? 52.094 -18.484 -13.461 1 20.14 248 ASN B N 1
ATOM 3970 C CA . ASN B 1 248 ? 53.5 -18.109 -13.586 1 20.14 248 ASN B CA 1
ATOM 3971 C C . ASN B 1 248 ? 54.344 -18.703 -12.461 1 20.14 248 ASN B C 1
ATOM 3973 O O . ASN B 1 248 ? 53.938 -18.688 -11.305 1 20.14 248 ASN B O 1
#

Sequence (496 aa):
VSLFQGGETDKGLQYISSALGDANLFLSGKDIGNILFALVNIKLELYAQNPDDELKKEILDSVELGIRYFENENEDTRNNWRCIYLDKKTCCYLGLNSDGKPIEGAVVSEEDLDRAKDCLQEAEQLDSVMDIRRRMHFYRARAKYHNHQKNYKISVGFLEEALELAKMGSFHHDEKILIQQCSSFSRSEKEAIEHATEIVNEPEYSVDTGGSRELDTKDLDKRALEVIAAALHMDTFTHVIKREPTENVSLFQGGETDKGLQYISSALGDANLFLSGKDIGNILFALVNIKLELYAQNPDDELKKEILDSVELGIRYFENENEDTRNNWRCIYLDKKTCCYLGLNSDGKPIEGAVVSEEDLDRAKDCLQEAEQLDSVMDIRRRMHFYRARAKYHNHQKNYKISVGFLEEALELAKMGSFHHDEKILIQQCSSFSRSEKEAIEHATEIVNEPEYSVDTGGSRELDTKDLDKRALEVIAAALHMDTFTHVIKREPTEN

pLDDT: mean 72.72, std 26.8, range [18.66, 98.0]

Foldseek 3Di:
DDPVDLVVVVVVLVVVVVVLVVCVVPDALLVSLVVLLVSLQVLLVSCLVPPDPVSLVVSLVSLVSSLVSCVPPPPLSSLVSLLVSLLSLLCSLLQHHPLLHHRPPDDHDPVSLVVSVVSLVVSVVSVVSDDLLSQLSSLSSVLSSCVVVVVLVSSLVSLVVSLVSCVVVVVPSSNVVSVVVSVVSVVSNVVVVVVVVVVVPDDDPPPDPPDPPCPDDDPPVPPVVCVVVVSVPPPPVPPDDPPPPPDD/DPPPDLVNVVVVLVVVVVVLVVCVVPDALLVSLVVLLVSLQVLLVSCLVPPDPVSLVVSLVSLVSSLVSCVPPPPLSSLVSLLVSLLSLLCSLLQHHPLLHHRPPDDHDPVSLVVSVVSLVVSVVSVVSDDLLSQLSSLSSVLSSCVVVVVLVSSLVSLVVSLVSCVVVVVPSSNVVSVVVSVVSVVSNVVVVVVVVVVVPDDDPPPDPPDPPCPDDPPPVVVVVVVVVVVVPPDDPPPPPPPDPPPD

Nearest PDB structures (foldseek):
  6hc2-assembly1_C  TM=6.422E-01  e=6.670E-03  Homo sapiens
  5cwm-assembly1_A  TM=4.080E-01  e=1.572E-02  synthetic construct
  6xr2-assembly1_C  TM=4.569E-01  e=1.729E-02  synthetic construct
  7t7t-assembly1_A  TM=4.196E-01  e=1.701E-01  Citrus unshiu
  6xr2-assembly2_F  TM=4.228E-01  e=1.108E-01  synthetic construct

Solvent-accessible surface area (backbone atoms only — not comparable to full-atom values): 26800 Å² total; per-residue (Å²): 141,76,76,80,46,71,68,33,29,48,52,17,49,49,35,34,51,51,16,44,60,62,10,54,78,21,39,54,45,59,55,50,26,51,50,46,47,49,48,44,54,52,50,39,52,50,34,40,75,54,61,40,71,67,58,51,50,52,46,50,52,49,41,55,51,32,46,58,36,29,65,82,47,60,68,68,60,27,52,43,48,39,47,56,40,38,51,55,49,30,24,58,31,67,29,27,28,92,82,66,43,76,26,71,85,48,79,63,49,71,68,29,50,52,53,28,48,52,39,51,54,55,45,59,73,44,51,88,66,42,26,44,66,54,47,22,52,50,27,41,49,50,14,52,53,29,43,76,68,66,37,35,70,62,13,45,50,26,35,51,54,18,36,52,38,22,59,73,38,42,34,62,71,55,33,54,52,42,53,52,46,45,53,53,47,49,48,51,38,48,52,51,52,49,53,53,50,51,65,66,62,55,79,76,78,82,75,82,71,77,80,79,73,80,75,76,94,66,60,77,70,43,53,65,50,38,57,57,43,54,72,58,52,62,83,62,80,60,89,71,76,83,72,71,73,81,75,133,140,77,69,73,47,78,68,39,35,50,53,16,49,47,34,34,50,51,16,44,60,63,11,54,78,22,39,54,46,59,55,50,26,50,50,45,47,50,48,43,54,52,50,39,52,50,35,41,75,53,62,42,72,67,58,52,50,52,44,51,52,49,42,55,51,32,46,56,36,27,66,82,46,58,67,69,61,25,52,44,49,39,46,56,41,39,51,53,49,31,24,58,31,68,28,27,28,92,83,65,42,76,26,73,85,47,82,63,49,72,66,30,50,51,52,27,50,52,39,50,55,56,45,58,75,45,50,89,65,42,27,43,66,53,46,21,51,50,28,42,51,51,14,52,52,30,43,76,69,67,37,36,70,63,13,47,50,28,35,51,54,18,37,52,36,22,58,73,37,43,35,62,72,53,34,55,52,41,52,53,48,45,53,53,46,50,48,52,37,48,52,52,52,50,53,54,50,48,65,67,62,56,79,77,79,84,76,84,73,75,81,80,70,79,74,72,89,70,59,68,74,51,47,62,54,44,52,57,44,47,72,68,45,76,76,74,86,58,86,67,80,71,76,69,74,74,80,123

Radius of gyration: 31.61 Å; Cα contacts (8 Å, |Δi|>4): 498; chains: 2; bounding box: 106×124×80 Å